Protein AF-0000000073468656 (afdb_homodimer)

Radius of gyration: 25.12 Å; Cα contacts (8 Å, |Δi|>4): 1146; chains: 2; bounding box: 60×71×62 Å

Foldseek 3Di:
DFFQKWWFQWWDDDPVAMFGGATDTHRFLFEEEEEEDVVLCSVVVLCCLLVVDPIPDTFMDGRNHGCVVQVLVQVLQEFEAELDQPDDQADFLQNLLVVVVVVHPQAAPVQLVVLCVVLVHDGHDGNVPDDSLNSLSSSVSSRPRSPHQEYEYHASCPPHDPVSLVVVLVVVQVQSVPSSHYYYYYHHPQVSCQPGGQWYWYGGRNYTPDIGGPVQQQQFKWKFWDAPVVVVVDDCPQFAFKDADPVHIITIGTRVVVVCVVPVPTDTHGDGSVNVRCRVHPTDGD/DFFQKWWFQWWDDDPVAMFGGATDTHRFLFEEEEEEDVVLCSVVVLCCLLVVDPIPDTFMDGRNHGCVVQVLVQVLQEFEAEQDQPDDQADFLQNLLVVVVVVHPQAAPVQLVVLCVVLVHDGHDGNVPDDSLNSLSSSVSSRPRSPHQEYEYHASCPPHDPVSLVVVLVVVQVQSVPSSHYYYYYHHPQVSCQPGGQWYWYGGRNYTPDIGGPVQQQQFKWKFWDAPVVVVVDDCPQFAFKDADPVHIITIGTRVVVVCVVPVPTDTHTDGSVNVRCCVHPTDGD

Nearest PDB structures (foldseek):
  8k1n-assembly1_D  TM=9.126E-01  e=7.883E-20  Mycobacterium tuberculosis H37Rv
  8hps-assembly1_D  TM=7.851E-01  e=5.174E-18  Mycolicibacterium smegmatis MC2 155
  4hzi-assembly1_B  TM=7.004E-01  e=5.174E-18  Leptospira interrogans serovar Copenhageni str. Fiocruz L1-130
  7x0q-assembly1_B  TM=7.428E-01  e=3.465E-17  Acetivibrio thermocellus
  2awo-assembly2_C  TM=6.896E-01  e=1.315E-13  Escherichia coli K-12

Sequence (572 aa):
MSDAICVHELCKEYPDFSLQNVSFCLPKGSIMGFIGENGAGKTTTIKTMLGIAKKTSGSVKLFGLDLADHEKEIKNRIGVVFDECSFHDTLTALDVAKILGKIYADWDDPLYIKYLKQFDLPEKKKIKEYSRGMKMKLGIAAALSHHPDLLILDEPTSGLDPVIREEILDIFLEFIQDEEHSILLSSHITSDLDKIADYLTFIHEGKIVLSKSKDEILEDLGILKCSLEEFGALDKTSFITYRKNQFGCEVLIKDKMNFISRHPDMIVDPVSTESVMVFYARGKTVMSDAICVHELCKEYPDFSLQNVSFCLPKGSIMGFIGENGAGKTTTIKTMLGIAKKTSGSVKLFGLDLADHEKEIKNRIGVVFDECSFHDTLTALDVAKILGKIYADWDDPLYIKYLKQFDLPEKKKIKEYSRGMKMKLGIAAALSHHPDLLILDEPTSGLDPVIREEILDIFLEFIQDEEHSILLSSHITSDLDKIADYLTFIHEGKIVLSKSKDEILEDLGILKCSLEEFGALDKTSFITYRKNQFGCEVLIKDKMNFISRHPDMIVDPVSTESVMVFYARGKTV

pLDDT: mean 94.46, std 4.43, range [60.0, 98.81]

Secondary structure (DSSP, 8-state):
--EEEEEEEEEEEETTEEEEEEEEEEETT-EEEEE--TTSSHHHHHHHHTTSS--SEEEEEETTEETTTSHHHHHTTEEEE-SS--S-TT-BHHHHHHHHHHH-TT--HHHHHHHHHHTT--SSSBGGGS-HHHHHHHHHHHHHTT--SEEEEESTTTT--HHHHHHHHHHHHHHTTSTT-EEEEE-S-HHHHHHH-SEEEEEETTEEEEEEEHHHHHHH-EEEEE-HHHHHHS-GGGEEEEEEETTEEEEEESSHHHHHHH-TTS-EEPP-HHHHHHHHHHPEE-/--EEEEEEEEEEEETTEEEEEEEEEEETT-EEEEE--TTSSHHHHHHHHTTSS--SEEEEEETTEETTTSHHHHHTTEEEE-SS--S-TT-BHHHHHHHHHHH-TT--HHHHHHHHHHTT--SSSBGGGS-HHHHHHHHHHHHHTT--SEEEEESTTTT--HHHHHHHHHHHHHHTTSTT-EEEEE-S-HHHHHHH-SEEEEEETTEEEEEEEHHHHHHH-EEEEE-HHHHHHS-GGGEEEEEEETTEEEEEESSHHHHHHH-TTS-EEPP-HHHHHHHHHHPEE-

Organism: Methanocorpusculum labreanum (strain ATCC 43576 / DSM 4855 / Z) (NCBI:txid410358)

Solvent-accessible surface area (backbone atoms only — not comparable to full-atom values): 29726 Å² total; per-residue (Å²): 134,65,41,43,34,39,35,43,44,29,22,33,79,52,98,90,47,46,37,50,54,30,57,53,70,40,52,46,34,36,30,31,27,41,31,46,50,86,86,13,39,66,66,58,50,51,32,32,70,69,60,75,36,79,61,71,43,59,46,50,25,50,66,77,35,44,50,91,82,38,44,69,66,50,55,58,33,43,16,66,34,55,67,59,70,87,66,63,47,82,37,25,53,55,52,49,50,59,54,44,48,74,69,35,93,55,44,33,66,69,54,31,53,49,39,32,58,75,66,68,50,66,50,80,46,40,45,65,74,42,52,72,66,50,38,44,52,49,41,50,31,60,27,52,22,31,65,39,40,32,38,42,29,39,33,72,54,67,96,49,32,63,57,61,37,50,55,52,50,51,51,53,57,56,56,40,70,42,60,69,18,27,36,43,38,30,42,64,60,36,70,61,38,66,72,62,37,46,26,40,33,33,32,52,78,16,26,63,77,44,75,44,43,46,65,56,48,49,57,31,30,21,35,35,66,38,42,64,69,53,56,70,71,50,80,61,85,43,44,53,23,34,45,79,55,100,85,25,30,40,30,37,28,44,52,30,62,62,50,41,69,77,35,73,88,56,66,67,41,74,58,48,59,54,54,52,50,31,38,70,72,67,27,42,73,108,134,65,40,44,35,40,36,41,44,29,22,32,78,52,98,92,47,47,37,50,54,30,57,55,71,39,52,47,36,36,31,31,27,41,33,50,52,85,85,14,41,65,68,58,49,55,32,32,70,71,60,76,34,80,61,70,43,59,46,49,25,50,68,77,35,44,51,90,82,38,45,70,66,49,54,55,33,44,16,64,34,55,67,59,70,87,66,62,47,82,37,25,55,52,52,48,50,60,55,45,49,73,70,35,91,55,44,33,65,69,55,30,52,51,39,32,58,75,66,68,50,66,50,80,47,41,44,65,75,44,51,72,67,51,37,47,50,49,42,49,30,59,28,54,20,31,65,39,40,32,37,43,29,41,32,70,54,67,97,49,32,62,55,61,39,52,55,53,51,51,50,51,56,56,54,39,69,42,60,68,18,27,35,43,36,29,42,66,59,38,70,60,38,64,73,63,37,46,26,40,32,33,30,52,78,16,26,61,77,42,76,44,43,44,66,56,47,50,57,31,30,22,34,36,66,38,42,64,68,52,56,70,71,50,80,60,86,43,44,52,22,33,44,77,54,100,84,24,30,40,30,37,28,43,53,29,63,61,49,40,70,78,36,72,89,56,64,66,40,75,59,49,61,53,54,52,51,32,39,72,72,66,29,43,72,108

InterPro domains:
  IPR003439 ABC transporter-like, ATP-binding domain [PF00005] (19-158)
  IPR003439 ABC transporter-like, ATP-binding domain [PS50893] (2-230)
  IPR003593 AAA+ ATPase domain [SM00382] (28-214)
  IPR027417 P-loop containing nucleoside triphosphate hydrolase [G3DSA:3.40.50.300] (4-238)
  IPR027417 P-loop containing nucleoside triphosphate hydrolase [SSF52540] (5-223)
  IPR051782 ABC Transporter Superfamily, Various Functions [PTHR42939] (1-222)

Structure (mmCIF, N/CA/C/O backbone):
data_AF-0000000073468656-model_v1
#
loop_
_entity.id
_entity.type
_entity.pdbx_description
1 polymer 'ABC transporter related protein'
#
loop_
_atom_site.group_PDB
_atom_site.id
_atom_site.type_symbol
_atom_si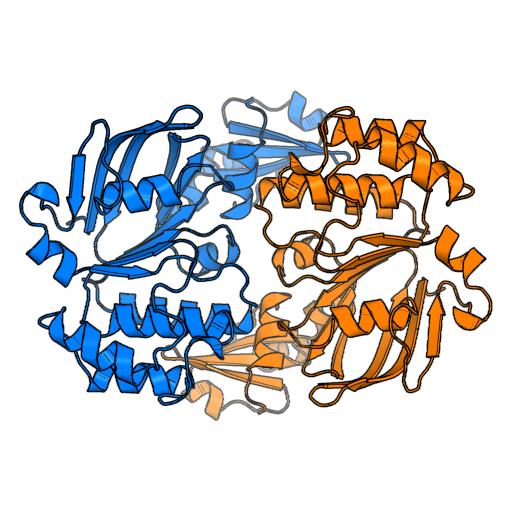te.label_atom_id
_atom_site.label_alt_id
_atom_site.label_comp_id
_atom_site.label_asym_id
_atom_site.label_entity_id
_atom_site.label_seq_id
_atom_site.pdbx_PDB_ins_code
_atom_site.Cartn_x
_atom_site.Cartn_y
_atom_site.Cartn_z
_atom_site.occupancy
_atom_site.B_iso_or_equiv
_atom_site.auth_seq_id
_atom_site.auth_comp_id
_atom_site.auth_asym_id
_atom_site.auth_atom_id
_atom_site.pdbx_PDB_model_num
ATOM 1 N N . MET A 1 1 ? 1.148 33.844 1.369 1 60 1 MET A N 1
ATOM 2 C CA . MET A 1 1 ? 0.287 32.781 1.925 1 60 1 MET A CA 1
ATOM 3 C C . MET A 1 1 ? 0.864 32.25 3.229 1 60 1 MET A C 1
ATOM 5 O O . MET A 1 1 ? 2.082 32.188 3.395 1 60 1 MET A O 1
ATOM 9 N N . SER A 1 2 ? 0.051 32.094 4.293 1 89.81 2 SER A N 1
ATOM 10 C CA . SER A 1 2 ? 0.547 31.688 5.598 1 89.81 2 SER A CA 1
ATOM 11 C C . SER A 1 2 ? 0.765 30.172 5.648 1 89.81 2 SER A C 1
ATOM 13 O O . SER A 1 2 ? 0.074 29.422 4.961 1 89.81 2 SER A O 1
ATOM 15 N N . ASP A 1 3 ? 1.917 29.781 6.145 1 96.56 3 ASP A N 1
ATOM 16 C CA . ASP A 1 3 ? 2.275 28.375 6.23 1 96.56 3 ASP A CA 1
ATOM 17 C C . ASP A 1 3 ? 1.773 27.766 7.539 1 96.56 3 ASP A C 1
ATOM 19 O O . ASP A 1 3 ? 1.824 28.406 8.586 1 96.56 3 ASP A O 1
ATOM 23 N N . ALA A 1 4 ? 1.233 26.609 7.406 1 97.94 4 ALA A N 1
ATOM 24 C CA . ALA A 1 4 ? 0.872 25.859 8.609 1 97.94 4 ALA A CA 1
ATOM 25 C C . ALA A 1 4 ? 2.109 25.281 9.289 1 97.94 4 ALA A C 1
ATOM 27 O O . ALA A 1 4 ? 2.182 25.234 10.516 1 97.94 4 ALA A O 1
ATOM 28 N N . ILE A 1 5 ? 3.062 24.844 8.484 1 98.12 5 ILE A N 1
ATOM 29 C CA . ILE A 1 5 ? 4.324 24.297 8.961 1 98.12 5 ILE A CA 1
ATOM 30 C C . ILE A 1 5 ? 5.484 24.906 8.18 1 98.12 5 ILE A C 1
ATOM 32 O O . ILE A 1 5 ? 5.418 25.047 6.957 1 98.12 5 ILE A O 1
ATOM 36 N N . CYS A 1 6 ? 6.535 25.312 8.898 1 97.88 6 CYS A N 1
ATOM 37 C CA . CYS A 1 6 ? 7.793 25.703 8.281 1 97.88 6 CYS A CA 1
ATOM 38 C C . CYS A 1 6 ? 8.984 25.094 9.016 1 97.88 6 CYS A C 1
ATOM 40 O O . CYS A 1 6 ? 9.227 25.422 10.18 1 97.88 6 CYS A O 1
ATOM 42 N N . VAL A 1 7 ? 9.633 24.25 8.352 1 97.69 7 VAL A N 1
ATOM 43 C CA . VAL A 1 7 ? 10.836 23.609 8.883 1 97.69 7 VAL A CA 1
ATOM 44 C C . VAL A 1 7 ? 12.07 24.125 8.156 1 97.69 7 VAL A C 1
ATOM 46 O O . VAL A 1 7 ? 12.125 24.125 6.93 1 97.69 7 VAL A O 1
ATOM 49 N N . HIS A 1 8 ? 13.023 24.594 8.953 1 97.19 8 HIS A N 1
ATOM 50 C CA . HIS A 1 8 ? 14.219 25.188 8.359 1 97.19 8 HIS A CA 1
ATOM 51 C C . HIS A 1 8 ? 15.484 24.531 8.891 1 97.19 8 HIS A C 1
ATOM 53 O O . HIS A 1 8 ? 15.82 24.672 10.07 1 97.19 8 HIS A O 1
ATOM 59 N N . GLU A 1 9 ? 16.188 23.859 8.023 1 97.94 9 GLU A N 1
ATOM 60 C CA . GLU A 1 9 ? 17.5 23.281 8.273 1 97.94 9 GLU A CA 1
ATOM 61 C C . GLU A 1 9 ? 17.484 22.422 9.539 1 97.94 9 GLU A C 1
ATOM 63 O O . GLU A 1 9 ? 18.359 22.562 10.398 1 97.94 9 GLU A O 1
ATOM 68 N N . LEU A 1 10 ? 16.484 21.672 9.68 1 97.81 10 LEU A N 1
ATOM 69 C CA . LEU A 1 10 ? 16.312 20.781 10.836 1 97.81 10 LEU A CA 1
ATOM 70 C C . LEU A 1 10 ? 17.344 19.656 10.805 1 97.81 10 LEU A C 1
ATOM 72 O O . LEU A 1 10 ? 17.484 18.969 9.789 1 97.81 10 LEU A O 1
ATOM 76 N N . CYS A 1 11 ? 18.047 19.562 11.875 1 98.06 11 CYS A N 1
ATOM 77 C CA . CYS A 1 11 ? 19.047 18.516 12.016 1 98.06 11 CYS A CA 1
ATOM 78 C C . CYS A 1 11 ? 18.797 17.688 13.273 1 98.06 11 CYS A C 1
ATOM 80 O O . CYS A 1 11 ? 18.391 18.219 14.305 1 98.06 11 CYS A O 1
ATOM 82 N N . LYS A 1 12 ? 18.891 16.438 13.164 1 97.62 12 LYS A N 1
ATOM 83 C CA . LYS A 1 12 ? 18.844 15.469 14.266 1 97.62 12 LYS A CA 1
ATOM 84 C C . LYS A 1 12 ? 19.844 14.336 14.062 1 97.62 12 LYS A C 1
ATOM 86 O O . LYS A 1 12 ? 19.828 13.68 13.016 1 97.62 12 LYS A O 1
ATOM 91 N N . GLU A 1 13 ? 20.656 14.125 15.07 1 96.38 13 GLU A N 1
ATOM 92 C CA . GLU A 1 13 ? 21.719 13.125 14.945 1 96.38 13 GLU A CA 1
ATOM 93 C C . GLU A 1 13 ? 21.469 11.938 15.867 1 96.38 13 GLU A C 1
ATOM 95 O O . GLU A 1 13 ? 21.172 12.109 17.047 1 96.38 13 GLU A O 1
ATOM 100 N N . TYR A 1 14 ? 21.453 10.82 15.359 1 94.88 14 TYR A N 1
ATOM 101 C CA . TYR A 1 14 ? 21.547 9.539 16.047 1 94.88 14 TYR A CA 1
ATOM 102 C C . TYR A 1 14 ? 22.828 8.812 15.672 1 94.88 14 TYR A C 1
ATOM 104 O O . TYR A 1 14 ? 23.516 9.195 14.719 1 94.88 14 TYR A O 1
ATOM 112 N N . PRO A 1 15 ? 23.266 7.836 16.359 1 93.5 15 PRO A N 1
ATOM 113 C CA . PRO A 1 15 ? 24.516 7.133 16.047 1 93.5 15 PRO A CA 1
ATOM 114 C C . PRO A 1 15 ? 24.547 6.602 14.609 1 93.5 15 PRO A C 1
ATOM 116 O O . PRO A 1 15 ? 25.547 6.754 13.914 1 93.5 15 PRO A O 1
ATOM 119 N N . ASP A 1 16 ? 23.453 6.062 14.047 1 92.81 16 ASP A N 1
ATOM 120 C CA . ASP A 1 16 ? 23.469 5.406 12.742 1 92.81 16 ASP A CA 1
ATOM 121 C C . ASP A 1 16 ? 22.562 6.129 11.742 1 92.81 16 ASP A C 1
ATOM 123 O O . ASP A 1 16 ? 22.281 5.602 10.672 1 92.81 16 ASP A O 1
ATOM 127 N N . PHE A 1 17 ? 22.109 7.289 12.195 1 94.56 17 PHE A N 1
ATOM 128 C CA . PHE A 1 17 ? 21.188 8.016 11.32 1 94.56 17 PHE A CA 1
ATOM 129 C C . PHE A 1 17 ? 21.156 9.492 11.68 1 94.56 17 PHE A C 1
ATOM 131 O O . PHE A 1 17 ? 21.297 9.859 12.852 1 94.56 17 PHE A O 1
ATOM 138 N N . SER A 1 18 ? 21 10.383 10.625 1 97.25 18 SER A N 1
ATOM 139 C CA . SER A 1 18 ? 20.859 11.805 10.906 1 97.25 18 SER A CA 1
ATOM 140 C C . SER A 1 18 ? 19.922 12.477 9.914 1 97.25 18 SER A C 1
ATOM 142 O O . SER A 1 18 ? 19.875 12.094 8.742 1 97.25 18 SER A O 1
ATOM 144 N N . LEU A 1 19 ? 19.109 13.312 10.391 1 98.19 19 LEU A N 1
ATOM 145 C CA . LEU A 1 19 ? 18.453 14.289 9.539 1 98.19 19 LEU A CA 1
ATOM 146 C C . LEU A 1 19 ? 19.422 15.406 9.148 1 98.19 19 LEU A C 1
ATOM 148 O O . LEU A 1 19 ? 20.047 16.031 10.008 1 98.19 19 LEU A O 1
ATOM 152 N N . GLN A 1 20 ? 19.469 15.664 7.887 1 98.19 20 GLN A N 1
ATOM 153 C CA . GLN A 1 20 ? 20.469 16.625 7.402 1 98.19 20 GLN A CA 1
ATOM 154 C C . GLN A 1 20 ? 19.797 17.812 6.723 1 98.19 20 GLN A C 1
ATOM 156 O O . GLN A 1 20 ? 19.469 17.75 5.531 1 98.19 20 GLN A O 1
ATOM 161 N N . ASN A 1 21 ? 19.703 18.891 7.449 1 97.88 21 ASN A N 1
ATOM 162 C CA . ASN A 1 21 ? 19.234 20.172 6.938 1 97.88 21 ASN A CA 1
ATOM 163 C C . ASN A 1 21 ? 17.875 20.031 6.262 1 97.88 21 ASN A C 1
ATOM 165 O O . ASN A 1 21 ? 17.688 20.438 5.117 1 97.88 21 ASN A O 1
ATOM 169 N N . VAL A 1 22 ? 17.016 19.359 6.934 1 98.38 22 VAL A N 1
ATOM 170 C CA . VAL A 1 22 ? 15.664 19.141 6.418 1 98.38 22 VAL A CA 1
ATOM 171 C C . VAL A 1 22 ? 14.891 20.453 6.402 1 98.38 22 VAL A C 1
ATOM 173 O O . VAL A 1 22 ? 14.781 21.141 7.43 1 98.38 22 VAL A O 1
ATOM 176 N N . SER A 1 23 ? 14.453 20.891 5.23 1 98.44 23 SER A N 1
ATOM 177 C CA . SER A 1 23 ? 13.695 22.125 5.086 1 98.44 23 SER A CA 1
ATOM 178 C C . SER A 1 23 ? 12.484 21.922 4.18 1 98.44 23 SER A C 1
ATOM 180 O O . SER A 1 23 ? 12.602 21.344 3.1 1 98.44 23 SER A O 1
ATOM 182 N N . PHE A 1 24 ? 11.344 22.312 4.613 1 98.25 24 PHE A N 1
ATOM 183 C CA . PHE A 1 24 ? 10.133 22.344 3.803 1 98.25 24 PHE A CA 1
ATOM 184 C C . PHE A 1 24 ? 9.047 23.172 4.492 1 98.25 24 PHE A C 1
ATOM 186 O O . PHE A 1 24 ? 9.141 23.438 5.691 1 98.25 24 PHE A O 1
ATOM 193 N N . CYS A 1 25 ? 8.062 23.578 3.73 1 98.25 25 CYS A N 1
ATOM 194 C CA . CYS A 1 25 ? 6.914 24.297 4.266 1 98.25 25 CYS A CA 1
ATOM 195 C C . CYS A 1 25 ? 5.613 23.719 3.727 1 98.25 25 CYS A C 1
ATOM 197 O O . CYS A 1 25 ? 5.566 23.219 2.6 1 98.25 25 CYS A O 1
ATOM 199 N N . LEU A 1 26 ? 4.633 23.734 4.531 1 98.31 26 LEU A N 1
ATOM 200 C CA . LEU A 1 26 ? 3.273 23.344 4.164 1 98.31 26 LEU A CA 1
ATOM 201 C C . LEU A 1 26 ? 2.344 24.547 4.184 1 98.31 26 LEU A C 1
ATOM 203 O O . LEU A 1 26 ? 2.035 25.094 5.25 1 98.31 26 LEU A O 1
ATOM 207 N N . PRO A 1 27 ? 1.876 24.969 3.033 1 97.31 27 PRO A N 1
ATOM 208 C CA . PRO A 1 27 ? 0.917 26.078 3.018 1 97.31 27 PRO A CA 1
ATOM 209 C C . PRO A 1 27 ? -0.392 25.734 3.725 1 97.31 27 PRO A C 1
ATOM 211 O O . PRO A 1 27 ? -0.862 24.609 3.645 1 97.31 27 PRO A O 1
ATOM 214 N N . LYS A 1 28 ? -0.959 26.734 4.352 1 96.88 28 LYS A N 1
ATOM 215 C CA . LYS A 1 28 ? -2.273 26.562 4.961 1 96.88 28 LYS A CA 1
ATOM 216 C C . LYS A 1 28 ? -3.312 26.156 3.918 1 96.88 28 LYS A C 1
ATOM 218 O O . LYS A 1 28 ? -3.256 26.609 2.771 1 96.88 28 LYS A O 1
ATOM 223 N N . GLY A 1 29 ? -4.16 25.297 4.359 1 96.81 29 GLY A N 1
ATOM 224 C CA . GLY A 1 29 ? -5.266 24.922 3.494 1 96.81 29 GLY A CA 1
ATOM 225 C C . GLY A 1 29 ? -4.91 23.828 2.502 1 96.81 29 GLY A C 1
ATOM 226 O O . GLY A 1 29 ? -5.609 23.641 1.51 1 96.81 29 GLY A O 1
ATOM 227 N N . SER A 1 30 ? -3.787 23.109 2.777 1 97.81 30 SER A N 1
ATOM 228 C CA . SER A 1 30 ? -3.34 22.125 1.803 1 97.81 30 SER A CA 1
ATOM 229 C C . SER A 1 30 ? -2.926 20.812 2.484 1 97.81 30 SER A C 1
ATOM 231 O O . SER A 1 30 ? -2.756 20.781 3.705 1 97.81 30 SER A O 1
ATOM 233 N N . ILE A 1 31 ? -2.867 19.781 1.715 1 98.5 31 ILE A N 1
ATOM 234 C CA . ILE A 1 31 ? -2.375 18.484 2.158 1 98.5 31 ILE A CA 1
ATOM 235 C C . ILE A 1 31 ? -0.991 18.234 1.565 1 98.5 31 ILE A C 1
ATOM 237 O O . ILE A 1 31 ? -0.796 18.344 0.354 1 98.5 31 ILE A O 1
ATOM 241 N N . MET A 1 32 ? -0.052 17.922 2.422 1 98.62 32 MET A N 1
ATOM 242 C CA . MET A 1 32 ? 1.287 17.562 1.962 1 98.62 32 MET A CA 1
ATOM 243 C C . MET A 1 32 ? 1.593 16.094 2.266 1 98.62 32 MET A C 1
ATOM 245 O O . MET A 1 32 ? 1.436 15.648 3.402 1 98.62 32 MET A O 1
ATOM 249 N N . GLY A 1 33 ? 1.922 15.375 1.179 1 98.38 33 GLY A N 1
ATOM 250 C CA . GLY A 1 33 ? 2.459 14.039 1.354 1 98.38 33 GLY A CA 1
ATOM 251 C C . GLY A 1 33 ? 3.945 14.023 1.66 1 98.38 33 GLY A C 1
ATOM 252 O O . GLY A 1 33 ? 4.742 14.602 0.914 1 98.38 33 GLY A O 1
ATOM 253 N N . PHE A 1 34 ? 4.289 13.516 2.787 1 98.19 34 PHE A N 1
ATOM 254 C CA . PHE A 1 34 ? 5.676 13.328 3.197 1 98.19 34 PHE A CA 1
ATOM 255 C C . PHE A 1 34 ? 6.129 11.898 2.943 1 98.19 34 PHE A C 1
ATOM 257 O O . PHE A 1 34 ? 5.832 11 3.732 1 98.19 34 PHE A O 1
ATOM 264 N N . ILE A 1 35 ? 6.902 11.672 1.859 1 96.62 35 ILE A N 1
ATOM 265 C CA . ILE A 1 35 ? 7.18 10.312 1.405 1 96.62 35 ILE A CA 1
ATOM 266 C C . ILE A 1 35 ? 8.672 10.016 1.538 1 96.62 35 ILE A C 1
ATOM 268 O O . ILE A 1 35 ? 9.484 10.938 1.644 1 96.62 35 ILE A O 1
ATOM 272 N N . GLY A 1 36 ? 9 8.766 1.521 1 93.69 36 GLY A N 1
ATOM 273 C CA . GLY A 1 36 ? 10.344 8.242 1.661 1 93.69 36 GLY A CA 1
ATOM 274 C C . GLY A 1 36 ? 10.383 6.758 1.96 1 93.69 36 GLY A C 1
ATOM 275 O O . GLY A 1 36 ? 9.375 6.18 2.369 1 93.69 36 GLY A O 1
ATOM 276 N N . GLU A 1 37 ? 11.508 6.199 1.778 1 91.62 37 GLU A N 1
ATOM 277 C CA . GLU A 1 37 ? 11.688 4.789 2.1 1 91.62 37 GLU A CA 1
ATOM 278 C C . GLU A 1 37 ? 11.57 4.543 3.602 1 91.62 37 GLU A C 1
ATOM 280 O O . GLU A 1 37 ? 11.562 5.492 4.391 1 91.62 37 GLU A O 1
ATOM 285 N N . ASN A 1 38 ? 11.422 3.254 3.889 1 89.44 38 ASN A N 1
ATOM 286 C CA . ASN A 1 38 ? 11.477 2.906 5.305 1 89.44 38 ASN A CA 1
ATOM 287 C C . ASN A 1 38 ? 12.82 3.277 5.922 1 89.44 38 ASN A C 1
ATOM 289 O O . ASN A 1 38 ? 13.875 2.949 5.367 1 89.44 38 ASN A O 1
ATOM 293 N N . GLY A 1 39 ? 12.797 4.047 6.93 1 91.25 39 GLY A N 1
ATOM 294 C CA . GLY A 1 39 ? 14.023 4.453 7.598 1 91.25 39 GLY A CA 1
ATOM 295 C C . GLY A 1 39 ? 14.625 5.723 7.027 1 91.25 39 GLY A C 1
ATOM 296 O O . GLY A 1 39 ? 15.719 6.137 7.43 1 91.25 39 GLY A O 1
ATOM 297 N N . ALA A 1 40 ? 13.891 6.367 6.176 1 94.06 40 ALA A N 1
ATOM 298 C CA . ALA A 1 40 ? 14.445 7.535 5.492 1 94.06 40 ALA A CA 1
ATOM 299 C C . ALA A 1 40 ? 14.453 8.75 6.414 1 94.06 40 ALA A C 1
ATOM 301 O O . ALA A 1 40 ? 15.117 9.75 6.125 1 94.06 40 ALA A O 1
ATOM 302 N N . GLY A 1 41 ? 13.648 8.711 7.492 1 96.5 41 GLY A N 1
ATOM 303 C CA . GLY A 1 41 ? 13.641 9.812 8.438 1 96.5 41 GLY A CA 1
ATOM 304 C C . GLY A 1 41 ? 12.273 10.453 8.594 1 96.5 41 GLY A C 1
ATOM 305 O O . GLY A 1 41 ? 12.148 11.508 9.219 1 96.5 41 GLY A O 1
ATOM 306 N N . LYS A 1 42 ? 11.227 9.883 8.023 1 97.06 42 LYS A N 1
ATOM 307 C CA . LYS A 1 42 ? 9.891 10.453 8.078 1 97.06 42 LYS A CA 1
ATOM 308 C C . LYS A 1 42 ? 9.422 10.625 9.523 1 97.06 42 LYS A C 1
ATOM 310 O O . LYS A 1 42 ? 9.109 11.734 9.961 1 97.06 42 LYS A O 1
ATOM 315 N N . THR A 1 43 ? 9.43 9.523 10.289 1 96.75 43 THR A N 1
ATOM 316 C CA . THR A 1 43 ? 8.992 9.516 11.68 1 96.75 43 THR A CA 1
ATOM 317 C C . THR A 1 43 ? 9.883 10.414 12.531 1 96.75 43 THR A C 1
ATOM 319 O O . THR A 1 43 ? 9.398 11.172 13.375 1 96.75 43 THR A O 1
ATOM 322 N N . THR A 1 44 ? 11.195 10.352 12.289 1 97.31 44 THR A N 1
ATOM 323 C CA . THR A 1 44 ? 12.141 11.188 13.023 1 97.31 44 THR A CA 1
ATOM 324 C C . THR A 1 44 ? 11.852 12.664 12.789 1 97.31 44 THR A C 1
ATOM 326 O O . THR A 1 44 ? 11.859 13.461 13.727 1 97.31 44 THR A O 1
ATOM 329 N N . THR A 1 45 ? 11.578 12.992 11.555 1 98.19 45 THR A N 1
ATOM 330 C CA . THR A 1 45 ? 11.266 14.375 11.219 1 98.19 45 THR A CA 1
ATOM 331 C C . THR A 1 45 ? 10.008 14.844 11.945 1 98.19 45 THR A C 1
ATOM 333 O O . THR A 1 45 ? 10.008 15.898 12.578 1 98.19 45 THR A O 1
ATOM 336 N N . ILE A 1 46 ? 8.961 14.023 11.891 1 97.81 46 ILE A N 1
ATOM 337 C CA . ILE A 1 46 ? 7.68 14.375 12.492 1 97.81 46 ILE A CA 1
ATOM 338 C C . ILE A 1 46 ? 7.828 14.5 14 1 97.81 46 ILE A C 1
ATOM 340 O O . ILE A 1 46 ? 7.383 15.477 14.602 1 97.81 46 ILE A O 1
ATOM 344 N N . LYS A 1 47 ? 8.516 13.602 14.617 1 97 47 LYS A N 1
ATOM 345 C CA . LYS A 1 47 ? 8.711 13.625 16.062 1 97 47 LYS A CA 1
ATOM 346 C C . LYS A 1 47 ? 9.547 14.836 16.484 1 97 47 LYS A C 1
ATOM 348 O O . LYS A 1 47 ? 9.273 15.453 17.516 1 97 47 LYS A O 1
ATOM 353 N N . THR A 1 48 ? 10.562 15.109 15.727 1 95.88 48 THR A N 1
ATOM 354 C CA . THR A 1 48 ? 11.414 16.25 16.016 1 95.88 48 THR A CA 1
ATOM 355 C C . THR A 1 48 ? 10.641 17.562 15.844 1 95.88 48 THR A C 1
ATOM 357 O O . THR A 1 48 ? 10.758 18.469 16.672 1 95.88 48 THR A O 1
ATOM 360 N N . MET A 1 49 ? 9.836 17.594 14.82 1 95.19 49 MET A N 1
ATOM 361 C CA . MET A 1 49 ? 9.008 18.766 14.547 1 95.19 49 MET A CA 1
ATOM 362 C C . MET A 1 49 ? 8.031 19.016 15.695 1 95.19 49 MET A C 1
ATOM 364 O O . MET A 1 49 ? 7.758 20.172 16.047 1 95.19 49 MET A O 1
ATOM 368 N N . LEU A 1 50 ? 7.59 17.953 16.312 1 95.31 50 LEU A N 1
ATOM 369 C CA . LEU A 1 50 ? 6.582 18.031 17.359 1 95.31 50 LEU A CA 1
ATOM 370 C C . LEU A 1 50 ? 7.23 18.188 18.734 1 95.31 50 LEU A C 1
ATOM 372 O O . LEU A 1 50 ? 6.535 18.281 19.75 1 95.31 50 LEU A O 1
ATOM 376 N N . GLY A 1 51 ? 8.555 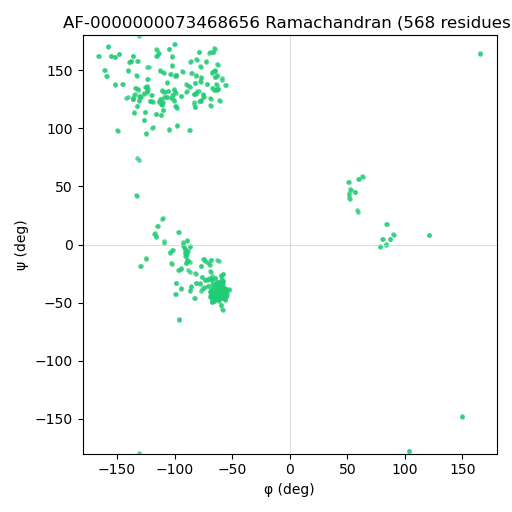18.141 18.766 1 94 51 GLY A N 1
ATOM 377 C CA . GLY A 1 51 ? 9.281 18.281 20.016 1 94 51 GLY A CA 1
ATOM 378 C C . GLY A 1 51 ? 9.328 17.016 20.828 1 94 51 GLY A C 1
ATOM 379 O O . GLY A 1 51 ? 9.75 17.031 22 1 94 51 GLY A O 1
ATOM 380 N N . ILE A 1 52 ? 8.82 15.969 20.312 1 94 52 ILE A N 1
ATOM 381 C CA . ILE A 1 52 ? 8.898 14.672 20.969 1 94 52 ILE A CA 1
ATOM 382 C C . ILE A 1 52 ? 10.344 14.195 21.016 1 94 52 ILE A C 1
ATOM 384 O O . ILE A 1 52 ? 10.805 13.648 22.016 1 94 52 ILE A O 1
ATOM 388 N N . ALA A 1 53 ? 11.055 14.391 19.906 1 94.81 53 ALA A N 1
ATOM 389 C CA . ALA A 1 53 ? 12.5 14.188 19.859 1 94.81 53 ALA A CA 1
ATOM 390 C C . ALA A 1 53 ? 13.242 15.523 19.797 1 94.81 53 ALA A C 1
ATOM 392 O O . ALA A 1 53 ? 12.812 16.438 19.109 1 94.81 53 ALA A O 1
ATOM 393 N N . LYS A 1 54 ? 14.305 15.625 20.5 1 94.69 54 LYS A N 1
ATOM 394 C CA . LYS A 1 54 ? 15.078 16.859 20.547 1 94.69 54 LYS A CA 1
ATOM 395 C C . LYS A 1 54 ? 15.875 17.062 19.266 1 94.69 54 LYS A C 1
ATOM 397 O O . LYS A 1 54 ? 16.625 16.172 18.844 1 94.69 54 LYS A O 1
ATOM 402 N N . LYS A 1 55 ? 15.695 18.156 18.719 1 94.75 55 LYS A N 1
ATOM 403 C CA . LYS A 1 55 ? 16.469 18.469 17.516 1 94.75 55 LYS A CA 1
ATOM 404 C C . LYS A 1 55 ? 17.906 18.859 17.875 1 94.75 55 LYS A C 1
ATOM 406 O O . LYS A 1 55 ? 18.172 19.328 18.984 1 94.75 55 LYS A O 1
ATOM 411 N N . THR A 1 56 ? 18.797 18.641 17 1 96.44 56 THR A N 1
ATOM 412 C CA . THR A 1 56 ? 20.188 19.094 17.141 1 96.44 56 THR A CA 1
ATOM 413 C C . THR A 1 56 ? 20.328 20.547 16.734 1 96.44 56 THR A C 1
ATOM 415 O O . THR A 1 56 ? 21.016 21.328 17.422 1 96.44 56 THR A O 1
ATOM 418 N N . SER A 1 57 ? 19.766 20.922 15.641 1 96.62 57 SER A N 1
ATOM 419 C CA . SER A 1 57 ? 19.766 22.312 15.172 1 96.62 57 SER A CA 1
ATOM 420 C C . SER A 1 57 ? 18.609 22.562 14.203 1 96.62 57 SER A C 1
ATOM 422 O O . SER A 1 57 ? 17.828 21.641 13.906 1 96.62 57 SER A O 1
ATOM 424 N N . GLY A 1 58 ? 18.391 23.766 13.883 1 96.44 58 GLY A N 1
ATOM 425 C CA . GLY A 1 58 ? 17.312 24.156 12.984 1 96.44 58 GLY A CA 1
ATOM 426 C C . GLY A 1 58 ? 16.125 24.75 13.711 1 96.44 58 GLY A C 1
ATOM 427 O O . GLY A 1 58 ? 16.188 25.016 14.914 1 96.44 58 GLY A O 1
ATOM 428 N N . SER A 1 59 ? 15.141 25.047 12.898 1 95.94 59 SER A N 1
ATOM 429 C CA . SER A 1 59 ? 13.961 25.656 13.508 1 95.94 59 SER A CA 1
ATOM 430 C C . SER A 1 59 ? 12.68 25.109 12.891 1 95.94 59 SER A C 1
ATOM 432 O O . SER A 1 59 ? 12.672 24.688 11.734 1 95.94 59 SER A O 1
ATOM 434 N N . VAL A 1 60 ? 11.703 25.094 13.703 1 95.94 60 VAL A N 1
ATOM 435 C CA . VAL A 1 60 ? 10.367 24.672 13.289 1 95.94 60 VAL A CA 1
ATOM 436 C C . VAL A 1 60 ? 9.336 25.703 13.742 1 95.94 60 VAL A C 1
ATOM 438 O O . VAL A 1 60 ? 9.336 26.141 14.898 1 95.94 60 VAL A O 1
ATOM 441 N N . LYS A 1 61 ? 8.562 26.125 12.836 1 96.62 61 LYS A N 1
ATOM 442 C CA . LYS A 1 61 ? 7.445 27 13.148 1 96.62 61 LYS A CA 1
ATOM 443 C C . LYS A 1 61 ? 6.117 26.375 12.742 1 96.62 61 LYS A C 1
ATOM 445 O O . LYS A 1 61 ? 5.984 25.859 11.633 1 96.62 61 L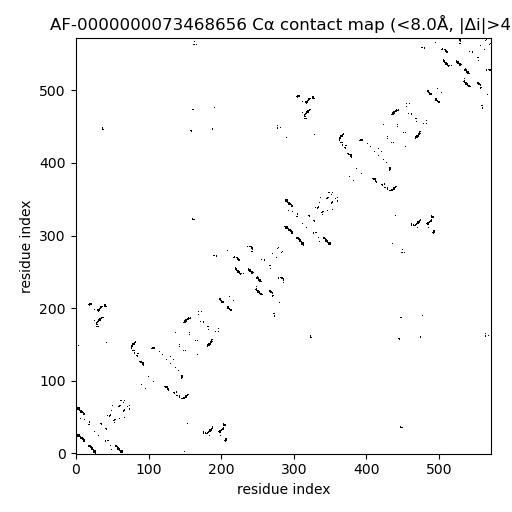YS A O 1
ATOM 450 N N . LEU A 1 62 ? 5.219 26.344 13.609 1 97.06 62 LEU A N 1
ATOM 451 C CA . LEU A 1 62 ? 3.84 25.938 13.367 1 97.06 62 LEU A CA 1
ATOM 452 C C . LEU A 1 62 ? 2.887 27.109 13.508 1 97.06 62 LEU A C 1
ATOM 454 O O . LEU A 1 62 ? 2.871 27.781 14.539 1 97.06 62 LEU A O 1
ATOM 458 N N . PHE A 1 63 ? 2.232 27.359 12.508 1 96.19 63 PHE A N 1
ATOM 459 C CA . PHE A 1 63 ? 1.375 28.531 12.461 1 96.19 63 PHE A CA 1
ATOM 460 C C . PHE A 1 63 ? 2.186 29.812 12.68 1 96.19 63 PHE A C 1
ATOM 462 O O . PHE A 1 63 ? 1.718 30.734 13.336 1 96.19 63 PHE A O 1
ATOM 469 N N . GLY A 1 64 ? 3.404 29.766 12.32 1 95.31 64 GLY A N 1
ATOM 470 C CA . GLY A 1 64 ? 4.285 30.906 12.453 1 95.31 64 GLY A CA 1
ATOM 471 C C . GLY A 1 64 ? 4.898 31.031 13.836 1 95.31 64 GLY A C 1
ATOM 472 O O . GLY A 1 64 ? 5.699 31.938 14.086 1 95.31 64 GLY A O 1
ATOM 473 N N . LEU A 1 65 ? 4.59 30.156 14.688 1 95.56 65 LEU A N 1
ATOM 474 C CA . LEU A 1 65 ? 5.047 30.203 16.078 1 95.56 65 LEU A CA 1
ATOM 475 C C . LEU A 1 65 ? 6.082 29.125 16.359 1 95.56 65 LEU A C 1
ATOM 477 O O . LEU A 1 65 ? 5.984 28.016 15.82 1 95.56 65 LEU A O 1
ATOM 481 N N . ASP A 1 66 ? 6.961 29.438 17.219 1 93.69 66 ASP A N 1
ATOM 482 C CA . ASP A 1 66 ? 7.949 28.453 17.641 1 93.69 66 ASP A CA 1
ATOM 483 C C . ASP A 1 66 ? 7.371 27.516 18.703 1 93.69 66 ASP A C 1
ATOM 485 O O . ASP A 1 66 ? 6.758 27.984 19.672 1 93.69 66 ASP A O 1
ATOM 489 N N . LEU A 1 67 ? 7.555 26.297 18.469 1 88.31 67 LEU A N 1
ATOM 490 C CA . LEU A 1 67 ? 6.984 25.297 19.375 1 88.31 67 LEU A CA 1
ATOM 491 C C . LEU A 1 67 ? 7.523 25.484 20.781 1 88.31 67 LEU A C 1
ATOM 493 O O . LEU A 1 67 ? 6.785 25.328 21.766 1 88.31 67 LEU A O 1
ATOM 497 N N . ALA A 1 68 ? 8.766 25.812 20.922 1 84.94 68 ALA A N 1
ATOM 498 C CA . ALA A 1 68 ? 9.406 25.922 22.219 1 84.94 68 ALA A CA 1
ATOM 499 C C . ALA A 1 68 ? 8.758 27.031 23.062 1 84.94 68 ALA A C 1
ATOM 501 O O . ALA A 1 68 ? 8.609 26.891 24.281 1 84.94 68 ALA A O 1
ATOM 502 N N . ASP A 1 69 ? 8.289 28.047 22.391 1 91.31 69 ASP A N 1
ATOM 503 C CA . ASP A 1 69 ? 7.777 29.234 23.078 1 91.31 69 ASP A CA 1
ATOM 504 C C . ASP A 1 69 ? 6.258 29.172 23.219 1 91.31 69 ASP A C 1
ATOM 506 O O . ASP A 1 69 ? 5.684 29.812 24.094 1 91.31 69 ASP A O 1
ATOM 510 N N . HIS A 1 70 ? 5.629 28.406 22.406 1 94.75 70 HIS A N 1
ATOM 511 C CA . HIS A 1 70 ? 4.172 28.406 22.375 1 94.75 70 HIS A CA 1
ATOM 512 C C . HIS A 1 70 ? 3.615 26.984 22.375 1 94.75 70 HIS A C 1
ATOM 514 O O . HIS A 1 70 ? 2.703 26.672 21.609 1 94.75 70 HIS A O 1
ATOM 520 N N . GLU A 1 71 ? 4.125 26.156 23.125 1 91.31 71 GLU A N 1
ATOM 521 C CA . GLU A 1 71 ? 3.861 24.719 23.094 1 91.31 71 GLU A CA 1
ATOM 522 C C . GLU A 1 71 ? 2.381 24.422 23.328 1 91.31 71 GLU A C 1
ATOM 524 O O . GLU A 1 71 ? 1.745 23.75 22.5 1 91.31 71 GLU A O 1
ATOM 529 N N . LYS A 1 72 ? 1.798 24.938 24.375 1 91.38 72 LYS A N 1
ATOM 530 C CA . LYS A 1 72 ? 0.413 24.641 24.719 1 91.38 72 LYS A CA 1
ATOM 531 C C . LYS A 1 72 ? -0.547 25.125 23.641 1 91.38 72 LYS A C 1
ATOM 533 O O . LYS A 1 72 ? -1.463 24.406 23.25 1 91.38 72 LYS A O 1
ATOM 538 N N . GLU A 1 73 ? -0.273 26.328 23.25 1 93.88 73 GLU A N 1
ATOM 539 C CA . GLU A 1 73 ? -1.114 26.922 22.219 1 93.88 73 GLU A CA 1
ATOM 540 C C . GLU A 1 73 ? -1.082 26.094 20.922 1 93.88 73 GLU A C 1
ATOM 542 O O . GLU A 1 73 ? -2.129 25.797 20.344 1 93.88 73 GLU A O 1
ATOM 547 N N . ILE A 1 74 ? 0.07 25.719 20.547 1 94.88 74 ILE A N 1
ATOM 548 C CA . ILE A 1 74 ? 0.262 24.969 19.312 1 94.88 74 ILE A CA 1
ATOM 549 C C . ILE A 1 74 ? -0.35 23.578 19.453 1 94.88 74 ILE A C 1
ATOM 551 O O . ILE A 1 74 ? -1.095 23.125 18.578 1 94.88 74 ILE A O 1
ATOM 555 N N . LYS A 1 75 ? -0.129 22.969 20.516 1 93.38 75 LYS A N 1
ATOM 556 C CA . LYS A 1 75 ? -0.565 21.594 20.703 1 93.38 75 LYS A CA 1
ATOM 557 C C . LYS A 1 75 ? -2.088 21.5 20.766 1 93.38 75 LYS A C 1
ATOM 559 O O . LYS A 1 75 ? -2.664 20.469 20.391 1 93.38 75 LYS A O 1
ATOM 564 N N . ASN A 1 76 ? -2.699 22.562 21.188 1 95.31 76 ASN A N 1
ATOM 565 C CA . ASN A 1 76 ? -4.156 22.578 21.219 1 95.31 76 ASN A CA 1
ATOM 566 C C . ASN A 1 76 ? -4.742 22.703 19.812 1 95.31 76 ASN A C 1
ATOM 568 O O . ASN A 1 76 ? -5.93 22.453 19.609 1 95.31 76 ASN A O 1
ATOM 572 N N . ARG A 1 77 ? -3.902 23.062 18.875 1 96.81 77 ARG A N 1
ATOM 573 C CA . ARG A 1 77 ? -4.387 23.328 17.516 1 96.81 77 ARG A CA 1
ATOM 574 C C . ARG A 1 77 ? -3.945 22.25 16.547 1 96.81 77 ARG A C 1
ATOM 576 O O . ARG A 1 77 ? -4.18 22.359 15.344 1 96.81 77 ARG A O 1
ATOM 583 N N . ILE A 1 78 ? -3.258 21.234 17.078 1 97.88 78 ILE A N 1
ATOM 584 C CA . ILE A 1 78 ? -2.762 20.203 16.172 1 97.88 78 ILE A CA 1
ATOM 585 C C . ILE A 1 78 ? -3.285 18.828 16.609 1 97.88 78 ILE A C 1
ATOM 587 O O . ILE A 1 78 ? -3.381 18.562 17.812 1 97.88 78 ILE A O 1
ATOM 591 N N . GLY A 1 79 ? -3.779 18.062 15.695 1 97.81 79 GLY A N 1
ATOM 592 C CA . GLY A 1 79 ? -4.059 16.656 15.898 1 97.81 79 GLY A CA 1
ATOM 593 C C . GLY A 1 79 ? -2.977 15.742 15.352 1 97.81 79 GLY A C 1
ATOM 594 O O . GLY A 1 79 ? -2.523 15.922 14.219 1 97.81 79 GLY A O 1
ATOM 595 N N . VAL A 1 80 ? -2.551 14.812 16.188 1 97.62 80 VAL A N 1
ATOM 596 C CA . VAL A 1 80 ? -1.445 13.945 15.789 1 97.62 80 VAL A CA 1
ATOM 597 C C . VAL A 1 80 ? -1.879 12.484 15.883 1 97.62 80 VAL A C 1
ATOM 599 O O . VAL A 1 80 ? -2.514 12.078 16.859 1 97.62 80 VAL A O 1
ATOM 602 N N . VAL A 1 81 ? -1.595 11.758 14.82 1 97.38 81 VAL A N 1
ATOM 603 C CA . VAL A 1 81 ? -1.836 10.32 14.805 1 97.38 81 VAL A CA 1
ATOM 604 C C . VAL A 1 81 ? -0.589 9.594 14.305 1 97.38 81 VAL A C 1
ATOM 606 O O . VAL A 1 81 ? -0.075 9.898 13.227 1 97.38 81 VAL A O 1
ATOM 609 N N . PHE A 1 82 ? -0.084 8.68 15.102 1 96.06 82 PHE A N 1
ATOM 610 C CA . PHE A 1 82 ? 1.058 7.859 14.711 1 96.06 82 PHE A CA 1
ATOM 611 C C . PHE A 1 82 ? 0.601 6.484 14.234 1 96.06 82 PHE A C 1
ATOM 613 O O . PHE A 1 82 ? -0.589 6.168 14.289 1 96.06 82 PHE A O 1
ATOM 620 N N . ASP A 1 83 ? 1.485 5.75 13.734 1 91.94 83 ASP A N 1
ATOM 621 C CA . ASP A 1 83 ? 1.205 4.434 13.172 1 91.94 83 ASP A CA 1
ATOM 622 C C . ASP A 1 83 ? 0.635 3.492 14.234 1 91.94 83 ASP A C 1
ATOM 624 O O . ASP A 1 83 ? -0.237 2.672 13.938 1 91.94 83 ASP A O 1
ATOM 628 N N . GLU A 1 84 ? 1.028 3.613 15.383 1 89.19 84 GLU A N 1
ATOM 629 C CA . GLU A 1 84 ? 0.544 2.777 16.484 1 89.19 84 GLU A CA 1
ATOM 630 C C . GLU A 1 84 ? -0.457 3.533 17.344 1 89.19 84 GLU A C 1
ATOM 632 O O . GLU A 1 84 ? -0.367 4.754 17.484 1 89.19 84 GLU A O 1
ATOM 637 N N . CYS A 1 85 ? -1.348 2.777 17.812 1 87.19 85 CYS A N 1
ATOM 638 C CA . CYS A 1 85 ? -2.359 3.359 18.688 1 87.19 85 CYS A CA 1
ATOM 639 C C . CYS A 1 85 ? -1.727 3.93 19.953 1 87.19 85 CYS A C 1
ATOM 641 O O . CYS A 1 85 ? -0.941 3.252 20.625 1 87.19 85 CYS A O 1
ATOM 643 N N . SER A 1 86 ? -2.104 5.055 20.281 1 89.25 86 SER A N 1
ATOM 644 C CA . SER A 1 86 ? -1.498 5.754 21.406 1 89.25 86 SER A CA 1
ATOM 645 C C . SER A 1 86 ? -2.25 5.465 22.703 1 89.25 86 SER A C 1
ATOM 647 O O . SER A 1 86 ? -1.808 5.863 23.781 1 89.25 86 SER A O 1
ATOM 649 N N . PHE A 1 87 ? -3.34 4.789 22.594 1 94.88 87 PHE A N 1
ATOM 650 C CA . PHE A 1 87 ? -4.164 4.574 23.781 1 94.88 87 PHE A CA 1
ATOM 651 C C . PHE A 1 87 ? -3.918 3.189 24.359 1 94.88 87 PHE A C 1
ATOM 653 O O . PHE A 1 87 ? -3.75 2.219 23.625 1 94.88 87 PHE A O 1
ATOM 660 N N . HIS A 1 88 ? -3.979 3.137 25.656 1 94.94 88 HIS A N 1
ATOM 661 C CA . HIS A 1 88 ? -3.727 1.88 26.359 1 94.94 88 HIS A CA 1
ATOM 662 C C . HIS A 1 88 ? -4.789 0.84 26.016 1 94.94 88 HIS A C 1
ATOM 664 O O . HIS A 1 88 ? -5.977 1.165 25.938 1 94.94 88 HIS A O 1
ATOM 670 N N . ASP A 1 89 ? -4.438 -0.337 26.031 1 95.06 89 ASP A N 1
ATOM 671 C CA . ASP A 1 89 ? -5.23 -1.462 25.547 1 95.06 89 ASP A CA 1
ATOM 672 C C . ASP A 1 89 ? -6.449 -1.701 26.422 1 95.06 89 ASP A C 1
ATOM 674 O O . ASP A 1 89 ? -7.461 -2.238 25.969 1 95.06 89 ASP A O 1
ATOM 678 N N . THR A 1 90 ? -6.418 -1.279 27.656 1 97.06 90 THR A N 1
ATOM 679 C CA . THR A 1 90 ? -7.48 -1.603 28.609 1 97.06 90 THR A CA 1
ATOM 680 C C . THR A 1 90 ? -8.57 -0.538 28.578 1 97.06 90 THR A C 1
ATOM 682 O O . THR A 1 90 ? -9.633 -0.712 29.188 1 97.06 90 THR A O 1
ATOM 685 N N . LEU A 1 91 ? -8.328 0.515 27.922 1 97.81 91 LEU A N 1
ATOM 686 C CA . LEU A 1 91 ? -9.289 1.607 27.859 1 97.81 91 LEU A CA 1
ATOM 687 C C . LEU A 1 91 ? -10.375 1.323 26.828 1 97.81 91 LEU A C 1
ATOM 689 O O . LEU A 1 91 ? -10.211 0.45 25.969 1 97.81 91 LEU A O 1
ATOM 693 N N . THR A 1 92 ? -11.477 1.991 26.984 1 98.25 92 THR A N 1
ATOM 694 C CA . THR A 1 92 ? -12.523 2.031 25.969 1 98.25 92 THR A CA 1
ATOM 695 C C . THR A 1 92 ? -12.523 3.369 25.234 1 98.25 92 THR A C 1
ATOM 697 O O . THR A 1 92 ? -11.828 4.305 25.641 1 98.25 92 THR A O 1
ATOM 700 N N . ALA A 1 93 ? -13.258 3.408 24.156 1 98.19 93 ALA A N 1
ATOM 701 C CA . ALA A 1 93 ? -13.391 4.676 23.453 1 98.19 93 ALA A CA 1
ATOM 702 C C . ALA A 1 93 ? -13.953 5.762 24.359 1 98.19 93 ALA A C 1
ATOM 704 O O . ALA A 1 93 ? -13.555 6.926 24.266 1 98.19 93 ALA A O 1
ATOM 705 N N . LEU A 1 94 ? -14.797 5.41 25.234 1 98.12 94 LEU A N 1
ATOM 706 C CA . LEU A 1 94 ? -15.383 6.367 26.172 1 98.12 94 LEU A CA 1
ATOM 707 C C . LEU A 1 94 ? -14.344 6.867 27.156 1 98.12 94 LEU A C 1
ATOM 709 O O . LEU A 1 94 ? -14.336 8.047 27.516 1 98.12 94 LEU A O 1
ATOM 713 N N . ASP A 1 95 ? -13.531 5.93 27.594 1 98.19 95 ASP A N 1
ATOM 714 C CA . ASP A 1 95 ? -12.445 6.324 28.5 1 98.19 95 ASP A CA 1
ATOM 715 C C . ASP A 1 95 ? -11.531 7.348 27.828 1 98.19 95 ASP A C 1
ATOM 717 O O . ASP A 1 95 ? -11.078 8.297 28.484 1 98.19 95 ASP A O 1
ATOM 721 N N . VAL A 1 96 ? -11.312 7.172 26.578 1 98 96 VAL A N 1
ATOM 722 C CA . VAL A 1 96 ? -10.461 8.07 25.812 1 98 96 VAL A CA 1
ATOM 723 C C . VAL A 1 96 ? -11.062 9.477 25.797 1 98 96 VAL A C 1
ATOM 725 O O . VAL A 1 96 ? -10.359 10.461 26.031 1 98 96 VAL A O 1
ATOM 728 N N . ALA A 1 97 ? -12.344 9.539 25.609 1 98 97 ALA A N 1
ATOM 729 C CA . ALA A 1 97 ? -13.031 10.828 25.609 1 98 97 ALA A CA 1
ATOM 730 C C . ALA A 1 97 ? -12.875 11.539 26.938 1 98 97 ALA A C 1
ATOM 732 O O . ALA A 1 97 ? -12.617 12.75 26.984 1 98 97 ALA A O 1
ATOM 733 N N . LYS A 1 98 ? -13.016 10.797 27.984 1 97.75 98 LYS A N 1
ATOM 734 C CA . LYS A 1 98 ? -12.906 11.359 29.328 1 97.75 98 LYS A CA 1
ATOM 735 C C . LYS A 1 98 ? -11.516 11.93 29.562 1 97.75 98 LYS A C 1
ATOM 737 O O . LYS A 1 98 ? -11.367 13.016 30.141 1 97.75 98 LYS A O 1
ATOM 742 N N . ILE A 1 99 ? -10.562 11.156 29.141 1 97.69 99 ILE A N 1
ATOM 743 C CA . ILE A 1 99 ? -9.18 11.555 29.344 1 97.69 99 ILE A CA 1
ATOM 744 C C . ILE A 1 99 ? -8.859 12.781 28.5 1 97.69 99 ILE A C 1
ATOM 746 O O . ILE A 1 99 ? -8.359 13.781 29 1 97.69 99 ILE A O 1
ATOM 750 N N . LEU A 1 100 ? -9.211 12.766 27.234 1 97.12 100 LEU A N 1
ATOM 751 C CA . LEU A 1 100 ? -8.859 13.836 26.297 1 97.12 100 LEU A CA 1
ATOM 752 C C . LEU A 1 100 ? -9.664 15.094 26.594 1 97.12 100 LEU A C 1
ATOM 754 O O . LEU A 1 100 ? -9.195 16.203 26.359 1 97.12 100 LEU A O 1
ATOM 758 N N . GLY A 1 101 ? -10.852 14.883 27.109 1 97.06 101 GLY A N 1
ATOM 759 C CA . GLY A 1 101 ? -11.656 16.016 27.531 1 97.06 101 GLY A CA 1
ATOM 760 C C . GLY A 1 101 ? -10.984 16.859 28.594 1 97.06 101 GLY A C 1
ATOM 761 O O . GLY A 1 101 ? -11.234 18.062 28.688 1 97.06 101 GLY A O 1
ATOM 762 N N . LYS A 1 102 ? -10.133 16.25 29.344 1 96.19 102 LYS A N 1
ATOM 763 C CA . LYS A 1 102 ? -9.414 16.953 30.406 1 96.19 102 LYS A CA 1
ATOM 764 C C . LYS A 1 102 ? -8.109 17.547 29.875 1 96.19 102 LYS A C 1
ATOM 766 O O . LYS A 1 102 ? -7.5 18.391 30.547 1 96.19 102 LYS A O 1
ATOM 771 N N . ILE A 1 103 ? -7.73 17.156 28.766 1 94.31 103 ILE A N 1
ATOM 772 C CA . ILE A 1 103 ? -6.438 17.562 28.219 1 94.31 103 ILE A CA 1
ATOM 773 C C . ILE A 1 103 ? -6.633 18.703 27.234 1 94.31 103 ILE A C 1
ATOM 775 O O . ILE A 1 103 ? -5.922 19.719 27.297 1 94.31 103 ILE A O 1
ATOM 779 N N . TYR A 1 104 ? -7.621 18.594 26.422 1 96.19 104 TYR A N 1
ATOM 780 C CA . TYR A 1 104 ? -7.84 19.609 25.375 1 96.19 104 TYR A CA 1
ATOM 781 C C . TYR A 1 104 ? -8.93 20.578 25.797 1 96.19 104 TYR A C 1
ATOM 783 O O . TYR A 1 104 ? -10.039 20.172 26.156 1 96.19 104 TYR A O 1
ATOM 791 N N . ALA A 1 105 ? -8.648 21.797 25.625 1 94.06 105 ALA A N 1
ATOM 792 C CA . ALA A 1 105 ? -9.586 22.844 26 1 94.06 105 ALA A CA 1
ATOM 793 C C . ALA A 1 105 ? -10.805 22.844 25.094 1 94.06 105 ALA A C 1
ATOM 795 O O . ALA A 1 105 ? -11.914 23.172 25.531 1 94.06 105 ALA A O 1
ATOM 796 N N . ASP A 1 106 ? -10.656 22.438 23.891 1 95.94 106 ASP A N 1
ATOM 797 C CA . ASP A 1 106 ? -11.734 22.531 22.906 1 95.94 106 ASP A CA 1
ATOM 798 C C . ASP A 1 106 ? -12.273 21.141 22.547 1 95.94 106 ASP A C 1
ATOM 800 O O . ASP A 1 106 ? -12.797 20.938 21.453 1 95.94 106 ASP A O 1
ATOM 804 N N . TRP A 1 107 ? -12.039 20.297 23.453 1 97.69 107 TRP A N 1
ATOM 805 C CA . TRP A 1 107 ? -12.562 18.953 23.219 1 97.69 107 TRP A CA 1
ATOM 806 C C . TRP A 1 107 ? -14.07 19 22.969 1 97.69 107 TRP A C 1
ATOM 808 O O . TRP A 1 107 ? -14.797 19.719 23.672 1 97.69 107 TRP A O 1
ATOM 818 N N . ASP A 1 108 ? -14.539 18.266 22.031 1 98.5 108 ASP A N 1
ATOM 819 C CA . ASP A 1 108 ? -15.93 18.219 21.594 1 98.5 108 ASP A CA 1
ATOM 820 C C . ASP A 1 108 ? -16.484 16.797 21.641 1 98.5 108 ASP A C 1
ATOM 822 O O . ASP A 1 108 ? -16.375 16.062 20.672 1 98.5 108 ASP A O 1
ATOM 826 N N . ASP A 1 109 ? -17.156 16.469 22.75 1 97.88 109 ASP A N 1
ATOM 827 C CA . ASP A 1 109 ? -17.672 15.109 22.969 1 97.88 109 ASP A CA 1
ATOM 828 C C . ASP A 1 109 ? -18.688 14.742 21.875 1 97.88 109 ASP A C 1
ATOM 830 O O . ASP A 1 109 ? -18.609 13.656 21.297 1 97.88 109 ASP A O 1
ATOM 834 N N . PRO A 1 110 ? -19.578 15.617 21.562 1 98.12 110 PRO A N 1
ATOM 835 C CA . PRO A 1 110 ? -20.531 15.281 20.5 1 98.12 110 PRO A CA 1
ATOM 836 C C . PRO A 1 110 ? -19.859 14.961 19.172 1 98.12 110 PRO A C 1
ATOM 838 O O . PRO A 1 110 ? -20.25 14.031 18.484 1 98.12 110 PRO A O 1
ATOM 841 N N . LEU A 1 111 ? -18.875 15.734 18.891 1 98 111 LEU A N 1
ATOM 842 C CA . LEU A 1 111 ? -18.141 15.492 17.656 1 98 111 LEU A CA 1
ATOM 843 C C . LEU A 1 111 ? -17.438 14.141 17.688 1 98 111 LEU A C 1
ATOM 845 O O . LEU A 1 111 ? -17.484 13.383 16.703 1 98 111 LEU A O 1
ATOM 849 N N . TYR A 1 112 ? -16.812 13.891 18.812 1 98.38 112 TYR A N 1
ATOM 850 C CA . TYR A 1 112 ? -16.141 12.609 19 1 98.38 112 TYR A CA 1
ATOM 851 C C . TYR A 1 112 ? -17.094 11.445 18.797 1 98.38 112 TYR A C 1
ATOM 853 O O . TYR A 1 112 ? -16.781 10.492 18.078 1 98.38 112 TYR A O 1
ATOM 861 N N . ILE A 1 113 ? -18.219 11.5 19.375 1 97.75 113 ILE A N 1
ATOM 862 C CA . ILE A 1 113 ? -19.219 10.445 19.281 1 97.75 113 ILE A CA 1
ATOM 863 C C . ILE A 1 113 ? -19.703 10.32 17.844 1 97.75 113 ILE A C 1
ATOM 865 O O . ILE A 1 113 ? -19.969 9.211 17.359 1 97.75 113 ILE A O 1
ATOM 869 N N . LYS A 1 114 ? -19.859 11.414 17.203 1 97.38 114 LYS A N 1
ATOM 870 C CA . LYS A 1 114 ? -20.25 11.406 15.797 1 97.38 114 LYS A CA 1
ATOM 871 C C . LYS A 1 114 ? -19.25 10.602 14.969 1 97.38 114 LYS A C 1
ATOM 873 O O . LYS A 1 114 ? -19.641 9.797 14.117 1 97.38 114 LYS A O 1
ATOM 878 N N . TYR A 1 115 ? -17.922 10.805 15.227 1 97.06 115 TYR A N 1
ATOM 879 C CA . TYR A 1 115 ? -16.906 10.062 14.5 1 97.06 115 TYR A CA 1
ATOM 880 C C . TYR A 1 115 ? -16.953 8.578 14.859 1 97.06 115 TYR A C 1
ATOM 882 O O . TYR A 1 115 ? -16.766 7.723 13.992 1 97.06 115 TYR A O 1
ATOM 890 N N . LEU A 1 116 ? -17.172 8.289 16.125 1 97.88 116 LEU A N 1
ATOM 891 C CA . LEU A 1 116 ? -17.266 6.887 16.531 1 97.88 116 LEU A CA 1
ATOM 892 C C . LEU A 1 116 ? -18.375 6.18 15.766 1 97.88 116 LEU A C 1
ATOM 894 O O . LEU A 1 116 ? -18.203 5.051 15.312 1 97.88 116 LEU A O 1
ATOM 898 N N . LYS A 1 117 ? -19.469 6.879 15.641 1 96.62 117 LYS A N 1
ATOM 899 C CA . LYS A 1 117 ? -20.609 6.328 14.914 1 96.62 117 LYS A CA 1
ATOM 900 C C . LYS A 1 117 ? -20.297 6.184 13.422 1 96.62 117 LYS A C 1
ATOM 902 O O . LYS A 1 117 ? -20.562 5.141 12.828 1 96.62 117 LYS A O 1
ATOM 907 N N . GLN A 1 118 ? -19.734 7.195 12.891 1 92.56 118 GLN A N 1
ATOM 908 C CA . GLN A 1 118 ? -19.375 7.188 11.477 1 92.56 118 GLN A CA 1
ATOM 909 C C . GLN A 1 118 ? -18.406 6.047 11.164 1 92.56 118 GLN A C 1
ATOM 911 O O . GLN A 1 118 ? -18.5 5.426 10.102 1 92.56 118 GLN A O 1
ATOM 916 N N . PHE A 1 119 ? -17.516 5.746 12.125 1 94.25 119 PHE A N 1
ATOM 917 C CA . PHE A 1 119 ? -16.5 4.727 11.922 1 94.25 119 PHE A CA 1
ATOM 918 C C . PHE A 1 119 ? -16.984 3.365 12.406 1 94.25 119 PHE A C 1
ATOM 920 O O . PHE A 1 119 ? -16.266 2.371 12.312 1 94.25 119 PHE A O 1
ATOM 927 N N . ASP A 1 120 ? -18.156 3.342 12.93 1 94.38 120 ASP A N 1
ATOM 928 C CA . ASP A 1 120 ? -18.75 2.121 13.477 1 94.38 120 ASP A CA 1
ATOM 929 C C . ASP A 1 120 ? -17.859 1.516 14.555 1 94.38 120 ASP A C 1
ATOM 931 O O . ASP A 1 120 ? -17.531 0.326 14.5 1 94.38 120 ASP A O 1
ATOM 935 N N . LEU A 1 121 ? -17.391 2.355 15.398 1 97.12 121 LEU A N 1
ATOM 936 C CA . LEU A 1 121 ? -16.547 1.902 16.5 1 97.12 121 LEU A CA 1
ATOM 937 C C . LEU A 1 121 ? -17.359 1.662 17.75 1 97.12 121 LEU A C 1
ATOM 939 O O . LEU A 1 121 ? -18.109 2.539 18.188 1 97.12 121 LEU A O 1
ATOM 943 N N . PRO A 1 122 ? -17.234 0.524 18.328 1 97.31 122 PRO A N 1
ATOM 944 C CA . PRO A 1 122 ? -17.922 0.295 19.594 1 97.31 122 PRO A CA 1
ATOM 945 C C . PRO A 1 122 ? -17.375 1.148 20.734 1 97.31 122 PRO A C 1
ATOM 947 O O . PRO A 1 122 ? -16.172 1.157 20.969 1 97.31 122 PRO A O 1
ATOM 950 N N . GLU A 1 123 ? -18.188 1.721 21.469 1 96.81 123 GLU A N 1
ATOM 951 C CA . GLU A 1 123 ? -17.812 2.699 22.484 1 96.81 123 GLU A CA 1
ATOM 952 C C . GLU A 1 123 ? -17.328 2.012 23.766 1 96.81 123 GLU A C 1
ATOM 954 O O . GLU A 1 123 ? -16.469 2.537 24.469 1 96.81 123 GLU A O 1
ATOM 959 N N . LYS A 1 124 ? -17.922 0.848 24.062 1 96.25 124 LYS A N 1
ATOM 960 C CA . LYS A 1 124 ? -17.719 0.245 25.375 1 96.25 124 LYS A CA 1
ATOM 961 C C . LYS A 1 124 ? -16.75 -0.924 25.297 1 96.25 124 LYS A C 1
ATOM 963 O O . LYS A 1 124 ? -16.312 -1.44 26.328 1 96.25 124 LYS A O 1
ATOM 968 N N . LYS A 1 125 ? -16.359 -1.278 24.078 1 96.94 125 LYS A N 1
ATOM 969 C CA . LYS A 1 125 ? -15.398 -2.361 23.906 1 96.94 125 LYS A CA 1
ATOM 970 C C . LYS A 1 125 ? -13.977 -1.888 24.203 1 96.94 125 LYS A C 1
ATOM 972 O O . LYS A 1 125 ? -13.602 -0.772 23.844 1 96.94 125 LYS A O 1
ATOM 977 N N . LYS A 1 126 ? -13.234 -2.76 24.859 1 98 126 LYS A N 1
ATOM 978 C CA . LYS A 1 126 ? -11.852 -2.408 25.156 1 98 126 LYS A CA 1
ATOM 979 C C . LYS A 1 126 ? -11.031 -2.291 23.875 1 98 126 LYS A C 1
ATOM 981 O O . LYS A 1 126 ? -11.219 -3.064 22.938 1 98 126 LYS A O 1
ATOM 986 N N . ILE A 1 127 ? -10.039 -1.446 23.859 1 97.56 127 ILE A N 1
ATOM 987 C CA . ILE A 1 127 ? -9.234 -1.128 22.688 1 97.56 127 ILE A CA 1
ATOM 988 C C . ILE A 1 127 ? -8.414 -2.346 22.281 1 97.56 127 ILE A C 1
ATOM 990 O O . ILE A 1 127 ? -8.156 -2.566 21.094 1 97.56 127 ILE A O 1
ATOM 994 N N . LYS A 1 128 ? -8.055 -3.141 23.203 1 97 128 LYS A N 1
ATOM 995 C CA . LYS A 1 128 ? -7.293 -4.348 22.906 1 97 128 LYS A CA 1
ATOM 996 C C . LYS A 1 128 ? -8.047 -5.242 21.922 1 97 128 LYS A C 1
ATOM 998 O O . LYS A 1 128 ? -7.441 -6.047 21.219 1 97 128 LYS A O 1
ATOM 1003 N N . GLU A 1 129 ? -9.352 -5.113 21.906 1 96.5 129 GLU A N 1
ATOM 1004 C CA . GLU A 1 129 ? -10.203 -5.945 21.062 1 96.5 129 GLU A CA 1
ATOM 1005 C C . GLU A 1 129 ? -10.406 -5.305 19.688 1 96.5 129 GLU A C 1
ATOM 1007 O O . GLU A 1 129 ? -11.047 -5.891 18.812 1 96.5 129 GLU A O 1
ATOM 1012 N N . TYR A 1 130 ? -9.953 -4.102 19.547 1 96.12 130 TYR A N 1
ATOM 1013 C CA . TYR A 1 130 ? -10.055 -3.412 18.266 1 96.12 130 TYR A CA 1
ATOM 1014 C C . TYR A 1 130 ? -9.078 -4.004 17.25 1 96.12 130 TYR A C 1
ATOM 1016 O O . TYR A 1 130 ? -7.953 -4.367 17.609 1 96.12 130 TYR A O 1
ATOM 1024 N N . SER A 1 131 ? -9.547 -4.156 16.062 1 92.62 131 SER A N 1
ATOM 1025 C CA . SER A 1 131 ? -8.625 -4.438 14.969 1 92.62 131 SER A CA 1
ATOM 1026 C C . SER A 1 131 ? -7.68 -3.264 14.719 1 92.62 131 SER A C 1
ATOM 1028 O O . SER A 1 131 ? -7.871 -2.182 15.281 1 92.62 131 SER A O 1
ATOM 1030 N N . ARG A 1 132 ? -6.672 -3.457 13.953 1 91.25 132 ARG A N 1
ATOM 1031 C CA . ARG A 1 132 ? -5.734 -2.395 13.594 1 91.25 132 ARG A CA 1
ATOM 1032 C C . ARG A 1 132 ? -6.461 -1.215 12.961 1 91.25 132 ARG A C 1
ATOM 1034 O O . ARG A 1 132 ? -6.203 -0.059 13.305 1 91.25 132 ARG A O 1
ATOM 1041 N N . GLY A 1 133 ? -7.363 -1.524 12.008 1 93.56 133 GLY A N 1
ATOM 1042 C CA . GLY A 1 133 ? -8.141 -0.474 11.367 1 93.56 133 GLY A CA 1
ATOM 1043 C C . GLY A 1 133 ? -9 0.308 12.336 1 93.56 133 GLY A C 1
ATOM 1044 O O . GLY A 1 133 ? -9.117 1.53 12.227 1 93.56 133 GLY A O 1
ATOM 1045 N N . MET A 1 134 ? -9.539 -0.383 13.266 1 94.94 134 MET A N 1
ATOM 1046 C CA . MET A 1 134 ? -10.383 0.258 14.273 1 94.94 134 MET A CA 1
ATOM 1047 C C . MET A 1 134 ? -9.555 1.182 15.164 1 94.94 134 MET A C 1
ATOM 1049 O O . MET A 1 134 ? -9.992 2.287 15.484 1 94.94 134 MET A O 1
ATOM 1053 N N . LYS A 1 135 ? -8.438 0.684 15.555 1 96.69 135 LYS A N 1
ATOM 1054 C CA . LYS A 1 135 ? -7.547 1.491 16.391 1 96.69 135 LYS A CA 1
ATOM 1055 C C . LYS A 1 135 ? -7.129 2.77 15.664 1 96.69 135 LYS A C 1
ATOM 1057 O O . LYS A 1 135 ? -7.086 3.844 16.266 1 96.69 135 LYS A O 1
ATOM 1062 N N . MET A 1 136 ? -6.82 2.646 14.422 1 96.19 136 MET A N 1
ATOM 1063 C CA . MET A 1 136 ? -6.445 3.816 13.633 1 96.19 136 MET A CA 1
ATOM 1064 C C . MET A 1 136 ? -7.602 4.809 13.547 1 96.19 136 MET A C 1
ATOM 1066 O O . MET A 1 136 ? -7.414 6.008 13.758 1 96.19 136 MET A O 1
ATOM 1070 N N . LYS A 1 137 ? -8.781 4.293 13.281 1 96.44 137 LYS A N 1
ATOM 1071 C CA . LYS A 1 137 ? -9.977 5.137 13.211 1 96.44 137 LYS A CA 1
ATOM 1072 C C . LYS A 1 137 ? -10.211 5.855 14.539 1 96.44 137 LYS A C 1
ATOM 1074 O O . LYS A 1 137 ? -10.586 7.031 14.555 1 96.44 137 LYS A O 1
ATOM 1079 N N . LEU A 1 138 ? -9.969 5.129 15.594 1 97.88 138 LEU A N 1
ATOM 1080 C CA . LEU A 1 138 ? -10.102 5.727 16.922 1 97.88 138 LEU A CA 1
ATOM 1081 C C . LEU A 1 138 ? -9.117 6.875 17.094 1 97.88 138 LEU A C 1
ATOM 1083 O O . LEU A 1 138 ? -9.484 7.945 17.594 1 97.88 138 LEU A O 1
ATOM 1087 N N . GLY A 1 139 ? -7.852 6.629 16.703 1 97.56 139 GLY A N 1
ATOM 1088 C CA . GLY A 1 139 ? -6.844 7.68 16.75 1 97.56 139 GLY A CA 1
ATOM 1089 C C . GLY A 1 139 ? -7.234 8.914 15.969 1 97.56 139 GLY A C 1
ATOM 1090 O O . GLY A 1 139 ? -7.062 10.039 16.453 1 97.56 139 GLY A O 1
ATOM 1091 N N . ILE A 1 140 ? -7.781 8.711 14.828 1 97.75 140 ILE A N 1
ATOM 1092 C CA . ILE A 1 140 ? -8.18 9.805 13.953 1 97.75 140 ILE A CA 1
ATOM 1093 C C . ILE A 1 140 ? -9.367 10.547 14.57 1 97.75 140 ILE A C 1
ATOM 1095 O O . ILE A 1 140 ? -9.398 11.781 14.602 1 97.75 140 ILE A O 1
ATOM 1099 N N . ALA A 1 141 ? -10.336 9.758 15.07 1 97.88 141 ALA A N 1
ATOM 1100 C CA . ALA A 1 141 ? -11.484 10.367 15.734 1 97.88 141 ALA A CA 1
ATOM 1101 C C . ALA A 1 141 ? -11.039 11.258 16.891 1 97.88 141 ALA A C 1
ATOM 1103 O O . ALA A 1 141 ? -11.523 12.383 17.031 1 97.88 141 ALA A O 1
ATOM 1104 N N . ALA A 1 142 ? -10.156 10.789 17.641 1 98.19 142 ALA A N 1
ATOM 1105 C CA . ALA A 1 142 ? -9.633 11.547 18.781 1 98.19 142 ALA A CA 1
ATOM 1106 C C . ALA A 1 142 ? -8.922 12.812 18.312 1 98.19 142 ALA A C 1
ATOM 1108 O O . ALA A 1 142 ? -9.125 13.891 18.875 1 98.19 142 ALA A O 1
ATOM 1109 N N . ALA A 1 143 ? -8.141 12.648 17.297 1 97.88 143 ALA A N 1
ATOM 1110 C CA . ALA A 1 143 ? -7.344 13.766 16.781 1 97.88 143 ALA A CA 1
ATOM 1111 C C . ALA A 1 143 ? -8.234 14.867 16.219 1 97.88 143 ALA A C 1
ATOM 1113 O O . ALA A 1 143 ? -7.895 16.047 16.281 1 97.88 143 ALA A O 1
ATOM 1114 N N . LEU A 1 144 ? -9.367 14.492 15.742 1 98.12 144 LEU A N 1
ATOM 1115 C CA . LEU A 1 144 ? -10.25 15.438 15.055 1 98.12 144 LEU A CA 1
ATOM 1116 C C . LEU A 1 144 ? -11.203 16.109 16.031 1 98.12 144 LEU A C 1
ATOM 1118 O O . LEU A 1 144 ? -11.781 17.156 15.734 1 98.12 144 LEU A O 1
ATOM 1122 N N . SER A 1 145 ? -11.32 15.562 17.172 1 98.44 145 SER A N 1
ATOM 1123 C CA . SER A 1 145 ? -12.453 15.914 18.031 1 98.44 145 SER A CA 1
ATOM 1124 C C . SER A 1 145 ? -12.141 17.094 18.922 1 98.44 145 SER A C 1
ATOM 1126 O O . SER A 1 145 ? -12.945 17.484 19.766 1 98.44 145 SER A O 1
ATOM 1128 N N . HIS A 1 146 ? -11.031 17.688 18.828 1 97.94 146 HIS A N 1
ATOM 1129 C CA . HIS A 1 146 ? -10.742 18.922 19.547 1 97.94 146 HIS A CA 1
ATOM 1130 C C . HIS A 1 146 ? -10.539 20.078 18.578 1 97.94 146 HIS A C 1
ATOM 1132 O O . HIS A 1 146 ? -9.906 21.078 18.922 1 97.94 146 HIS A O 1
ATOM 1138 N N . HIS A 1 147 ? -10.969 19.859 17.344 1 97.56 147 HIS A N 1
ATOM 1139 C CA . HIS A 1 147 ? -11.039 20.891 16.312 1 97.56 147 HIS A CA 1
ATOM 1140 C C . HIS A 1 147 ? -9.648 21.422 15.977 1 97.56 147 HIS A C 1
ATOM 1142 O O . HIS A 1 147 ? -9.422 22.641 16 1 97.56 147 HIS A O 1
ATOM 1148 N N . PRO A 1 148 ? -8.773 20.578 15.57 1 98.38 148 PRO A N 1
ATOM 1149 C CA . PRO A 1 148 ? -7.441 21.062 15.172 1 98.38 148 PRO A CA 1
ATOM 1150 C C . PRO A 1 148 ? -7.461 21.812 13.844 1 98.38 148 PRO A C 1
ATOM 1152 O O . PRO A 1 148 ? -8.375 21.625 13.039 1 98.38 148 PRO A O 1
ATOM 1155 N N . ASP A 1 149 ? -6.438 22.656 13.68 1 98.19 149 ASP A N 1
ATOM 1156 C CA . ASP A 1 149 ? -6.234 23.344 12.406 1 98.19 149 ASP A CA 1
ATOM 1157 C C . ASP A 1 149 ? -5.254 22.578 11.516 1 98.19 149 ASP A C 1
ATOM 1159 O O . ASP A 1 149 ? -5.215 22.781 10.305 1 98.19 149 ASP A O 1
ATOM 1163 N N . LEU A 1 150 ? -4.496 21.75 12.172 1 98.56 150 LEU A N 1
ATOM 1164 C CA . LEU A 1 150 ? -3.451 20.984 11.484 1 98.56 150 LEU A CA 1
ATOM 1165 C C . LEU A 1 150 ? -3.434 19.531 11.945 1 98.56 150 LEU A C 1
ATOM 1167 O O . LEU A 1 150 ? -3.412 19.266 13.148 1 98.56 150 LEU A O 1
ATOM 1171 N N . LEU A 1 151 ? -3.523 18.641 11.008 1 98.69 151 LEU A N 1
ATOM 1172 C CA . LEU A 1 151 ? -3.336 17.219 11.297 1 98.69 151 LEU A CA 1
ATOM 1173 C C . LEU A 1 151 ? -1.951 16.75 10.852 1 98.69 151 LEU A C 1
ATOM 1175 O O . LEU A 1 151 ? -1.51 17.062 9.75 1 98.69 151 LEU A O 1
ATOM 1179 N N . ILE A 1 152 ? -1.246 16.125 11.703 1 98.62 152 ILE A N 1
ATOM 1180 C CA . ILE A 1 152 ? 0.032 15.492 11.406 1 98.62 152 ILE A CA 1
ATOM 1181 C C . ILE A 1 152 ? -0.086 13.984 11.609 1 98.62 152 ILE A C 1
ATOM 1183 O O . ILE A 1 152 ? -0.234 13.508 12.734 1 98.62 152 ILE A O 1
ATOM 1187 N N . LEU A 1 153 ? 0.002 13.281 10.508 1 98.38 153 LEU A N 1
ATOM 1188 C CA . LEU A 1 153 ? -0.264 11.852 10.516 1 98.38 153 LEU A CA 1
ATOM 1189 C C . LEU A 1 153 ? 0.948 11.07 10.023 1 98.38 153 LEU A C 1
ATOM 1191 O O . LEU A 1 153 ? 1.446 11.32 8.922 1 98.38 153 LEU A O 1
ATOM 1195 N N . ASP A 1 154 ? 1.374 10.211 10.812 1 97.62 154 ASP A N 1
ATOM 1196 C CA . ASP A 1 154 ? 2.512 9.375 10.453 1 97.62 154 ASP A CA 1
ATOM 1197 C C . ASP A 1 154 ? 2.057 7.957 10.102 1 97.62 154 ASP A C 1
ATOM 1199 O O . ASP A 1 154 ? 1.829 7.133 10.984 1 97.62 154 ASP A O 1
ATOM 1203 N N . GLU A 1 155 ? 1.934 7.664 8.797 1 95.38 155 GLU A N 1
ATOM 1204 C CA . GLU A 1 155 ? 1.563 6.367 8.234 1 95.38 155 GLU A CA 1
ATOM 1205 C C . GLU A 1 155 ? 0.188 5.926 8.727 1 95.38 155 GLU A C 1
ATOM 1207 O O . GLU A 1 155 ? 0.029 4.805 9.219 1 95.38 155 GLU A O 1
ATOM 1212 N N . PRO A 1 156 ? -0.839 6.762 8.508 1 94.31 156 PRO A N 1
ATOM 1213 C CA . PRO A 1 156 ? -2.16 6.469 9.07 1 94.31 156 PRO A CA 1
ATOM 1214 C C . PRO A 1 156 ? -2.883 5.348 8.32 1 94.31 156 PRO A C 1
ATOM 1216 O O . PRO A 1 156 ? -3.902 4.844 8.797 1 94.31 156 PRO A O 1
ATOM 1219 N N . THR A 1 157 ? -2.344 5.012 7.168 1 90.25 157 THR A N 1
ATOM 1220 C CA . THR A 1 157 ? -3.057 4.008 6.383 1 90.25 157 THR A CA 1
ATOM 1221 C C . THR A 1 157 ? -2.213 2.746 6.223 1 90.25 157 THR A C 1
ATOM 1223 O O . THR A 1 157 ? -2.578 1.841 5.469 1 90.25 157 THR A O 1
ATOM 1226 N N . SER A 1 158 ? -1.154 2.73 6.879 1 87.81 158 SER A N 1
ATOM 1227 C CA . SER A 1 158 ? -0.252 1.59 6.766 1 87.81 158 SER A CA 1
ATOM 1228 C C . SER A 1 158 ? -0.916 0.309 7.258 1 87.81 158 SER A C 1
ATOM 1230 O O . SER A 1 158 ? -1.562 0.301 8.305 1 87.81 158 SER A O 1
ATOM 1232 N N . GLY A 1 159 ? -0.784 -0.761 6.477 1 87 159 GLY A N 1
ATOM 1233 C CA . GLY A 1 159 ? -1.297 -2.061 6.883 1 87 159 GLY A CA 1
ATOM 1234 C C . GLY A 1 159 ? -2.797 -2.191 6.703 1 87 159 GLY A C 1
ATOM 1235 O O . GLY A 1 159 ? -3.373 -3.24 7 1 87 159 GLY A O 1
ATOM 1236 N N . LEU A 1 160 ? -3.441 -1.148 6.25 1 91 160 LEU A N 1
ATOM 1237 C CA . LEU A 1 160 ? -4.887 -1.164 6.059 1 91 160 LEU A CA 1
ATOM 1238 C C . LEU A 1 160 ? -5.242 -1.555 4.629 1 91 160 LEU A C 1
ATOM 1240 O O . LEU A 1 160 ? -4.477 -1.282 3.699 1 91 160 LEU A O 1
ATOM 1244 N N . ASP A 1 161 ? -6.375 -2.197 4.484 1 91.19 161 ASP A N 1
ATOM 1245 C CA . ASP A 1 161 ? -6.82 -2.549 3.141 1 91.19 161 ASP A CA 1
ATOM 1246 C C . ASP A 1 161 ? -7.434 -1.342 2.434 1 91.19 161 ASP A C 1
ATOM 1248 O O . ASP A 1 161 ? -7.758 -0.339 3.072 1 91.19 161 ASP A O 1
ATOM 1252 N N . PRO A 1 162 ? -7.613 -1.437 1.166 1 90.94 162 PRO A N 1
ATOM 1253 C CA . PRO A 1 162 ? -8.062 -0.298 0.359 1 90.94 162 PRO A CA 1
ATOM 1254 C C . PRO A 1 162 ? -9.414 0.243 0.804 1 90.94 162 PRO A C 1
ATOM 1256 O O . PRO A 1 162 ? -9.68 1.442 0.682 1 90.94 162 PRO A O 1
ATOM 1259 N N . VAL A 1 163 ? -10.227 -0.607 1.298 1 87.94 163 VAL A N 1
ATOM 1260 C CA . VAL A 1 163 ? -11.57 -0.198 1.688 1 87.94 163 VAL A CA 1
ATOM 1261 C C . VAL A 1 163 ? -11.492 0.747 2.885 1 87.94 163 VAL A C 1
ATOM 1263 O O . VAL A 1 163 ? -12.062 1.84 2.857 1 87.94 163 VAL A O 1
ATOM 1266 N N . ILE A 1 164 ? -10.766 0.37 3.873 1 90 164 ILE A N 1
ATOM 1267 C CA . ILE A 1 164 ? -10.602 1.187 5.074 1 90 164 ILE A CA 1
ATOM 1268 C C . ILE A 1 164 ? -9.82 2.455 4.734 1 90 164 ILE A C 1
ATOM 1270 O O . ILE A 1 164 ? -10.156 3.541 5.215 1 90 164 ILE A O 1
ATOM 1274 N N . ARG A 1 165 ? -8.867 2.34 3.92 1 93.31 165 ARG A N 1
ATOM 1275 C CA . ARG A 1 165 ? -8.062 3.49 3.525 1 93.31 165 ARG A CA 1
ATOM 1276 C C . ARG A 1 165 ? -8.922 4.555 2.85 1 93.31 165 ARG A C 1
ATOM 1278 O O . ARG A 1 165 ? -8.781 5.746 3.137 1 93.31 165 ARG A O 1
ATOM 1285 N N . GLU A 1 166 ? -9.766 4.094 1.965 1 90.12 166 GLU A N 1
ATOM 1286 C CA . GLU A 1 166 ? -10.633 5.027 1.26 1 90.12 166 GLU A CA 1
ATOM 1287 C C . GLU A 1 166 ? -11.516 5.805 2.236 1 90.12 166 GLU A C 1
ATOM 1289 O O . GLU A 1 166 ? -11.734 7.004 2.059 1 90.12 166 GLU A O 1
ATOM 1294 N N . GLU A 1 167 ? -11.977 5.137 3.186 1 89.06 167 GLU A N 1
ATOM 1295 C CA . GLU A 1 167 ? -12.797 5.781 4.207 1 89.06 167 GLU A CA 1
ATOM 1296 C C . GLU A 1 167 ? -12.016 6.875 4.934 1 89.06 167 GLU A C 1
ATOM 1298 O O . GLU A 1 167 ? -12.539 7.973 5.145 1 89.06 167 GLU A O 1
ATOM 1303 N N . ILE A 1 168 ? -10.852 6.582 5.242 1 93.62 168 ILE A N 1
ATOM 1304 C CA . ILE A 1 168 ? -10 7.516 5.973 1 93.62 168 ILE A CA 1
ATOM 1305 C C . ILE A 1 168 ? -9.656 8.711 5.082 1 93.62 168 ILE A C 1
ATOM 1307 O O . ILE A 1 168 ? -9.711 9.859 5.523 1 93.62 168 ILE A O 1
ATOM 1311 N N . LEU A 1 169 ? -9.336 8.469 3.836 1 94.19 169 LEU A N 1
ATOM 1312 C CA . LEU A 1 169 ? -9 9.539 2.9 1 94.19 169 LEU A CA 1
ATOM 1313 C C . LEU A 1 169 ? -10.18 10.484 2.713 1 94.19 169 LEU A C 1
ATOM 1315 O O . LEU A 1 169 ? -10 11.695 2.584 1 94.19 169 LEU A O 1
ATOM 1319 N N . ASP A 1 170 ? -11.367 9.891 2.719 1 90.5 170 ASP A N 1
ATOM 1320 C CA . ASP A 1 170 ? -12.57 10.711 2.604 1 90.5 170 ASP A CA 1
ATOM 1321 C C . ASP A 1 170 ? -12.672 11.703 3.762 1 90.5 170 ASP A C 1
ATOM 1323 O O . ASP A 1 170 ? -13.078 12.852 3.57 1 90.5 170 ASP A O 1
ATOM 1327 N N . ILE A 1 171 ? -12.297 11.234 4.871 1 93.31 171 ILE A N 1
ATOM 1328 C CA . ILE A 1 171 ? -12.336 12.07 6.059 1 93.31 171 ILE A CA 1
ATOM 1329 C C . ILE A 1 171 ? -11.32 13.211 5.926 1 93.31 171 ILE A C 1
ATOM 1331 O O . ILE A 1 171 ? -11.609 14.352 6.293 1 93.31 171 ILE A O 1
ATOM 1335 N N . PHE A 1 172 ? -10.195 12.938 5.41 1 96.44 172 PHE A N 1
ATOM 1336 C CA . PHE A 1 172 ? -9.164 13.953 5.219 1 96.44 172 PHE A CA 1
ATOM 1337 C C . PHE A 1 172 ? -9.625 15 4.215 1 96.44 172 PHE A C 1
ATOM 1339 O O . PHE A 1 172 ? -9.398 16.203 4.41 1 96.44 172 PHE A O 1
ATOM 1346 N N . LEU A 1 173 ? -10.266 14.547 3.193 1 94.25 173 LEU A N 1
ATOM 1347 C CA . LEU A 1 173 ? -10.758 15.469 2.174 1 94.25 173 LEU A CA 1
ATOM 1348 C C . LEU A 1 173 ? -11.852 16.375 2.738 1 94.25 173 LEU A C 1
ATOM 1350 O O . LEU A 1 173 ? -11.938 17.547 2.383 1 94.25 173 LEU A O 1
ATOM 1354 N N . GLU A 1 174 ? -12.648 15.773 3.602 1 92.5 174 GLU A N 1
ATOM 1355 C CA . GLU A 1 174 ? -13.656 16.578 4.281 1 92.5 174 GLU A CA 1
ATOM 1356 C C . GLU A 1 174 ? -13.008 17.625 5.191 1 92.5 174 GLU A C 1
ATOM 1358 O O . GLU A 1 174 ? -13.422 18.781 5.211 1 92.5 174 GLU A O 1
ATOM 1363 N N . PHE A 1 175 ? -12.031 17.266 5.906 1 96.19 175 PHE A N 1
ATOM 1364 C CA . PHE A 1 175 ? -11.32 18.125 6.848 1 96.19 175 PHE A CA 1
ATOM 1365 C C . PHE A 1 175 ? -10.758 19.344 6.141 1 96.19 175 PHE A C 1
ATOM 1367 O O . PHE A 1 175 ? -10.828 20.469 6.664 1 96.19 175 PHE A O 1
ATOM 1374 N N . ILE A 1 176 ? -10.289 19.172 4.914 1 95.94 176 ILE A N 1
ATOM 1375 C CA . ILE A 1 176 ? -9.547 20.234 4.23 1 95.94 176 ILE A CA 1
ATOM 1376 C C . ILE A 1 176 ? -10.523 21.156 3.514 1 95.94 176 ILE A C 1
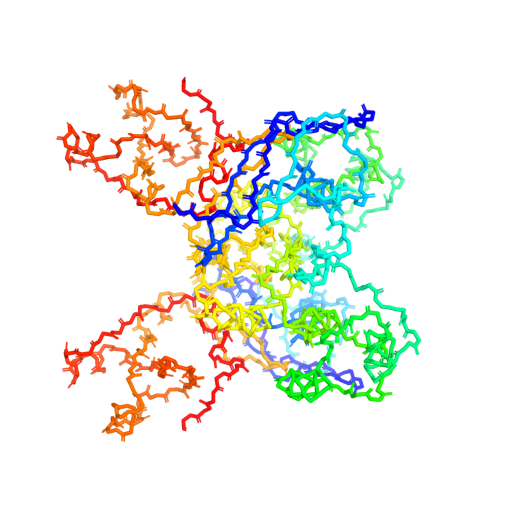ATOM 1378 O O . ILE A 1 176 ? -10.109 22.141 2.883 1 95.94 176 ILE A O 1
ATOM 1382 N N . GLN A 1 177 ? -11.773 20.844 3.598 1 93.31 177 GLN A N 1
ATOM 1383 C CA . GLN A 1 177 ? -12.75 21.75 3.012 1 93.31 177 GLN A CA 1
ATOM 1384 C C . GLN A 1 177 ? -12.656 23.141 3.646 1 93.31 177 GLN A C 1
ATOM 1386 O O . GLN A 1 177 ? -12.977 24.141 3.008 1 93.31 177 GLN A O 1
ATOM 1391 N N . ASP A 1 178 ? -12.242 23.125 4.891 1 95 178 ASP A N 1
ATOM 1392 C CA . ASP A 1 178 ? -11.898 24.391 5.535 1 95 178 ASP A CA 1
ATOM 1393 C C . ASP A 1 178 ? -10.516 24.859 5.113 1 95 178 ASP A C 1
ATOM 1395 O O . ASP A 1 178 ? -9.523 24.156 5.324 1 95 178 ASP A O 1
ATOM 1399 N N . GLU A 1 179 ? -10.422 26.016 4.59 1 94.06 179 GLU A N 1
ATOM 1400 C CA . GLU A 1 179 ? -9.188 26.531 4.008 1 94.06 179 GLU A CA 1
ATOM 1401 C C . GLU A 1 179 ? -8.133 26.781 5.086 1 94.06 179 GLU A C 1
ATOM 1403 O O . GLU A 1 179 ? -6.953 26.969 4.773 1 94.06 179 GLU A O 1
ATOM 1408 N N . GLU A 1 180 ? -8.594 26.766 6.285 1 95.25 180 GLU A N 1
ATOM 1409 C CA . GLU A 1 180 ? -7.652 26.953 7.383 1 95.25 180 GLU A CA 1
ATOM 1410 C C . GLU A 1 180 ? -7.02 25.641 7.816 1 95.25 180 GLU A C 1
ATOM 1412 O O . GLU A 1 180 ? -6.039 25.625 8.562 1 95.25 180 GLU A O 1
ATOM 1417 N N . HIS A 1 181 ? -7.582 24.562 7.402 1 98.06 181 HIS A N 1
ATOM 1418 C CA . HIS A 1 181 ? -7.121 23.25 7.832 1 98.06 181 HIS A CA 1
ATOM 1419 C C . HIS A 1 181 ? -6.031 22.719 6.902 1 98.06 181 HIS A C 1
ATOM 1421 O O . HIS A 1 181 ? -6.105 22.906 5.688 1 98.06 181 HIS A O 1
ATOM 1427 N N . SER A 1 182 ? -5.012 22.141 7.484 1 98.62 182 SER A N 1
ATOM 1428 C CA . SER A 1 182 ? -3.922 21.547 6.727 1 98.62 182 SER A CA 1
ATOM 1429 C C . SER A 1 182 ? -3.594 20.141 7.238 1 98.62 182 SER A C 1
ATOM 1431 O O . SER A 1 182 ? -3.93 19.797 8.375 1 98.62 182 SER A O 1
ATOM 1433 N N . ILE A 1 183 ? -2.977 19.344 6.395 1 98.81 183 ILE A N 1
ATOM 1434 C CA . ILE A 1 183 ? -2.609 17.984 6.781 1 98.81 183 ILE A CA 1
ATOM 1435 C C . ILE A 1 183 ? -1.188 17.688 6.312 1 98.81 183 ILE A C 1
ATOM 1437 O O . ILE A 1 183 ? -0.841 17.938 5.156 1 98.81 183 ILE A O 1
ATOM 1441 N N . LEU A 1 184 ? -0.346 17.281 7.191 1 98.81 184 LEU A N 1
ATOM 1442 C CA . LEU A 1 184 ? 0.893 16.594 6.848 1 98.81 184 LEU A CA 1
ATOM 1443 C C . LEU A 1 184 ? 0.74 15.086 7.02 1 98.81 184 LEU A C 1
ATOM 1445 O O . LEU A 1 184 ? 0.464 14.609 8.125 1 98.81 184 LEU A O 1
ATOM 1449 N N . LEU A 1 185 ? 0.906 14.375 5.941 1 98 185 LEU A N 1
ATOM 1450 C CA . LEU A 1 185 ? 0.633 12.938 5.918 1 98 185 LEU A CA 1
ATOM 1451 C C . LEU A 1 185 ? 1.84 12.164 5.398 1 98 185 LEU A C 1
ATOM 1453 O O . LEU A 1 185 ? 2.207 12.289 4.23 1 98 185 LEU A O 1
ATOM 1457 N N . SER A 1 186 ? 2.504 11.5 6.285 1 97.56 186 SER A N 1
ATOM 1458 C CA . SER A 1 186 ? 3.539 10.594 5.805 1 97.56 186 SER A CA 1
ATOM 1459 C C . SER A 1 186 ? 2.943 9.258 5.367 1 97.56 186 SER A C 1
ATOM 1461 O O . SER A 1 186 ? 2.006 8.758 5.992 1 97.56 186 SER A O 1
ATOM 1463 N N . SER A 1 187 ? 3.414 8.719 4.297 1 93.88 187 SER A N 1
ATOM 1464 C CA . SER A 1 187 ? 2.91 7.434 3.822 1 93.88 187 SER A CA 1
ATOM 1465 C C . SER A 1 187 ? 3.885 6.785 2.848 1 93.88 187 SER A C 1
ATOM 1467 O O . SER A 1 187 ? 4.641 7.477 2.162 1 93.88 187 SER A O 1
ATOM 1469 N N . HIS A 1 188 ? 3.855 5.449 2.857 1 89.19 188 HIS A N 1
ATOM 1470 C CA . HIS A 1 188 ? 4.551 4.73 1.796 1 89.19 188 HIS A CA 1
ATOM 1471 C C . HIS A 1 188 ? 3.57 4.215 0.747 1 89.19 188 HIS A C 1
ATOM 1473 O O . HIS A 1 188 ? 3.98 3.627 -0.256 1 89.19 188 HIS A O 1
ATOM 1479 N N . ILE A 1 189 ? 2.354 4.391 0.991 1 89.88 189 ILE A N 1
ATOM 1480 C CA . ILE A 1 189 ? 1.329 4.07 0.003 1 89.88 189 ILE A CA 1
ATOM 1481 C C . ILE A 1 189 ? 1.108 5.27 -0.917 1 89.88 189 ILE A C 1
ATOM 1483 O O . ILE A 1 189 ? 0.255 6.117 -0.649 1 89.88 189 ILE A O 1
ATOM 1487 N N . THR A 1 190 ? 1.667 5.281 -2.008 1 93 190 THR A N 1
ATOM 1488 C CA . THR A 1 190 ? 1.777 6.453 -2.867 1 93 190 THR A CA 1
ATOM 1489 C C . THR A 1 190 ? 0.455 6.727 -3.58 1 93 190 THR A C 1
ATOM 1491 O O . THR A 1 190 ? 0.143 7.879 -3.898 1 93 190 THR A O 1
ATOM 1494 N N . SER A 1 191 ? -0.33 5.68 -3.801 1 91.94 191 SER A N 1
ATOM 1495 C CA . SER A 1 191 ? -1.604 5.867 -4.484 1 91.94 191 SER A CA 1
ATOM 1496 C C . SER A 1 191 ? -2.547 6.742 -3.67 1 91.94 191 SER A C 1
ATOM 1498 O O . SER A 1 191 ? -3.336 7.508 -4.23 1 91.94 191 SER A O 1
ATOM 1500 N N . ASP A 1 192 ? -2.457 6.637 -2.383 1 94.38 192 ASP A N 1
ATOM 1501 C CA . ASP A 1 192 ? -3.268 7.477 -1.509 1 94.38 192 ASP A CA 1
ATOM 1502 C C . ASP A 1 192 ? -2.906 8.953 -1.676 1 94.38 192 ASP A C 1
ATOM 1504 O O . ASP A 1 192 ? -3.789 9.812 -1.729 1 94.38 192 ASP A O 1
ATOM 1508 N N . LEU A 1 193 ? -1.647 9.172 -1.769 1 95.88 193 LEU A N 1
ATOM 1509 C CA . LEU A 1 193 ? -1.16 10.547 -1.894 1 95.88 193 LEU A CA 1
ATOM 1510 C C . LEU A 1 193 ? -1.493 11.117 -3.268 1 95.88 193 LEU A C 1
ATOM 1512 O O . LEU A 1 193 ? -1.782 12.305 -3.395 1 95.88 193 LEU A O 1
ATOM 1516 N N . ASP A 1 194 ? -1.442 10.273 -4.246 1 94.56 194 ASP A N 1
ATOM 1517 C CA . ASP A 1 194 ? -1.845 10.711 -5.578 1 94.56 194 ASP A CA 1
ATOM 1518 C C . ASP A 1 194 ? -3.283 11.227 -5.578 1 94.56 194 ASP A C 1
ATOM 1520 O O . ASP A 1 194 ? -3.613 12.172 -6.297 1 94.56 194 ASP A O 1
ATOM 1524 N N . LYS A 1 195 ? -4.059 10.664 -4.742 1 91.88 195 LYS A N 1
ATOM 1525 C CA . LYS A 1 195 ? -5.477 11 -4.695 1 91.88 195 LYS A CA 1
ATOM 1526 C C . LYS A 1 195 ? -5.699 12.328 -3.975 1 91.88 195 LYS A C 1
ATOM 1528 O O . LYS A 1 195 ? -6.559 13.117 -4.371 1 91.88 195 LYS A O 1
ATOM 1533 N N . ILE A 1 196 ? -4.855 12.586 -2.979 1 95.62 196 ILE A N 1
ATOM 1534 C CA . ILE A 1 196 ? -5.395 13.625 -2.107 1 95.62 196 ILE A CA 1
ATOM 1535 C C . ILE A 1 196 ? -4.344 14.711 -1.892 1 95.62 196 ILE A C 1
ATOM 1537 O O . ILE A 1 196 ? -4.668 15.812 -1.436 1 95.62 196 ILE A O 1
ATOM 1541 N N . ALA A 1 197 ? -3.072 14.477 -2.137 1 97.69 197 ALA A N 1
ATOM 1542 C CA . ALA A 1 197 ? -2.027 15.422 -1.767 1 97.69 197 ALA A CA 1
ATOM 1543 C C . ALA A 1 197 ? -1.969 16.594 -2.752 1 97.69 197 ALA A C 1
ATOM 1545 O O . ALA A 1 197 ? -2.121 16.391 -3.961 1 97.69 197 ALA A O 1
ATOM 1546 N N . ASP A 1 198 ? -1.689 17.781 -2.205 1 97.62 198 ASP A N 1
ATOM 1547 C CA . ASP A 1 198 ? -1.416 18.969 -3.008 1 97.62 198 ASP A CA 1
ATOM 1548 C C . ASP A 1 198 ? 0.085 19.156 -3.223 1 97.62 198 ASP A C 1
ATOM 1550 O O . ASP A 1 198 ? 0.512 19.625 -4.281 1 97.62 198 ASP A O 1
ATOM 1554 N N . TYR A 1 199 ? 0.787 18.844 -2.227 1 98.06 199 TYR A N 1
ATOM 1555 C CA . TYR A 1 199 ? 2.24 18.969 -2.217 1 98.06 199 TYR A CA 1
ATOM 1556 C C . TYR A 1 199 ? 2.891 17.625 -1.89 1 98.06 199 TYR A C 1
ATOM 1558 O O . TYR A 1 199 ? 2.289 16.781 -1.221 1 98.06 199 TYR A O 1
ATOM 1566 N N . LEU A 1 200 ? 4.086 17.484 -2.379 1 97.88 200 LEU A N 1
ATOM 1567 C CA . LEU A 1 200 ? 4.879 16.281 -2.1 1 97.88 200 LEU A CA 1
ATOM 1568 C C . LEU A 1 200 ? 6.277 16.656 -1.621 1 97.88 200 LEU A C 1
ATOM 1570 O O . LEU A 1 200 ? 6.945 17.5 -2.232 1 97.88 200 LEU A O 1
ATOM 1574 N N . THR A 1 201 ? 6.645 16.141 -0.531 1 98.19 201 THR A N 1
ATOM 1575 C CA . THR A 1 201 ? 7.996 16.25 0.003 1 98.19 201 THR A CA 1
ATOM 1576 C C . THR A 1 201 ? 8.633 14.867 0.144 1 98.19 201 THR A C 1
ATOM 1578 O O . THR A 1 201 ? 8.086 13.984 0.805 1 98.19 201 THR A O 1
ATOM 1581 N N . PHE A 1 202 ? 9.727 14.75 -0.5 1 97 202 PHE A N 1
ATOM 1582 C CA . PHE A 1 202 ? 10.406 13.453 -0.529 1 97 202 PHE A CA 1
ATOM 1583 C C . PHE A 1 202 ? 11.695 13.5 0.273 1 97 202 PHE A C 1
ATOM 1585 O O . PHE A 1 202 ? 12.594 14.297 -0.027 1 97 202 PHE A O 1
ATOM 1592 N N . ILE A 1 203 ? 11.789 12.625 1.26 1 97.12 203 ILE A N 1
ATOM 1593 C CA . ILE A 1 203 ? 12.992 12.516 2.074 1 97.12 203 ILE A CA 1
ATOM 1594 C C . ILE A 1 203 ? 13.727 11.219 1.743 1 97.12 203 ILE A C 1
ATOM 1596 O O . ILE A 1 203 ? 13.109 10.156 1.635 1 97.12 203 ILE A O 1
ATOM 1600 N N . HIS A 1 204 ? 14.969 11.328 1.517 1 94.25 204 HIS A N 1
ATOM 1601 C CA . HIS A 1 204 ? 15.844 10.195 1.214 1 94.25 204 HIS A CA 1
ATOM 1602 C C . HIS A 1 204 ? 17.109 10.25 2.049 1 94.25 204 HIS A C 1
ATOM 1604 O O . HIS A 1 204 ? 17.875 11.211 1.958 1 94.25 204 HIS A O 1
ATOM 1610 N N . GLU A 1 205 ? 17.312 9.258 2.836 1 94 205 GLU A N 1
ATOM 1611 C CA . GLU A 1 205 ? 18.484 9.125 3.684 1 94 205 GLU A CA 1
ATOM 1612 C C . GLU A 1 205 ? 18.703 10.375 4.531 1 94 205 GLU A C 1
ATOM 1614 O O . GLU A 1 205 ? 19.828 10.891 4.621 1 94 205 GLU A O 1
ATOM 1619 N N . GLY A 1 206 ? 17.625 10.906 5 1 97.06 206 GLY A N 1
ATOM 1620 C CA . GLY A 1 206 ? 17.688 12.008 5.949 1 97.06 206 GLY A CA 1
ATOM 1621 C C . GLY A 1 206 ? 17.766 13.367 5.285 1 97.06 206 GLY A C 1
ATOM 1622 O O . GLY A 1 206 ? 17.922 14.383 5.961 1 97.06 206 GLY A O 1
ATOM 1623 N N . LYS A 1 207 ? 17.672 13.383 3.971 1 97.19 207 LYS A N 1
ATOM 1624 C CA . LYS A 1 207 ? 17.734 14.633 3.219 1 97.19 207 LYS A CA 1
ATOM 1625 C C . LYS A 1 207 ? 16.484 14.82 2.361 1 97.19 207 LYS A C 1
ATOM 1627 O O . LYS A 1 207 ? 15.961 13.859 1.79 1 97.19 207 LYS A O 1
ATOM 1632 N N . ILE A 1 208 ? 16.047 16.062 2.285 1 97.69 208 ILE A N 1
ATOM 1633 C CA . ILE A 1 208 ? 14.93 16.359 1.391 1 97.69 208 ILE A CA 1
ATOM 1634 C C . ILE A 1 208 ? 15.422 16.406 -0.053 1 97.69 208 ILE A C 1
ATOM 1636 O O . ILE A 1 208 ? 16.312 17.188 -0.385 1 97.69 208 ILE A O 1
ATOM 1640 N N . VAL A 1 209 ? 14.82 15.609 -0.875 1 94.06 209 VAL A N 1
ATOM 1641 C CA . VAL A 1 209 ? 15.234 15.508 -2.271 1 94.06 209 VAL A CA 1
ATOM 1642 C C . VAL A 1 209 ? 14.312 16.359 -3.141 1 94.06 209 VAL A C 1
ATOM 1644 O O . VAL A 1 209 ? 14.734 16.891 -4.176 1 94.06 209 VAL A O 1
ATOM 1647 N N . LEU A 1 210 ? 13.148 16.406 -2.74 1 94.12 210 LEU A N 1
ATOM 1648 C CA . LEU A 1 210 ? 12.125 17.125 -3.492 1 94.12 210 LEU A CA 1
ATOM 1649 C C . LEU A 1 210 ? 11.031 17.641 -2.564 1 94.12 210 LEU A C 1
ATOM 1651 O O . LEU A 1 210 ? 10.609 16.922 -1.645 1 94.12 210 LEU A O 1
ATOM 1655 N N . SER A 1 211 ? 10.57 18.891 -2.787 1 97.06 211 SER A N 1
ATOM 1656 C CA . SER A 1 211 ? 9.414 19.469 -2.104 1 97.06 211 SER A CA 1
ATOM 1657 C C . SER A 1 211 ? 8.695 20.484 -2.994 1 97.06 211 SER A C 1
ATOM 1659 O O . SER A 1 211 ? 9.117 21.625 -3.104 1 97.06 211 SER A O 1
ATOM 1661 N N . LYS A 1 212 ? 7.656 20.016 -3.602 1 96.75 212 LYS A N 1
ATOM 1662 C CA . LYS A 1 212 ? 6.961 20.812 -4.605 1 96.75 212 LYS A CA 1
ATOM 1663 C C . LYS A 1 212 ? 5.469 20.5 -4.629 1 96.75 212 LYS A C 1
ATOM 1665 O O . LYS A 1 212 ? 5.031 19.516 -4.031 1 96.75 212 LYS A O 1
ATOM 1670 N N . SER A 1 213 ? 4.758 21.406 -5.254 1 97.75 213 SER A N 1
ATOM 1671 C CA . SER A 1 213 ? 3.359 21.062 -5.512 1 97.75 213 SER A CA 1
ATOM 1672 C C . SER A 1 213 ? 3.238 19.922 -6.52 1 97.75 213 SER A C 1
ATOM 1674 O O . SER A 1 213 ? 4.098 19.766 -7.391 1 97.75 213 SER A O 1
ATOM 1676 N N . LYS A 1 214 ? 2.271 19.156 -6.383 1 96.12 214 LYS A N 1
ATOM 1677 C CA . LYS A 1 214 ? 2.027 18.062 -7.316 1 96.12 214 LYS A CA 1
ATOM 1678 C C . LYS A 1 214 ? 1.914 18.578 -8.75 1 96.12 214 LYS A C 1
ATOM 1680 O O . LYS A 1 214 ? 2.41 17.938 -9.68 1 96.12 214 LYS A O 1
ATOM 1685 N N . ASP A 1 215 ? 1.312 19.703 -8.93 1 95.38 215 ASP A N 1
ATOM 1686 C CA . ASP A 1 215 ? 1.172 20.297 -10.25 1 95.38 215 ASP A CA 1
ATOM 1687 C C . ASP A 1 215 ? 2.537 20.594 -10.875 1 95.38 215 ASP A C 1
ATOM 1689 O O . ASP A 1 215 ? 2.768 20.281 -12.047 1 95.38 215 ASP A O 1
ATOM 1693 N N . GLU A 1 216 ? 3.355 21.156 -10.086 1 96.25 216 GLU A N 1
ATOM 1694 C CA . GLU A 1 216 ? 4.707 21.438 -10.562 1 96.25 216 GLU A CA 1
ATOM 1695 C C . GLU A 1 216 ? 5.449 20.172 -10.938 1 96.25 216 GLU A C 1
ATOM 1697 O O . GLU A 1 216 ? 6.156 20.125 -11.945 1 96.25 216 GLU A O 1
ATOM 1702 N N . ILE A 1 217 ? 5.258 19.141 -10.164 1 95.81 217 ILE A N 1
ATOM 1703 C CA . ILE A 1 217 ? 5.918 17.875 -10.414 1 95.81 217 ILE A CA 1
ATOM 1704 C C . ILE A 1 217 ? 5.418 17.281 -11.727 1 95.81 217 ILE A C 1
ATOM 1706 O O . ILE A 1 217 ? 6.215 16.844 -12.562 1 95.81 217 ILE A O 1
ATOM 1710 N N . LEU A 1 218 ? 4.164 17.297 -11.93 1 93.19 218 LEU A N 1
ATOM 1711 C CA . LEU A 1 218 ? 3.545 16.734 -13.117 1 93.19 218 LEU A CA 1
ATOM 1712 C C . LEU A 1 218 ? 3.934 17.531 -14.367 1 93.19 218 LEU A C 1
ATOM 1714 O O . LEU A 1 218 ? 4.066 16.953 -15.445 1 93.19 218 LEU A O 1
ATOM 1718 N N . GLU A 1 219 ? 4.09 18.781 -14.172 1 93.56 219 GLU A N 1
ATOM 1719 C CA . GLU A 1 219 ? 4.426 19.656 -15.297 1 93.56 219 GLU A CA 1
ATOM 1720 C C . GLU A 1 219 ? 5.898 19.516 -15.672 1 93.56 219 GLU A C 1
ATOM 1722 O O . GLU A 1 219 ? 6.242 19.516 -16.859 1 93.56 219 GLU A O 1
ATOM 1727 N N . ASP A 1 220 ? 6.691 19.406 -14.688 1 95.25 220 ASP A N 1
ATOM 1728 C CA . ASP A 1 220 ? 8.133 19.484 -14.898 1 95.25 220 ASP A CA 1
ATOM 1729 C C . ASP A 1 220 ? 8.711 18.109 -15.266 1 95.25 220 ASP A C 1
ATOM 1731 O O . ASP A 1 220 ? 9.594 18.016 -16.125 1 95.25 220 ASP A O 1
ATOM 1735 N N . LEU A 1 221 ? 8.188 17.109 -14.609 1 96 221 LEU A N 1
ATOM 1736 C CA . LEU A 1 221 ? 8.828 15.812 -14.711 1 96 221 LEU A CA 1
ATOM 1737 C C . LEU A 1 221 ? 8.062 14.898 -15.656 1 96 221 LEU A C 1
ATOM 1739 O O . LEU A 1 221 ? 6.859 15.07 -15.852 1 96 221 LEU A O 1
ATOM 1743 N N . GLY A 1 222 ? 8.789 13.969 -16.219 1 96.62 222 GLY A N 1
ATOM 1744 C CA . GLY A 1 222 ? 8.234 12.922 -17.062 1 96.62 222 GLY A CA 1
ATOM 1745 C C . GLY A 1 222 ? 9.086 11.664 -17.109 1 96.62 222 GLY A C 1
ATOM 1746 O O . GLY A 1 222 ? 10.242 11.688 -16.688 1 96.62 222 GLY A O 1
ATOM 1747 N N . ILE A 1 223 ? 8.445 10.625 -17.531 1 95.69 223 ILE A N 1
ATOM 1748 C CA . ILE A 1 223 ? 9.164 9.359 -17.656 1 95.69 223 ILE A CA 1
ATOM 1749 C C . ILE A 1 223 ? 9.305 8.992 -19.141 1 95.69 223 ILE A C 1
ATOM 1751 O O . ILE A 1 223 ? 8.312 8.812 -19.844 1 95.69 223 ILE A O 1
ATOM 1755 N N . LEU A 1 224 ? 10.516 8.867 -19.547 1 95.06 224 LEU A N 1
ATOM 1756 C CA . LEU A 1 224 ? 10.828 8.422 -20.906 1 95.06 224 LEU A CA 1
ATOM 1757 C C . LEU A 1 224 ? 11.211 6.949 -20.906 1 95.06 224 LEU A C 1
ATOM 1759 O O . LEU A 1 224 ? 12.086 6.523 -20.156 1 95.06 224 LEU A O 1
ATOM 1763 N N . LYS A 1 225 ? 10.5 6.219 -21.688 1 92.25 225 LYS A N 1
ATOM 1764 C CA . LYS A 1 225 ? 10.891 4.84 -21.953 1 92.25 225 LYS A CA 1
ATOM 1765 C C . LYS A 1 225 ? 11.547 4.703 -23.328 1 92.25 225 LYS A C 1
ATOM 1767 O O . LYS A 1 225 ? 11 5.168 -24.328 1 92.25 225 LYS A O 1
ATOM 1772 N N . CYS A 1 226 ? 12.719 4.152 -23.344 1 92.88 226 CYS A N 1
ATOM 1773 C CA . CYS A 1 226 ? 13.43 4.066 -24.625 1 92.88 226 CYS A CA 1
ATOM 1774 C C . CYS A 1 226 ? 14.367 2.867 -24.641 1 92.88 226 CYS A C 1
ATOM 1776 O O . CYS A 1 226 ? 14.602 2.238 -23.609 1 92.88 226 CYS A O 1
ATOM 1778 N N . SER A 1 227 ? 14.742 2.492 -25.766 1 91.88 227 SER A N 1
ATOM 1779 C CA . SER A 1 227 ? 15.734 1.431 -25.922 1 91.88 227 SER A CA 1
ATOM 1780 C C . SER A 1 227 ? 17.109 1.897 -25.453 1 91.88 227 SER A C 1
ATOM 1782 O O . SER A 1 227 ? 17.328 3.094 -25.266 1 91.88 227 SER A O 1
ATOM 1784 N N . LEU A 1 228 ? 17.922 0.877 -25.297 1 90.88 228 LEU A N 1
ATOM 1785 C CA . LEU A 1 228 ? 19.297 1.196 -24.906 1 90.88 228 LEU A CA 1
ATOM 1786 C C . LEU A 1 228 ? 20 2.01 -26 1 90.88 228 LEU A C 1
ATOM 1788 O O . LEU A 1 228 ? 20.812 2.877 -25.688 1 90.88 228 LEU A O 1
ATOM 1792 N N . GLU A 1 229 ? 19.672 1.718 -27.188 1 91.69 229 GLU A N 1
ATOM 1793 C CA . GLU A 1 229 ? 20.234 2.455 -28.312 1 91.69 229 GLU A CA 1
ATOM 1794 C C . GLU A 1 229 ? 19.781 3.912 -28.312 1 91.69 229 GLU A C 1
ATOM 1796 O O . GLU A 1 229 ? 20.594 4.82 -28.484 1 91.69 229 GLU A O 1
ATOM 1801 N N . GLU A 1 230 ? 18.516 4.09 -28.109 1 91.94 230 GLU A N 1
ATOM 1802 C CA . GLU A 1 230 ? 17.969 5.441 -28.031 1 91.94 230 GLU A CA 1
ATOM 1803 C C . GLU A 1 230 ? 18.578 6.211 -26.859 1 91.94 230 GLU A C 1
ATOM 1805 O O . GLU A 1 230 ? 18.891 7.395 -26.984 1 91.94 230 GLU A O 1
ATOM 1810 N N . PHE A 1 231 ? 18.672 5.52 -25.766 1 92.88 231 PHE A N 1
ATOM 1811 C CA . PHE A 1 231 ? 19.25 6.117 -24.578 1 92.88 231 PHE A CA 1
ATOM 1812 C C . PHE A 1 231 ? 20.641 6.648 -24.859 1 92.88 231 PHE A C 1
ATOM 1814 O O . PHE A 1 231 ? 21 7.75 -24.422 1 92.88 231 PHE A O 1
ATOM 1821 N N . GLY A 1 232 ? 21.406 5.922 -25.547 1 91.88 232 GLY A N 1
ATOM 1822 C CA . GLY A 1 232 ? 22.766 6.316 -25.891 1 91.88 232 GLY A CA 1
ATOM 1823 C C . GLY A 1 232 ? 22.828 7.5 -26.844 1 91.88 232 GLY A C 1
ATOM 1824 O O . GLY A 1 232 ? 23.75 8.305 -26.781 1 91.88 232 GLY A O 1
ATOM 1825 N N . ALA A 1 233 ? 21.875 7.668 -27.672 1 92.44 233 ALA A N 1
ATOM 1826 C CA . ALA A 1 233 ? 21.859 8.672 -28.719 1 92.44 233 ALA A CA 1
ATOM 1827 C C . ALA A 1 233 ? 21.312 10 -28.219 1 92.44 233 ALA A C 1
ATOM 1829 O O . ALA A 1 233 ? 21.594 11.062 -28.781 1 92.44 233 ALA A O 1
ATOM 1830 N N . LEU A 1 234 ? 20.531 9.992 -27.172 1 92.81 234 LEU A N 1
ATOM 1831 C CA . LEU A 1 234 ? 19.828 11.18 -26.688 1 92.81 234 LEU A CA 1
ATOM 1832 C C . LEU A 1 234 ? 20.75 12.055 -25.844 1 92.81 234 LEU A C 1
ATOM 1834 O O . LEU A 1 234 ? 21.672 11.555 -25.188 1 92.81 234 LEU A O 1
ATOM 1838 N N . ASP A 1 235 ? 20.516 13.367 -25.984 1 90.88 235 ASP A N 1
ATOM 1839 C CA . ASP A 1 235 ? 21.156 14.312 -25.078 1 90.88 235 ASP A CA 1
ATOM 1840 C C . ASP A 1 235 ? 20.672 14.117 -23.641 1 90.88 235 ASP A C 1
ATOM 1842 O O . ASP A 1 235 ? 19.469 14.102 -23.391 1 90.88 235 ASP A O 1
ATOM 1846 N N . LYS A 1 236 ? 21.594 14.07 -22.703 1 91.5 236 LYS A N 1
ATOM 1847 C CA . LYS A 1 236 ? 21.25 13.703 -21.328 1 91.5 236 LYS A CA 1
ATOM 1848 C C . LYS A 1 236 ? 21.047 14.945 -20.469 1 91.5 236 LYS A C 1
ATOM 1850 O O . LYS A 1 236 ? 20.859 14.844 -19.25 1 91.5 236 LYS A O 1
ATOM 1855 N N . THR A 1 237 ? 20.984 16.062 -21 1 90.69 237 THR A N 1
ATOM 1856 C CA . THR A 1 237 ? 20.859 17.312 -20.25 1 90.69 237 THR A CA 1
ATOM 1857 C C . THR A 1 237 ? 19.562 17.344 -19.453 1 90.69 237 THR A C 1
ATOM 1859 O O . THR A 1 237 ? 19.516 17.906 -18.359 1 90.69 237 THR A O 1
ATOM 1862 N N . SER A 1 238 ? 18.547 16.703 -20.031 1 92.44 238 SER A N 1
ATOM 1863 C CA . SER A 1 238 ? 17.234 16.734 -19.406 1 92.44 238 SER A CA 1
ATOM 1864 C C . SER A 1 238 ? 17.047 15.523 -18.484 1 92.44 238 SER A C 1
ATOM 1866 O O . SER A 1 238 ? 15.984 15.367 -17.875 1 92.44 238 SER A O 1
ATOM 1868 N N . PHE A 1 239 ? 18.031 14.711 -18.391 1 93.75 239 PHE A N 1
ATOM 1869 C CA . PHE A 1 239 ? 17.891 13.477 -17.625 1 93.75 239 PHE A CA 1
ATOM 1870 C C . PHE A 1 239 ? 18.266 13.688 -16.172 1 93.75 239 PHE A C 1
ATOM 1872 O O . PHE A 1 239 ? 19.281 14.328 -15.867 1 93.75 239 PHE A O 1
ATOM 1879 N N . ILE A 1 240 ? 17.453 13.242 -15.344 1 93.38 240 ILE A N 1
ATOM 1880 C CA . ILE A 1 240 ? 17.734 13.312 -13.914 1 93.38 240 ILE A CA 1
ATOM 1881 C C . ILE A 1 240 ? 18.328 11.984 -13.445 1 93.38 240 ILE A C 1
ATOM 1883 O O . ILE A 1 240 ? 19.5 11.93 -13.031 1 93.38 240 ILE A O 1
ATOM 1887 N N . THR A 1 241 ? 17.531 10.938 -13.531 1 93.75 241 THR A N 1
ATOM 1888 C CA . THR A 1 241 ? 17.938 9.578 -13.195 1 93.75 241 THR A CA 1
ATOM 1889 C C . THR A 1 241 ? 17.406 8.586 -14.219 1 93.75 241 THR A C 1
ATOM 1891 O O . THR A 1 241 ? 16.516 8.922 -15.008 1 93.75 241 THR A O 1
ATOM 1894 N N . TYR A 1 242 ? 18.016 7.449 -14.32 1 93.38 242 TYR A N 1
ATOM 1895 C CA . TYR A 1 242 ? 17.547 6.418 -15.234 1 93.38 242 TYR A CA 1
ATOM 1896 C C . TYR A 1 242 ? 17.641 5.035 -14.594 1 93.38 242 TYR A C 1
ATOM 1898 O O . TYR A 1 242 ? 18.359 4.852 -13.609 1 93.38 242 TYR A O 1
ATOM 1906 N N . ARG A 1 243 ? 16.844 4.168 -15.109 1 89.06 243 ARG A N 1
ATOM 1907 C CA . ARG A 1 243 ? 16.828 2.764 -14.703 1 89.06 243 ARG A CA 1
ATOM 1908 C C . ARG A 1 243 ? 16.844 1.844 -15.922 1 89.06 243 ARG A C 1
ATOM 1910 O O . ARG A 1 243 ? 16.078 2.045 -16.859 1 89.06 243 ARG A O 1
ATOM 1917 N N . LYS A 1 244 ? 17.719 0.866 -15.812 1 86.31 244 LYS A N 1
ATOM 1918 C CA . LYS A 1 244 ? 17.797 -0.108 -16.906 1 86.31 244 LYS A CA 1
ATOM 1919 C C . LYS A 1 244 ? 17.156 -1.43 -16.5 1 86.31 244 LYS A C 1
ATOM 1921 O O . LYS A 1 244 ? 17.281 -1.875 -15.359 1 86.31 244 LYS A O 1
ATOM 1926 N N . ASN A 1 245 ? 16.344 -1.905 -17.375 1 77 245 ASN A N 1
ATOM 1927 C CA . ASN A 1 245 ? 15.797 -3.246 -17.188 1 77 245 ASN A CA 1
ATOM 1928 C C . ASN A 1 245 ? 15.93 -4.086 -18.453 1 77 245 ASN A C 1
ATOM 1930 O O . ASN A 1 245 ? 16.594 -3.674 -19.406 1 77 245 ASN A O 1
ATOM 1934 N N . GLN A 1 246 ? 15.445 -5.359 -18.406 1 72.75 246 GLN A N 1
ATOM 1935 C CA . GLN A 1 246 ? 15.586 -6.273 -19.531 1 72.75 246 GLN A CA 1
ATOM 1936 C C . GLN A 1 246 ? 14.844 -5.746 -20.75 1 72.75 246 GLN A C 1
ATOM 1938 O O . GLN A 1 246 ? 15.141 -6.148 -21.891 1 72.75 246 GLN A O 1
ATOM 1943 N N . PHE A 1 247 ? 14.008 -4.762 -20.547 1 73.5 247 PHE A N 1
ATOM 1944 C CA . PHE A 1 247 ? 13.164 -4.285 -21.641 1 73.5 247 PHE A CA 1
ATOM 1945 C C . PHE A 1 247 ? 13.695 -2.979 -22.219 1 73.5 247 PHE A C 1
ATOM 1947 O O . PHE A 1 247 ? 13.289 -2.555 -23.297 1 73.5 247 PHE A O 1
ATOM 1954 N N . GLY A 1 248 ? 14.492 -2.434 -21.5 1 86.19 248 GLY A N 1
ATOM 1955 C CA . GLY A 1 248 ? 15.039 -1.16 -21.938 1 86.19 248 GLY A CA 1
ATOM 1956 C C . GLY A 1 248 ? 15.406 -0.237 -20.797 1 86.19 248 GLY A C 1
ATOM 1957 O O . GLY A 1 248 ? 15.938 -0.683 -19.781 1 86.19 248 GLY A O 1
ATOM 1958 N N . CYS A 1 249 ? 15.219 1.027 -21.172 1 92 249 CYS A N 1
ATOM 1959 C CA . CYS A 1 249 ? 15.625 2.045 -20.203 1 92 249 CYS A CA 1
ATOM 1960 C C . CYS A 1 249 ? 14.469 2.994 -19.906 1 92 249 CYS A C 1
ATOM 1962 O O . CYS A 1 249 ? 13.719 3.373 -20.797 1 92 249 CYS A O 1
ATOM 1964 N N . GLU A 1 250 ? 14.32 3.266 -18.609 1 93.19 250 GLU A N 1
ATOM 1965 C CA . GLU A 1 250 ? 13.398 4.309 -18.172 1 93.19 250 GLU A CA 1
ATOM 1966 C C . GLU A 1 250 ? 14.148 5.5 -17.594 1 93.19 250 GLU A C 1
ATOM 1968 O O . GLU A 1 250 ? 15.062 5.332 -16.781 1 93.19 250 GLU A O 1
ATOM 1973 N N . VAL A 1 251 ? 13.734 6.664 -18.062 1 94.69 251 VAL A N 1
ATOM 1974 C CA . VAL A 1 251 ? 14.469 7.863 -17.672 1 94.69 251 VAL A CA 1
ATOM 1975 C C . VAL A 1 251 ? 13.516 8.891 -17.078 1 94.69 251 VAL A C 1
ATOM 1977 O O . VAL A 1 251 ? 12.445 9.148 -17.625 1 94.69 251 VAL A O 1
ATOM 1980 N N . LEU A 1 252 ? 13.898 9.344 -15.977 1 95.75 252 LEU A N 1
ATOM 1981 C CA . LEU A 1 252 ? 13.211 10.516 -15.438 1 95.75 252 LEU A CA 1
ATOM 1982 C C . LEU A 1 252 ? 13.766 11.797 -16.047 1 95.75 252 LEU A C 1
ATOM 1984 O O . LEU A 1 252 ? 14.953 12.086 -15.922 1 95.75 252 LEU A O 1
ATOM 1988 N N . ILE A 1 253 ? 12.914 12.523 -16.641 1 95.69 253 ILE A N 1
ATOM 1989 C CA . ILE A 1 253 ? 13.383 13.727 -17.312 1 95.69 253 ILE A CA 1
ATOM 1990 C C . ILE A 1 253 ? 12.844 14.961 -16.609 1 95.69 253 ILE A C 1
ATOM 1992 O O . ILE A 1 253 ? 11.766 14.93 -16.016 1 95.69 253 ILE A O 1
ATOM 1996 N N . LYS A 1 254 ? 13.594 15.992 -16.672 1 94.5 254 LYS A N 1
ATOM 1997 C CA . LYS A 1 254 ? 13.156 17.312 -16.234 1 94.5 254 LYS A CA 1
ATOM 1998 C C . LYS A 1 254 ? 12.797 18.188 -17.438 1 94.5 254 LYS A C 1
ATOM 2000 O O . LYS A 1 254 ? 13.117 17.859 -18.578 1 94.5 254 LYS A O 1
ATOM 2005 N N . ASP A 1 255 ? 12.055 19.25 -17.156 1 93.31 255 ASP A N 1
ATOM 2006 C CA . ASP A 1 255 ? 11.609 20.141 -18.219 1 93.31 255 ASP A CA 1
ATOM 2007 C C . ASP A 1 255 ? 10.945 19.359 -19.359 1 93.31 255 ASP A C 1
ATOM 2009 O O . ASP A 1 255 ? 11.352 19.484 -20.516 1 93.31 255 ASP A O 1
ATOM 2013 N N . LYS A 1 256 ? 9.977 18.594 -18.922 1 92.94 256 LYS A N 1
ATOM 2014 C CA . LYS A 1 256 ? 9.297 17.641 -19.797 1 92.94 256 LYS A CA 1
ATOM 2015 C C . LYS A 1 256 ? 8.789 18.328 -21.062 1 92.94 256 LYS A C 1
ATOM 2017 O O . LYS A 1 256 ? 8.883 17.766 -22.156 1 92.94 256 LYS A O 1
ATOM 2022 N N . MET A 1 257 ? 8.312 19.5 -20.984 1 92.62 257 MET A N 1
ATOM 2023 C CA . MET A 1 257 ? 7.738 20.203 -22.125 1 92.62 257 MET A CA 1
ATOM 2024 C C . MET A 1 257 ? 8.805 20.5 -23.172 1 92.62 257 MET A C 1
ATOM 2026 O O . MET A 1 257 ? 8.586 20.297 -24.359 1 92.62 257 MET A O 1
ATOM 2030 N N . ASN A 1 258 ? 9.875 20.953 -22.703 1 93.94 258 ASN A N 1
ATOM 2031 C CA . ASN A 1 258 ? 10.984 21.234 -23.609 1 93.94 258 ASN A CA 1
ATOM 2032 C C . ASN A 1 258 ? 11.492 19.969 -24.297 1 93.94 258 ASN A C 1
ATOM 2034 O O . ASN A 1 258 ? 11.812 19.984 -25.484 1 93.94 258 ASN A O 1
ATOM 2038 N N . PHE A 1 259 ? 11.57 18.938 -23.531 1 94.88 259 PHE A N 1
ATOM 2039 C CA . PHE A 1 259 ? 12.031 17.672 -24.094 1 94.88 259 PHE A CA 1
ATOM 2040 C C . PHE A 1 259 ? 11.086 17.188 -25.188 1 94.88 259 PHE A C 1
ATOM 2042 O O . PHE A 1 259 ? 11.531 16.766 -26.25 1 94.88 259 PHE A O 1
ATOM 2049 N N . ILE A 1 260 ? 9.82 17.234 -24.875 1 94.25 260 ILE A N 1
ATOM 2050 C CA . ILE A 1 260 ? 8.812 16.766 -25.828 1 94.25 260 ILE A CA 1
ATOM 2051 C C . ILE A 1 260 ? 8.867 17.609 -27.094 1 94.25 260 ILE A C 1
ATOM 2053 O O . ILE A 1 260 ? 8.703 17.094 -28.203 1 94.25 260 ILE A O 1
ATOM 2057 N N . SER A 1 261 ? 9.102 18.859 -26.938 1 94.5 261 SER A N 1
ATOM 2058 C CA . SER A 1 261 ? 9.188 19.75 -28.094 1 94.5 261 SER A CA 1
ATOM 2059 C C . SER A 1 261 ? 10.359 19.375 -29 1 94.5 261 SER A C 1
ATOM 2061 O O . SER A 1 261 ? 10.258 19.453 -30.219 1 94.5 261 SER A O 1
ATOM 2063 N N . ARG A 1 262 ? 11.469 18.953 -28.469 1 94 262 ARG A N 1
ATOM 2064 C CA . ARG A 1 262 ? 12.68 18.609 -29.203 1 94 262 ARG A CA 1
ATOM 2065 C C . ARG A 1 262 ? 12.609 17.203 -29.766 1 94 262 ARG A C 1
ATOM 2067 O O . ARG A 1 262 ? 13.273 16.875 -30.75 1 94 262 ARG A O 1
ATOM 2074 N N . HIS A 1 263 ? 11.734 16.391 -29.047 1 93.88 263 HIS A N 1
ATOM 2075 C CA . HIS A 1 263 ? 11.609 15 -29.453 1 93.88 263 HIS A CA 1
ATOM 2076 C C . HIS A 1 263 ? 10.148 14.586 -29.562 1 93.88 263 HIS A C 1
ATOM 2078 O O . HIS A 1 263 ? 9.68 13.711 -28.828 1 93.88 263 HIS A O 1
ATOM 2084 N N . PRO A 1 264 ? 9.5 15.008 -30.562 1 92.19 264 PRO A N 1
ATOM 2085 C CA . PRO A 1 264 ? 8.055 14.789 -30.688 1 92.19 264 PRO A CA 1
ATOM 2086 C C . PRO A 1 264 ? 7.695 13.328 -30.938 1 92.19 264 PRO A C 1
ATOM 2088 O O . PRO A 1 264 ? 6.562 12.914 -30.688 1 92.19 264 PRO A O 1
ATOM 2091 N N . ASP A 1 265 ? 8.641 12.531 -31.359 1 92 265 ASP A N 1
ATOM 2092 C CA . ASP A 1 265 ? 8.367 11.141 -31.688 1 92 265 ASP A CA 1
ATOM 2093 C C . ASP A 1 265 ? 8.5 10.242 -30.469 1 92 265 ASP A C 1
ATOM 2095 O O . ASP A 1 265 ? 8.133 9.062 -30.516 1 92 265 ASP A O 1
ATOM 2099 N N . MET A 1 266 ? 8.938 10.859 -29.438 1 92.12 266 MET A N 1
ATOM 2100 C CA . MET A 1 266 ? 9.125 10.062 -28.234 1 92.12 266 MET A CA 1
ATOM 2101 C C . MET A 1 266 ? 7.945 10.227 -27.281 1 92.12 266 MET A C 1
ATOM 2103 O O . MET A 1 266 ? 7.363 11.312 -27.188 1 92.12 266 MET A O 1
ATOM 2107 N N . ILE A 1 267 ? 7.684 9.125 -26.625 1 91.81 267 ILE A N 1
ATOM 2108 C CA . ILE A 1 267 ? 6.555 9.133 -25.703 1 91.81 267 ILE A CA 1
ATOM 2109 C C . ILE A 1 267 ? 7.059 9.352 -24.281 1 91.81 267 ILE A C 1
ATOM 2111 O O . ILE A 1 267 ? 7.875 8.578 -23.766 1 91.81 267 ILE A O 1
ATOM 2115 N N . VAL A 1 268 ? 6.602 10.461 -23.719 1 94.44 268 VAL A N 1
ATOM 2116 C CA . VAL A 1 268 ? 6.926 10.797 -22.328 1 94.44 268 VAL A CA 1
ATOM 2117 C C . VAL A 1 268 ? 5.676 10.672 -21.469 1 94.44 268 VAL A C 1
ATOM 2119 O O . VAL A 1 268 ? 4.711 11.422 -21.641 1 94.44 268 VAL A O 1
ATOM 2122 N N . ASP A 1 269 ? 5.715 9.75 -20.547 1 94.75 269 ASP A N 1
ATOM 2123 C CA . ASP A 1 269 ? 4.582 9.523 -19.656 1 94.75 269 ASP A CA 1
ATOM 2124 C C . ASP A 1 269 ? 4.633 10.453 -18.453 1 94.75 269 ASP A C 1
ATOM 2126 O O . ASP A 1 269 ? 5.715 10.859 -18.016 1 94.75 269 ASP A O 1
ATOM 2130 N N . PRO A 1 270 ? 3.441 10.82 -18 1 94.38 270 PRO A N 1
ATOM 2131 C CA . PRO A 1 270 ? 3.438 11.57 -16.75 1 94.38 270 PRO A CA 1
ATOM 2132 C C . PRO A 1 270 ? 3.994 10.758 -15.578 1 94.38 270 PRO A C 1
ATOM 2134 O O . PRO A 1 270 ? 3.922 9.523 -15.586 1 94.38 270 PRO A O 1
ATOM 2137 N N . VAL A 1 271 ? 4.492 11.461 -14.586 1 94.75 271 VAL A N 1
ATOM 2138 C CA . VAL A 1 271 ? 5.016 10.789 -13.398 1 94.75 271 VAL A CA 1
ATOM 2139 C C . VAL A 1 271 ? 3.887 10.539 -12.406 1 94.75 271 VAL A C 1
ATOM 2141 O O . VAL A 1 271 ? 2.816 11.148 -12.508 1 94.75 271 VAL A O 1
ATOM 2144 N N . SER A 1 272 ? 4.07 9.578 -11.539 1 93.69 272 SER A N 1
ATOM 2145 C CA . SER A 1 272 ? 3.283 9.352 -10.328 1 93.69 272 SER A CA 1
ATOM 2146 C C . SER A 1 272 ? 4.133 9.531 -9.078 1 93.69 272 SER A C 1
ATOM 2148 O O . SER A 1 272 ? 5.355 9.656 -9.156 1 93.69 272 SER A O 1
ATOM 2150 N N . THR A 1 273 ? 3.504 9.602 -7.934 1 93.75 273 THR A N 1
ATOM 2151 C CA . THR A 1 273 ? 4.242 9.68 -6.68 1 93.75 273 THR A CA 1
ATOM 2152 C C . THR A 1 273 ? 5.195 8.492 -6.539 1 93.75 273 THR A C 1
ATOM 2154 O O . THR A 1 273 ? 6.34 8.656 -6.105 1 93.75 273 THR A O 1
ATOM 2157 N N . GLU A 1 274 ? 4.758 7.383 -6.969 1 93.19 274 GLU A N 1
ATOM 2158 C CA . GLU A 1 274 ? 5.57 6.172 -6.875 1 93.19 274 GLU A CA 1
ATOM 2159 C C . GLU A 1 274 ? 6.812 6.27 -7.758 1 93.19 274 GLU A C 1
ATOM 2161 O O . GLU A 1 274 ? 7.922 5.961 -7.316 1 93.19 274 GLU A O 1
ATOM 2166 N N . SER A 1 275 ? 6.598 6.668 -9 1 92.5 275 SER A N 1
ATOM 2167 C CA . SER A 1 275 ? 7.738 6.754 -9.906 1 92.5 275 SER A CA 1
ATOM 2168 C C . SER A 1 275 ? 8.758 7.777 -9.422 1 92.5 275 SER A C 1
ATOM 2170 O O . SER A 1 275 ? 9.961 7.566 -9.539 1 92.5 275 SER A O 1
ATOM 2172 N N . VAL A 1 276 ? 8.25 8.867 -8.875 1 91.81 276 VAL A N 1
ATOM 2173 C CA . VAL A 1 276 ? 9.141 9.891 -8.328 1 91.81 276 VAL A CA 1
ATOM 2174 C C . VAL A 1 276 ? 10.008 9.289 -7.227 1 91.81 276 VAL A C 1
ATOM 2176 O O . VAL A 1 276 ? 11.227 9.438 -7.234 1 91.81 276 VAL A O 1
ATOM 2179 N N . MET A 1 277 ? 9.398 8.562 -6.375 1 92 277 MET A N 1
ATOM 2180 C CA . MET A 1 277 ? 10.109 7.949 -5.262 1 92 277 MET A CA 1
ATOM 2181 C C . MET A 1 277 ? 11.133 6.934 -5.762 1 92 277 MET A C 1
ATOM 2183 O O . MET A 1 277 ? 12.289 6.945 -5.332 1 92 277 MET A O 1
ATOM 2187 N N . VAL A 1 278 ? 10.688 6.117 -6.66 1 91.62 278 VAL A N 1
ATOM 2188 C CA . VAL A 1 278 ? 11.523 5.023 -7.152 1 91.62 278 VAL A CA 1
ATOM 2189 C C . VAL A 1 278 ? 12.734 5.59 -7.898 1 91.62 278 VAL A C 1
ATOM 2191 O O . VAL A 1 278 ? 13.867 5.148 -7.684 1 91.62 278 VAL A O 1
ATOM 2194 N N . PHE A 1 279 ? 12.547 6.574 -8.734 1 91.81 279 PHE A N 1
ATOM 2195 C CA . PHE A 1 279 ? 13.625 7.137 -9.547 1 91.81 279 PHE A CA 1
ATOM 2196 C C . PHE A 1 279 ? 14.625 7.883 -8.672 1 91.81 279 PHE A C 1
ATOM 2198 O O . PHE A 1 279 ? 15.836 7.781 -8.875 1 91.81 279 PHE A O 1
ATOM 2205 N N . TYR A 1 280 ? 14.117 8.594 -7.723 1 88.31 280 TYR A N 1
ATOM 2206 C CA . TYR A 1 280 ? 15.023 9.352 -6.867 1 88.31 280 TYR A CA 1
ATOM 2207 C C . TYR A 1 280 ? 15.766 8.43 -5.91 1 88.31 280 TYR A C 1
ATOM 2209 O O . TYR A 1 280 ? 16.922 8.688 -5.559 1 88.31 280 TYR A O 1
ATOM 2217 N N . ALA A 1 281 ? 15.164 7.383 -5.531 1 87 281 ALA A N 1
ATOM 2218 C CA . ALA A 1 281 ? 15.766 6.496 -4.539 1 87 281 ALA A CA 1
ATOM 2219 C C . ALA A 1 281 ? 16.703 5.492 -5.199 1 87 281 ALA A C 1
ATOM 2221 O O . ALA A 1 281 ? 17.75 5.152 -4.641 1 87 281 ALA A O 1
ATOM 2222 N N . ARG A 1 282 ? 16.359 5.012 -6.398 1 83.62 282 ARG A N 1
ATOM 2223 C CA . ARG A 1 282 ? 17.109 3.893 -6.953 1 83.62 282 ARG A CA 1
ATOM 2224 C C . ARG A 1 282 ? 17.656 4.234 -8.336 1 83.62 282 ARG A C 1
ATOM 2226 O O . ARG A 1 282 ? 18.406 3.453 -8.922 1 83.62 282 ARG A O 1
ATOM 2233 N N . GLY A 1 283 ? 17.125 5.285 -8.773 1 85.75 283 GLY A N 1
ATOM 2234 C CA . GLY A 1 283 ? 17.641 5.648 -10.086 1 85.75 283 GLY A CA 1
ATOM 2235 C C . GLY A 1 283 ? 19.125 6.008 -10.07 1 85.75 283 GLY A C 1
ATOM 2236 O O . GLY A 1 283 ? 19.625 6.543 -9.078 1 85.75 283 GLY A O 1
ATOM 2237 N N . LYS A 1 284 ? 19.734 5.594 -11.203 1 86.31 284 LYS A N 1
ATOM 2238 C CA . LYS A 1 284 ? 21.125 6 -11.398 1 86.31 284 LYS A CA 1
ATOM 2239 C C . LYS A 1 284 ? 21.219 7.406 -11.984 1 86.31 284 LYS A C 1
ATOM 2241 O O . LYS A 1 284 ? 20.438 7.762 -12.875 1 86.31 284 LYS A O 1
ATOM 2246 N N . THR A 1 285 ? 22.016 8.141 -11.328 1 80.75 285 THR A N 1
ATOM 2247 C CA . THR A 1 285 ? 22.203 9.492 -11.844 1 80.75 285 THR A CA 1
ATOM 2248 C C . THR A 1 285 ? 22.844 9.453 -13.227 1 80.75 285 THR A C 1
ATOM 2250 O O . THR A 1 285 ? 23.75 8.648 -13.477 1 80.75 285 THR A O 1
ATOM 2253 N N . VAL A 1 286 ? 22.344 10.281 -14.062 1 76.94 286 VAL A N 1
ATOM 2254 C CA . VAL A 1 286 ? 22.891 10.383 -15.414 1 76.94 286 VAL A CA 1
ATOM 2255 C C . VAL A 1 286 ? 24.234 11.117 -15.367 1 76.94 286 VAL A C 1
ATOM 2257 O O . VAL A 1 286 ? 24.375 12.125 -14.672 1 76.94 286 VAL A O 1
ATOM 2260 N N . MET B 1 1 ? -6.355 -24.5 -22.875 1 60.09 1 MET B N 1
ATOM 2261 C CA . MET B 1 1 ? -5.152 -24.031 -22.188 1 60.09 1 MET B CA 1
ATOM 2262 C C . MET B 1 1 ? -5.012 -24.688 -20.812 1 60.09 1 MET B C 1
ATOM 2264 O O . MET B 1 1 ? -6.016 -24.984 -20.172 1 60.09 1 MET B O 1
ATOM 2268 N N . SER B 1 2 ? -3.82 -25.203 -20.469 1 89.88 2 SER B N 1
ATOM 2269 C CA . SER B 1 2 ? -3.633 -25.938 -19.219 1 89.88 2 SER B CA 1
ATOM 2270 C C . SER B 1 2 ? -3.51 -24.984 -18.031 1 89.88 2 SER B C 1
ATOM 2272 O O . SER B 1 2 ? -3.041 -23.859 -18.188 1 89.88 2 SER B O 1
ATOM 2274 N N . ASP B 1 3 ? -4.242 -25.281 -17 1 96.56 3 ASP B N 1
ATOM 2275 C CA . ASP B 1 3 ? -4.25 -24.453 -15.797 1 96.56 3 ASP B CA 1
ATOM 2276 C C . ASP B 1 3 ? -3.135 -24.859 -14.836 1 96.56 3 ASP B C 1
ATOM 2278 O O . ASP B 1 3 ? -2.859 -26.047 -14.664 1 96.56 3 ASP B O 1
ATOM 2282 N N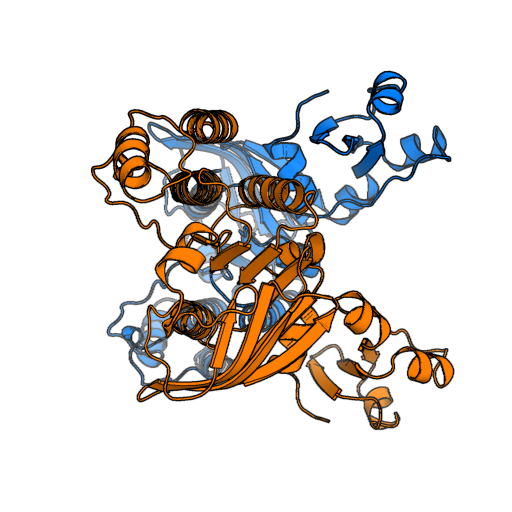 . ALA B 1 4 ? -2.48 -23.891 -14.32 1 98 4 ALA B N 1
ATOM 2283 C CA . ALA B 1 4 ? -1.507 -24.156 -13.266 1 98 4 ALA B CA 1
ATOM 2284 C C . ALA B 1 4 ? -2.203 -24.469 -11.945 1 98 4 ALA B C 1
ATOM 2286 O O . ALA B 1 4 ? -1.733 -25.312 -11.18 1 98 4 ALA B O 1
ATOM 2287 N N . ILE B 1 5 ? -3.311 -23.797 -11.695 1 98.12 5 ILE B N 1
ATOM 2288 C CA . ILE B 1 5 ? -4.117 -23.984 -10.5 1 98.12 5 ILE B CA 1
ATOM 2289 C C . ILE B 1 5 ? -5.594 -24.078 -10.875 1 98.12 5 ILE B C 1
ATOM 2291 O O . ILE B 1 5 ? -6.082 -23.297 -11.695 1 98.12 5 ILE B O 1
ATOM 2295 N N . CYS B 1 6 ? -6.297 -25.047 -10.305 1 97.88 6 CYS B N 1
ATOM 2296 C CA . CYS B 1 6 ? -7.75 -25.125 -10.406 1 97.88 6 CYS B CA 1
ATOM 2297 C C . CYS B 1 6 ? -8.367 -25.453 -9.055 1 97.88 6 CYS B C 1
ATOM 2299 O O . CYS B 1 6 ? -8.148 -26.547 -8.516 1 97.88 6 CYS B O 1
ATOM 2301 N N . VAL B 1 7 ? -9.07 -24.531 -8.555 1 97.69 7 VAL B N 1
ATOM 2302 C CA . VAL B 1 7 ? -9.781 -24.688 -7.289 1 97.69 7 VAL B CA 1
ATOM 2303 C C . VAL B 1 7 ? -11.281 -24.781 -7.547 1 97.69 7 VAL B C 1
ATOM 2305 O O . VAL B 1 7 ? -11.852 -23.906 -8.219 1 97.69 7 VAL B O 1
ATOM 2308 N N . HIS B 1 8 ? -11.883 -25.828 -7.02 1 97.25 8 HIS B N 1
ATOM 2309 C CA . HIS B 1 8 ? -13.305 -26.047 -7.266 1 97.25 8 HIS B CA 1
ATOM 2310 C C . HIS B 1 8 ? -14.07 -26.203 -5.961 1 97.25 8 HIS B C 1
ATOM 2312 O O . HIS B 1 8 ? -13.891 -27.203 -5.25 1 97.25 8 HIS B O 1
ATOM 2318 N N . GLU B 1 9 ? -14.922 -25.266 -5.691 1 97.94 9 GLU B N 1
ATOM 2319 C CA . GLU B 1 9 ? -15.867 -25.297 -4.578 1 97.94 9 GLU B CA 1
ATOM 2320 C C . GLU B 1 9 ? -15.156 -25.609 -3.264 1 97.94 9 GLU B C 1
ATOM 2322 O O . GLU B 1 9 ? -15.602 -26.469 -2.504 1 97.94 9 GLU B O 1
ATOM 2327 N N . LEU B 1 10 ? -14.07 -24.984 -3.082 1 97.88 10 LEU B N 1
ATOM 2328 C CA . LEU B 1 10 ? -13.273 -25.172 -1.875 1 97.88 10 LEU B CA 1
ATOM 2329 C C . LEU B 1 10 ? -13.977 -24.578 -0.66 1 97.88 10 LEU B C 1
ATOM 2331 O O . LEU B 1 10 ? -14.406 -23.422 -0.69 1 97.88 10 LEU B O 1
ATOM 2335 N N . CYS B 1 11 ? -14.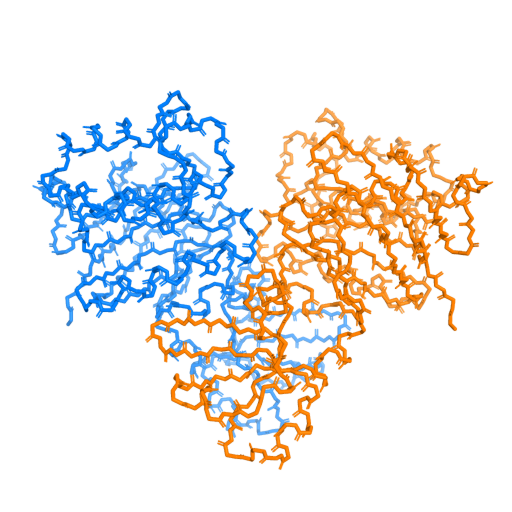133 -25.406 0.319 1 98.06 11 CYS B N 1
ATOM 2336 C CA . CYS B 1 11 ? -14.758 -24.984 1.567 1 98.06 11 CYS B CA 1
ATOM 2337 C C . CYS B 1 11 ? -13.836 -25.25 2.754 1 98.06 11 CYS B C 1
ATOM 2339 O O . CYS B 1 11 ? -13.141 -26.266 2.785 1 98.06 11 CYS B O 1
ATOM 2341 N N . LYS B 1 12 ? -13.734 -24.359 3.623 1 97.62 12 LYS B N 1
ATOM 2342 C CA . LYS B 1 12 ? -13.039 -24.469 4.898 1 97.62 12 LYS B CA 1
ATOM 2343 C C . LYS B 1 12 ? -13.789 -23.734 6.008 1 97.62 12 LYS B C 1
ATOM 2345 O O . LYS B 1 12 ? -14.102 -22.547 5.875 1 97.62 12 LYS B O 1
ATOM 2350 N N . GLU B 1 13 ? -14.055 -24.453 7.074 1 96.38 13 GLU B N 1
ATOM 2351 C CA . GLU B 1 13 ? -14.852 -23.891 8.156 1 96.38 13 GLU B CA 1
ATOM 2352 C C . GLU B 1 13 ? -14.008 -23.672 9.414 1 96.38 13 GLU B C 1
ATOM 2354 O O . GLU B 1 13 ? -13.281 -24.578 9.844 1 96.38 13 GLU B O 1
ATOM 2359 N N . TYR B 1 14 ? -13.984 -22.562 9.906 1 94.88 14 TYR B N 1
ATOM 2360 C CA . TYR B 1 14 ? -13.531 -22.188 11.234 1 94.88 14 TYR B CA 1
ATOM 2361 C C . TYR B 1 14 ? -14.688 -21.672 12.086 1 94.88 14 TYR B C 1
ATOM 2363 O O . TYR B 1 14 ? -15.766 -21.375 11.562 1 94.88 14 TYR B O 1
ATOM 2371 N N . PRO B 1 15 ? -14.602 -21.562 13.344 1 93.38 15 PRO B N 1
ATOM 2372 C CA . PRO B 1 15 ? -15.695 -21.078 14.188 1 93.38 15 PRO B CA 1
ATOM 2373 C C . PRO B 1 15 ? -16.219 -19.719 13.758 1 93.38 15 PRO B C 1
ATOM 2375 O O . PRO B 1 15 ? -17.438 -19.516 13.68 1 93.38 15 PRO B O 1
ATOM 2378 N N . ASP B 1 16 ? -15.375 -18.75 13.367 1 92.75 16 ASP B N 1
ATOM 2379 C CA . ASP B 1 16 ? -15.812 -17.375 13.094 1 92.75 16 ASP B CA 1
ATOM 2380 C C . ASP B 1 16 ? -15.57 -17 11.633 1 92.75 16 ASP B C 1
ATOM 2382 O O . ASP B 1 16 ? -15.656 -15.828 11.273 1 92.75 16 ASP B O 1
ATOM 2386 N N . PHE B 1 17 ? -15.219 -18.031 10.883 1 94.5 17 PHE B N 1
ATOM 2387 C CA . PHE B 1 17 ? -14.914 -17.734 9.484 1 94.5 17 PHE B CA 1
ATOM 2388 C C . PHE B 1 17 ? -15.023 -18.984 8.633 1 94.5 17 PHE B C 1
ATOM 2390 O O . PHE B 1 17 ? -14.727 -20.094 9.102 1 94.5 17 PHE B O 1
ATOM 2397 N N . SER B 1 18 ? -15.5 -18.812 7.344 1 97.19 18 SER B N 1
ATOM 2398 C CA . SER B 1 18 ? -15.539 -19.953 6.438 1 97.19 18 SER B CA 1
ATOM 2399 C C . SER B 1 18 ? -15.25 -19.531 5.004 1 97.19 18 SER B C 1
ATOM 2401 O O . SER B 1 18 ? -15.625 -18.438 4.586 1 97.19 18 SER B O 1
ATOM 2403 N N . LEU B 1 19 ? -14.492 -20.297 4.355 1 98.12 19 LEU B N 1
ATOM 2404 C CA . LEU B 1 19 ? -14.453 -20.25 2.896 1 98.12 19 LEU B CA 1
ATOM 2405 C C . LEU B 1 19 ? -15.688 -20.922 2.295 1 98.12 19 LEU B C 1
ATOM 2407 O O . LEU B 1 19 ? -15.992 -22.062 2.615 1 98.12 19 LEU B O 1
ATOM 2411 N N . GLN B 1 20 ? -16.328 -20.203 1.415 1 98.19 20 GLN B N 1
ATOM 2412 C CA . GLN B 1 20 ? -17.594 -20.703 0.886 1 98.19 20 GLN B CA 1
ATOM 2413 C C . GLN B 1 20 ? -17.516 -20.906 -0.625 1 98.19 20 GLN B C 1
ATOM 2415 O O . GLN B 1 20 ? -17.719 -19.969 -1.391 1 98.19 20 GLN B O 1
ATOM 2420 N N . ASN B 1 21 ? -17.344 -22.141 -1.006 1 97.88 21 ASN B N 1
ATOM 2421 C CA . ASN B 1 21 ? -17.375 -22.547 -2.404 1 97.88 21 ASN B CA 1
ATOM 2422 C C . ASN B 1 21 ? -16.438 -21.719 -3.264 1 97.88 21 ASN B C 1
ATOM 2424 O O . ASN B 1 21 ? -16.844 -21.156 -4.281 1 97.88 21 ASN B O 1
ATOM 2428 N N . VAL B 1 22 ? -15.258 -21.578 -2.789 1 98.38 22 VAL B N 1
ATOM 2429 C CA . VAL B 1 22 ? -14.242 -20.812 -3.496 1 98.38 22 VAL B CA 1
ATOM 2430 C C . VAL B 1 22 ? -13.82 -21.562 -4.762 1 98.38 22 VAL B C 1
ATOM 2432 O O . VAL B 1 22 ? -13.414 -22.719 -4.703 1 98.38 22 VAL B O 1
ATOM 2435 N N . SER B 1 23 ? -14 -20.938 -5.902 1 98.5 23 SER B N 1
ATOM 2436 C CA . SER B 1 23 ? -13.633 -21.531 -7.184 1 98.5 23 SER B CA 1
ATOM 2437 C C . SER B 1 23 ? -12.906 -20.531 -8.07 1 98.5 23 SER B C 1
ATOM 2439 O O . SER B 1 23 ? -13.344 -19.391 -8.211 1 98.5 23 SER B O 1
ATOM 2441 N N . PHE B 1 24 ? -11.789 -20.891 -8.586 1 98.25 24 PHE B N 1
ATOM 2442 C CA . PHE B 1 24 ? -11.07 -20.109 -9.586 1 98.25 24 PHE B CA 1
ATOM 2443 C C . PHE B 1 24 ? -9.969 -20.953 -10.234 1 98.25 24 PHE B C 1
ATOM 2445 O O . PHE B 1 24 ? -9.609 -22.016 -9.719 1 98.25 24 PHE B O 1
ATOM 2452 N N . CYS B 1 25 ? -9.5 -20.5 -11.367 1 98.25 25 CYS B N 1
ATOM 2453 C CA . CYS B 1 25 ? -8.391 -21.141 -12.07 1 98.25 25 CYS B CA 1
ATOM 2454 C C . CYS B 1 25 ? -7.352 -20.125 -12.508 1 98.25 25 CYS B C 1
ATOM 2456 O O . CYS B 1 25 ? -7.691 -18.984 -12.812 1 98.25 25 CYS B O 1
ATOM 2458 N N . LEU B 1 26 ? -6.148 -20.531 -12.477 1 98.38 26 LEU B N 1
ATOM 2459 C CA . LEU B 1 26 ? -5.027 -19.75 -12.992 1 98.38 26 LEU B CA 1
ATOM 2460 C C . LEU B 1 26 ? -4.43 -20.406 -14.234 1 98.38 26 LEU B C 1
ATOM 2462 O O . LEU B 1 26 ? -3.811 -21.469 -14.133 1 98.38 26 LEU B O 1
ATOM 2466 N N . PRO B 1 27 ? -4.586 -19.797 -15.383 1 97.31 27 PRO B N 1
ATOM 2467 C CA . PRO B 1 27 ? -3.957 -20.359 -16.578 1 97.31 27 PRO B CA 1
ATOM 2468 C C . PRO B 1 27 ? -2.432 -20.375 -16.5 1 97.31 27 PRO B C 1
ATOM 2470 O O . PRO B 1 27 ? -1.83 -19.453 -15.93 1 97.31 27 PRO B O 1
ATOM 2473 N N . LYS B 1 28 ? -1.853 -21.406 -17.078 1 96.88 28 LYS B N 1
ATOM 2474 C CA . LYS B 1 28 ? -0.396 -21.453 -17.156 1 96.88 28 LYS B CA 1
ATOM 2475 C C . LYS B 1 28 ? 0.159 -20.25 -17.906 1 96.88 28 LYS B C 1
ATOM 2477 O O . LYS B 1 28 ? -0.465 -19.766 -18.859 1 96.88 28 LYS B O 1
ATOM 2482 N N . GLY B 1 29 ? 1.261 -19.812 -17.422 1 96.75 29 GLY B N 1
ATOM 2483 C CA . GLY B 1 29 ? 1.947 -18.75 -18.109 1 96.75 29 GLY B CA 1
ATOM 2484 C C . GLY B 1 29 ? 1.422 -17.359 -17.75 1 96.75 29 GLY B C 1
ATOM 2485 O O . GLY B 1 29 ? 1.66 -16.391 -18.484 1 96.75 29 GLY B O 1
ATOM 2486 N N . SER B 1 30 ? 0.677 -17.281 -16.609 1 97.81 30 SER B N 1
ATOM 2487 C CA . SER B 1 30 ? 0.059 -16 -16.281 1 97.81 30 SER B CA 1
ATOM 2488 C C . SER B 1 30 ? 0.229 -15.672 -14.797 1 97.81 30 SER B C 1
ATOM 2490 O O . SER B 1 30 ? 0.6 -16.547 -14 1 97.81 30 SER B O 1
ATOM 2492 N N . ILE B 1 31 ? 0.053 -14.43 -14.484 1 98.5 31 ILE B N 1
ATOM 2493 C CA . ILE B 1 31 ? 0.056 -13.953 -13.109 1 98.5 31 ILE B CA 1
ATOM 2494 C C . ILE B 1 31 ? -1.37 -13.617 -12.672 1 98.5 31 ILE B C 1
ATOM 2496 O O . ILE B 1 31 ? -2.078 -12.883 -13.367 1 98.5 31 ILE B O 1
ATOM 2500 N N . MET B 1 32 ? -1.777 -14.18 -11.57 1 98.62 32 MET B N 1
ATOM 2501 C CA . MET B 1 32 ? -3.088 -13.867 -11.008 1 98.62 32 MET B CA 1
ATOM 2502 C C . MET B 1 32 ? -2.947 -13.141 -9.672 1 98.62 32 MET B C 1
ATOM 2504 O O . MET B 1 32 ? -2.236 -13.602 -8.781 1 98.62 32 MET B O 1
ATOM 2508 N N . GLY B 1 33 ? -3.557 -11.953 -9.641 1 98.38 33 GLY B N 1
ATOM 2509 C CA . GLY B 1 33 ? -3.701 -11.258 -8.367 1 98.38 33 GLY B CA 1
ATOM 2510 C C . GLY B 1 33 ? -4.883 -11.75 -7.559 1 98.38 33 GLY B C 1
ATOM 2511 O O . GLY B 1 33 ? -6.016 -11.766 -8.047 1 98.38 33 GLY B O 1
ATOM 2512 N N . PHE B 1 34 ? -4.621 -12.266 -6.426 1 98.19 34 PHE B N 1
ATOM 2513 C CA . PHE B 1 34 ? -5.641 -12.688 -5.473 1 98.19 34 PHE B CA 1
ATOM 2514 C C . PHE B 1 34 ? -5.871 -11.617 -4.414 1 98.19 34 PHE B C 1
ATOM 2516 O O . PHE B 1 34 ? -5.098 -11.5 -3.463 1 98.19 34 PHE B O 1
ATOM 2523 N N . ILE B 1 35 ? -6.977 -10.836 -4.531 1 96.69 35 ILE B N 1
ATOM 2524 C CA . ILE B 1 35 ? -7.156 -9.648 -3.711 1 96.69 35 ILE B CA 1
ATOM 2525 C C . ILE B 1 35 ? -8.367 -9.82 -2.799 1 96.69 35 ILE B C 1
ATOM 2527 O O . ILE B 1 35 ? -9.219 -10.68 -3.047 1 96.69 35 ILE B O 1
ATOM 2531 N N . GLY B 1 36 ? -8.414 -9.016 -1.789 1 93.75 36 GLY B N 1
ATOM 2532 C CA . GLY B 1 36 ? -9.453 -9.016 -0.769 1 93.75 36 GLY B CA 1
ATOM 2533 C C . GLY B 1 36 ? -9.07 -8.219 0.467 1 93.75 36 GLY B C 1
ATOM 2534 O O . GLY B 1 36 ? -7.895 -7.93 0.688 1 93.75 36 GLY B O 1
ATOM 2535 N N . GLU B 1 37 ? -10.047 -7.934 1.239 1 91.81 37 GLU B N 1
ATOM 2536 C CA . GLU B 1 37 ? -9.797 -7.227 2.494 1 91.81 37 GLU B CA 1
ATOM 2537 C C . GLU B 1 37 ? -9.008 -8.094 3.471 1 91.81 37 GLU B C 1
ATOM 2539 O O . GLU B 1 37 ? -8.852 -9.297 3.248 1 91.81 37 GLU B O 1
ATOM 2544 N N . ASN B 1 38 ? -8.516 -7.387 4.48 1 89.62 38 ASN B N 1
ATOM 2545 C CA . ASN B 1 38 ? -7.898 -8.164 5.551 1 89.62 38 ASN B CA 1
ATOM 2546 C C . ASN B 1 38 ? -8.898 -9.102 6.211 1 89.62 38 ASN B C 1
ATOM 2548 O O . ASN B 1 38 ? -10 -8.688 6.574 1 89.62 38 ASN B O 1
ATOM 2552 N N . GLY B 1 39 ? -8.594 -10.344 6.234 1 91.44 39 GLY B N 1
ATOM 2553 C CA . GLY B 1 39 ? -9.477 -11.32 6.848 1 91.44 39 GLY B CA 1
ATOM 2554 C C . GLY B 1 39 ? -10.484 -11.906 5.879 1 91.44 39 GLY B C 1
ATOM 2555 O O . GLY B 1 39 ? -11.359 -12.68 6.273 1 91.44 39 GLY B O 1
ATOM 2556 N N . ALA B 1 40 ? -10.32 -11.602 4.625 1 94.19 40 ALA B N 1
ATOM 2557 C CA . ALA B 1 40 ? -11.32 -12.023 3.646 1 94.19 40 ALA B CA 1
ATOM 2558 C C . ALA B 1 40 ? -11.172 -13.5 3.312 1 94.19 40 ALA B C 1
ATOM 2560 O O . ALA B 1 40 ? -12.07 -14.109 2.725 1 94.19 40 ALA B O 1
ATOM 2561 N N . GLY B 1 41 ? -9.992 -14.086 3.619 1 96.5 41 GLY B N 1
ATOM 2562 C CA . GLY B 1 41 ? -9.797 -15.5 3.369 1 96.5 41 GLY B CA 1
ATOM 2563 C C . GLY B 1 41 ? -8.648 -15.789 2.43 1 96.5 41 GLY B C 1
ATOM 2564 O O . GLY B 1 41 ? -8.469 -16.922 1.987 1 96.5 41 GLY B O 1
ATOM 2565 N N . LYS B 1 42 ? -7.852 -14.797 2.066 1 97.12 42 LYS B N 1
ATOM 2566 C CA . LYS B 1 42 ? -6.75 -14.977 1.124 1 97.12 42 LYS B CA 1
ATOM 2567 C C . LYS B 1 42 ? -5.762 -16.016 1.629 1 97.12 42 LYS B C 1
ATOM 2569 O O . LYS B 1 42 ? -5.52 -17.031 0.96 1 97.12 42 LYS B O 1
ATOM 2574 N N . THR B 1 43 ? -5.23 -15.812 2.848 1 96.75 43 THR B N 1
ATOM 2575 C CA . THR B 1 43 ? -4.25 -16.703 3.451 1 96.75 43 THR B CA 1
ATOM 2576 C C . THR B 1 43 ? -4.852 -18.094 3.686 1 96.75 43 THR B C 1
ATOM 2578 O O . THR B 1 43 ? -4.207 -19.109 3.42 1 96.75 43 THR B O 1
ATOM 2581 N N . THR B 1 44 ? -6.105 -18.125 4.152 1 97.31 44 THR B N 1
ATOM 2582 C CA . THR B 1 44 ? -6.789 -19.391 4.379 1 97.31 44 THR B CA 1
ATOM 2583 C C . THR B 1 44 ? -6.918 -20.172 3.074 1 97.31 44 THR B C 1
ATOM 2585 O O . THR B 1 44 ? -6.68 -21.375 3.043 1 97.31 44 THR B O 1
ATOM 2588 N N . THR B 1 45 ? -7.266 -19.484 2.031 1 98.19 45 THR B N 1
ATOM 2589 C CA . THR B 1 45 ? -7.398 -20.125 0.729 1 98.19 45 THR B CA 1
ATOM 2590 C C . THR B 1 45 ? -6.066 -20.719 0.283 1 98.19 45 THR B C 1
ATOM 2592 O O . THR B 1 45 ? -6 -21.891 -0.103 1 98.19 45 THR B O 1
ATOM 2595 N N . ILE B 1 46 ? -5.004 -19.922 0.38 1 97.88 46 ILE B N 1
ATOM 2596 C CA . ILE B 1 46 ? -3.682 -20.344 -0.076 1 97.88 46 ILE B CA 1
ATOM 2597 C C . ILE B 1 46 ? -3.197 -21.531 0.761 1 97.88 46 ILE B C 1
ATOM 2599 O O . ILE B 1 46 ? -2.738 -22.531 0.217 1 97.88 46 ILE B O 1
ATOM 2603 N N . LYS B 1 47 ? -3.373 -21.484 2.043 1 97.06 47 LYS B N 1
ATOM 2604 C CA . LYS B 1 47 ? -2.938 -22.562 2.928 1 97.06 47 LYS B CA 1
ATOM 2605 C C . LYS B 1 47 ? -3.729 -23.828 2.668 1 97.06 47 LYS B C 1
ATOM 2607 O O . LYS B 1 47 ? -3.17 -24.938 2.697 1 97.06 47 LYS B O 1
ATOM 2612 N N . THR B 1 48 ? -5.008 -23.672 2.473 1 95.88 48 THR B N 1
ATOM 2613 C CA . THR B 1 48 ? -5.855 -24.828 2.191 1 95.88 48 THR B CA 1
ATOM 2614 C C . THR B 1 48 ? -5.5 -25.453 0.842 1 95.88 48 THR B C 1
ATOM 2616 O O . THR B 1 48 ? -5.422 -26.672 0.715 1 95.88 48 THR B O 1
ATOM 2619 N N . MET B 1 49 ? -5.234 -24.594 -0.111 1 95.25 49 MET B N 1
ATOM 2620 C CA . MET B 1 49 ? -4.836 -25.047 -1.441 1 95.25 49 MET B CA 1
ATOM 2621 C C . MET B 1 49 ? -3.539 -25.844 -1.381 1 95.25 49 MET B C 1
ATOM 2623 O O . MET B 1 49 ? -3.369 -26.812 -2.117 1 95.25 49 MET B O 1
ATOM 2627 N N . LEU B 1 50 ? -2.674 -25.469 -0.468 1 95.38 50 LEU B N 1
ATOM 2628 C CA . LEU B 1 50 ? -1.35 -26.078 -0.36 1 95.38 50 LEU B CA 1
ATOM 2629 C C . LEU B 1 50 ? -1.375 -27.266 0.583 1 95.38 50 LEU B C 1
ATOM 2631 O O . LEU B 1 50 ? -0.346 -27.922 0.803 1 95.38 50 LEU B O 1
ATOM 2635 N N . GLY B 1 51 ? -2.52 -27.5 1.202 1 94 51 GLY B N 1
ATOM 2636 C CA . GLY B 1 51 ? -2.666 -28.625 2.113 1 94 51 GLY B CA 1
ATOM 2637 C C . GLY B 1 51 ? -2.111 -28.344 3.498 1 94 51 GLY B C 1
ATOM 2638 O O . GLY B 1 51 ? -1.999 -29.25 4.32 1 94 51 GLY B O 1
ATOM 2639 N N . ILE B 1 52 ? -1.688 -27.172 3.721 1 94.06 52 ILE B N 1
ATOM 2640 C CA . ILE B 1 52 ? -1.227 -26.766 5.043 1 94.06 52 ILE B CA 1
ATOM 2641 C C . ILE B 1 52 ? -2.404 -26.75 6.016 1 94.06 52 ILE B C 1
ATOM 2643 O O . ILE B 1 52 ? -2.275 -27.172 7.168 1 94.06 52 ILE B O 1
ATOM 2647 N N . ALA B 1 53 ? -3.541 -26.234 5.559 1 94.81 53 ALA B N 1
ATOM 2648 C CA . ALA B 1 53 ? -4.801 -26.344 6.289 1 94.81 53 ALA B CA 1
ATOM 2649 C C . ALA B 1 53 ? -5.738 -27.344 5.629 1 94.81 53 ALA B C 1
ATOM 2651 O O . ALA B 1 53 ? -5.836 -27.391 4.398 1 94.81 53 ALA B O 1
ATOM 2652 N N . LYS B 1 54 ? -6.402 -28.109 6.402 1 94.62 54 LYS B N 1
ATOM 2653 C CA . LYS B 1 54 ? -7.301 -29.141 5.883 1 94.62 54 LYS B CA 1
ATOM 2654 C C . LYS B 1 54 ? -8.594 -28.516 5.352 1 94.62 54 LYS B C 1
ATOM 2656 O O . LYS B 1 54 ? -9.25 -27.75 6.055 1 94.62 54 LYS B O 1
ATOM 2661 N N . LYS B 1 55 ? -8.883 -28.844 4.191 1 94.69 55 LYS B N 1
ATOM 2662 C CA . LYS B 1 55 ? -10.133 -28.344 3.619 1 94.69 55 LYS B CA 1
ATOM 2663 C C . LYS B 1 55 ? -11.32 -29.141 4.16 1 94.69 55 LYS B C 1
ATOM 2665 O O . LYS B 1 55 ? -11.18 -30.297 4.555 1 94.69 55 LYS B O 1
ATOM 2670 N N . THR B 1 56 ? -12.453 -28.562 4.188 1 96.44 56 THR B N 1
ATOM 2671 C CA . THR B 1 56 ? -13.695 -29.219 4.543 1 96.44 56 THR B CA 1
ATOM 2672 C C . THR B 1 56 ? -14.281 -29.953 3.342 1 96.44 56 THR B C 1
ATOM 2674 O O . THR B 1 56 ? -14.742 -31.094 3.467 1 96.44 56 THR B O 1
ATOM 2677 N N . SER B 1 57 ? -14.312 -29.328 2.217 1 96.62 57 SER B N 1
ATOM 2678 C CA . SER B 1 57 ? -14.773 -29.938 0.972 1 96.62 57 SER B CA 1
ATOM 2679 C C . SER B 1 57 ? -14.211 -29.203 -0.24 1 96.62 57 SER B C 1
ATOM 2681 O O . SER B 1 57 ? -13.469 -28.234 -0.094 1 96.62 57 SER B O 1
ATOM 2683 N N . GLY B 1 58 ? -14.398 -29.766 -1.363 1 96.44 58 GLY B N 1
ATOM 2684 C CA . GLY B 1 58 ? -13.898 -29.188 -2.605 1 96.44 58 GLY B CA 1
ATOM 2685 C C . GLY B 1 58 ? -12.648 -29.891 -3.119 1 96.44 58 GLY B C 1
ATOM 2686 O O . GLY B 1 58 ? -12.258 -30.938 -2.602 1 96.44 58 GLY B O 1
ATOM 2687 N N . SER B 1 59 ? -12.172 -29.328 -4.207 1 96 59 SER B N 1
ATOM 2688 C CA . SER B 1 59 ? -10.992 -29.953 -4.793 1 96 59 SER B CA 1
ATOM 2689 C C . SER B 1 59 ? -10.008 -28.906 -5.301 1 96 59 SER B C 1
ATOM 2691 O O . SER B 1 59 ? -10.406 -27.797 -5.66 1 96 59 SER B O 1
ATOM 2693 N N . VAL B 1 60 ? -8.797 -29.281 -5.246 1 95.94 60 VAL B N 1
ATOM 2694 C CA . VAL B 1 60 ? -7.707 -28.453 -5.746 1 95.94 60 VAL B CA 1
ATOM 2695 C C . VAL B 1 60 ? -6.805 -29.266 -6.66 1 95.94 60 VAL B C 1
ATOM 2697 O O . VAL B 1 60 ? -6.398 -30.375 -6.305 1 95.94 60 VAL B O 1
ATOM 2700 N N . LYS B 1 61 ? -6.586 -28.766 -7.793 1 96.69 61 LYS B N 1
ATOM 2701 C CA . LYS B 1 61 ? -5.629 -29.375 -8.711 1 96.69 61 LYS B CA 1
ATOM 2702 C C . LYS B 1 61 ? -4.504 -28.406 -9.062 1 96.69 61 LYS B C 1
ATOM 2704 O O . LYS B 1 61 ? -4.754 -27.25 -9.383 1 96.69 61 LYS B O 1
ATOM 2709 N N . LEU B 1 62 ? -3.34 -28.828 -8.93 1 97.12 62 LEU B N 1
ATOM 2710 C CA . LEU B 1 62 ? -2.141 -28.125 -9.359 1 97.12 62 LEU B CA 1
ATOM 2711 C C . LEU B 1 62 ? -1.466 -28.844 -10.516 1 97.12 62 LEU B C 1
ATOM 2713 O O . LEU B 1 62 ? -1.146 -30.031 -10.414 1 97.12 62 LEU B O 1
ATOM 2717 N N . PHE B 1 63 ? -1.353 -28.188 -11.539 1 96.31 63 PHE B N 1
ATOM 2718 C CA . PHE B 1 63 ? -0.841 -28.781 -12.766 1 96.31 63 PHE B CA 1
ATOM 2719 C C . PHE B 1 63 ? -1.71 -29.969 -13.188 1 96.31 63 PHE B C 1
ATOM 2721 O O . PHE B 1 63 ? -1.199 -30.969 -13.672 1 96.31 63 PHE B O 1
ATOM 2728 N N . GLY B 1 64 ? -2.936 -29.906 -12.844 1 95.38 64 GLY B N 1
ATOM 2729 C CA . GLY B 1 64 ? -3.879 -30.953 -13.203 1 95.38 64 GLY B CA 1
ATOM 2730 C C . GLY B 1 64 ? -3.863 -32.125 -12.242 1 95.38 64 GLY B C 1
ATOM 2731 O O . GLY B 1 64 ? -4.641 -33.062 -12.398 1 95.38 64 GLY B O 1
ATOM 2732 N N . LEU B 1 65 ? -3.061 -32.062 -11.273 1 95.62 65 LEU B N 1
ATOM 2733 C CA . LEU B 1 65 ? -2.893 -33.188 -10.336 1 95.62 65 LEU B CA 1
ATOM 2734 C C . LEU B 1 65 ? -3.484 -32.812 -8.977 1 95.62 65 LEU B C 1
ATOM 2736 O O . LEU B 1 65 ? -3.408 -31.672 -8.539 1 95.62 65 LEU B O 1
ATOM 2740 N N . ASP B 1 66 ? -3.969 -33.812 -8.328 1 93.75 66 ASP B N 1
ATOM 2741 C CA . ASP B 1 66 ? -4.477 -33.625 -6.973 1 93.75 66 ASP B CA 1
ATOM 2742 C C . ASP B 1 66 ? -3.34 -33.625 -5.953 1 93.75 66 ASP B C 1
ATOM 2744 O O . ASP B 1 66 ? -2.479 -34.5 -5.98 1 93.75 66 ASP B O 1
ATOM 2748 N N . LEU B 1 67 ? -3.357 -32.656 -5.16 1 88.38 67 LEU B N 1
ATOM 2749 C CA . LEU B 1 67 ? -2.285 -32.531 -4.184 1 88.38 67 LEU B CA 1
ATOM 2750 C C . LEU B 1 67 ? -2.209 -33.75 -3.273 1 88.38 67 LEU B C 1
ATOM 2752 O O . LEU B 1 67 ? -1.115 -34.188 -2.924 1 88.38 67 LEU B O 1
ATOM 2756 N N . ALA B 1 68 ? -3.316 -34.281 -2.904 1 85 68 ALA B N 1
ATOM 2757 C CA . ALA B 1 68 ? -3.363 -35.406 -1.97 1 85 68 ALA B CA 1
ATOM 2758 C C . ALA B 1 68 ? -2.646 -36.625 -2.541 1 85 68 ALA B C 1
ATOM 2760 O O . ALA B 1 68 ? -1.984 -37.375 -1.807 1 85 68 ALA B O 1
ATOM 2761 N N . ASP B 1 69 ? -2.705 -36.781 -3.844 1 91.44 69 ASP B N 1
ATOM 2762 C CA . ASP B 1 69 ? -2.182 -37.969 -4.492 1 91.44 69 ASP B CA 1
ATOM 2763 C C . ASP B 1 69 ? -0.763 -37.75 -5.008 1 91.44 69 ASP B C 1
ATOM 2765 O O . ASP B 1 69 ? -0.01 -38.688 -5.215 1 91.44 69 ASP B O 1
ATOM 2769 N N . HIS B 1 70 ? -0.397 -36.531 -5.203 1 94.75 70 HIS B N 1
ATOM 2770 C CA . HIS B 1 70 ? 0.876 -36.219 -5.848 1 94.75 70 HIS B CA 1
ATOM 2771 C C . HIS B 1 70 ? 1.644 -35.156 -5.082 1 94.75 70 HIS B C 1
ATOM 2773 O O . HIS B 1 70 ? 2.189 -34.219 -5.684 1 94.75 70 HIS B O 1
ATOM 2779 N N . GLU B 1 71 ? 1.665 -35.219 -3.846 1 91.38 71 GLU B N 1
ATOM 2780 C CA . GLU B 1 71 ? 2.164 -34.156 -2.961 1 91.38 71 GLU B CA 1
ATOM 2781 C C . GLU B 1 71 ? 3.629 -33.844 -3.25 1 91.38 71 GLU B C 1
ATOM 2783 O O . GLU B 1 71 ? 3.98 -32.688 -3.51 1 91.38 71 GLU B O 1
ATOM 2788 N N . LYS B 1 72 ? 4.48 -34.844 -3.26 1 91.5 72 LYS B N 1
ATOM 2789 C CA . LYS B 1 72 ? 5.914 -34.625 -3.432 1 91.5 72 LYS B CA 1
ATOM 2790 C C . LYS B 1 72 ? 6.223 -34.031 -4.797 1 91.5 72 LYS B C 1
ATOM 2792 O O . LYS B 1 72 ? 7.008 -33.062 -4.902 1 91.5 72 LYS B O 1
ATOM 2797 N N . GLU B 1 73 ? 5.586 -34.594 -5.75 1 94.06 73 GLU B N 1
ATOM 2798 C CA . GLU B 1 73 ? 5.789 -34.125 -7.113 1 94.06 73 GLU B CA 1
ATOM 2799 C C . GLU B 1 73 ? 5.379 -32.656 -7.25 1 94.06 73 GLU B C 1
ATOM 2801 O O . GLU B 1 73 ? 6.125 -31.844 -7.809 1 94.06 73 GLU B O 1
ATOM 2806 N N . ILE B 1 74 ? 4.258 -32.344 -6.719 1 95 74 ILE B N 1
ATOM 2807 C CA . ILE B 1 74 ? 3.713 -31 -6.816 1 95 74 ILE B CA 1
ATOM 2808 C C . ILE B 1 74 ? 4.582 -30.031 -6.012 1 95 74 ILE B C 1
ATOM 2810 O O . ILE B 1 74 ? 4.961 -28.969 -6.508 1 95 74 ILE B O 1
ATOM 2814 N N . LYS B 1 75 ? 4.949 -30.406 -4.887 1 93.62 75 LYS B N 1
ATOM 2815 C CA . LYS B 1 75 ? 5.688 -29.516 -3.984 1 93.62 75 LYS B CA 1
ATOM 2816 C C . LYS B 1 75 ? 7.078 -29.203 -4.535 1 93.62 75 LYS B C 1
ATOM 2818 O O . LYS B 1 75 ? 7.629 -28.141 -4.273 1 93.62 75 LYS B O 1
ATOM 2823 N N . ASN B 1 76 ? 7.602 -30.141 -5.297 1 95.5 76 ASN B N 1
ATOM 2824 C CA . ASN B 1 76 ? 8.898 -29.906 -5.918 1 95.5 76 ASN B CA 1
ATOM 2825 C C . ASN B 1 76 ? 8.805 -28.875 -7.051 1 95.5 76 ASN B C 1
ATOM 2827 O O . ASN B 1 76 ? 9.82 -28.344 -7.496 1 95.5 76 ASN B O 1
ATOM 2831 N N . ARG B 1 77 ? 7.598 -28.609 -7.48 1 96.88 77 ARG B N 1
ATOM 2832 C CA . ARG B 1 77 ? 7.406 -27.75 -8.648 1 96.88 77 ARG B CA 1
ATOM 2833 C C . ARG B 1 77 ? 6.82 -26.406 -8.25 1 96.88 77 ARG B C 1
ATOM 2835 O O . ARG B 1 77 ? 6.504 -25.578 -9.117 1 96.88 77 ARG B O 1
ATOM 2842 N N . ILE B 1 78 ? 6.617 -26.219 -6.949 1 97.94 78 ILE B N 1
ATOM 2843 C CA . ILE B 1 78 ? 6.004 -24.969 -6.527 1 97.94 78 ILE B CA 1
ATOM 2844 C C . ILE B 1 78 ? 6.918 -24.25 -5.535 1 97.94 78 ILE B C 1
ATOM 2846 O O . ILE B 1 78 ? 7.562 -24.891 -4.703 1 97.94 78 ILE B O 1
ATOM 2850 N N . GLY B 1 79 ? 7.109 -22.984 -5.715 1 97.88 79 GLY B N 1
ATOM 2851 C CA . GLY B 1 79 ? 7.719 -22.109 -4.719 1 97.88 79 GLY B CA 1
ATOM 2852 C C . GLY B 1 79 ? 6.703 -21.297 -3.932 1 97.88 79 GLY B C 1
ATOM 2853 O O . GLY B 1 79 ? 5.789 -20.703 -4.508 1 97.88 79 GLY B O 1
ATOM 2854 N N . VAL B 1 80 ? 6.859 -21.328 -2.625 1 97.62 80 VAL B N 1
ATOM 2855 C CA . VAL B 1 80 ? 5.883 -20.672 -1.767 1 97.62 80 VAL B CA 1
ATOM 2856 C C . VAL B 1 80 ? 6.59 -19.656 -0.871 1 97.62 80 VAL B C 1
ATOM 2858 O O . VAL B 1 80 ? 7.645 -19.938 -0.301 1 97.62 80 VAL B O 1
ATOM 2861 N N . VAL B 1 81 ? 6.031 -18.469 -0.838 1 97.38 81 VAL B N 1
ATOM 2862 C CA . VAL B 1 81 ? 6.52 -17.422 0.063 1 97.38 81 VAL B CA 1
ATOM 2863 C C . VAL B 1 81 ? 5.344 -16.812 0.824 1 97.38 81 VAL B C 1
ATOM 2865 O O . VAL B 1 81 ? 4.375 -16.359 0.216 1 97.38 81 VAL B O 1
ATOM 2868 N N . PHE B 1 82 ? 5.406 -16.828 2.133 1 96.06 82 PHE B N 1
ATOM 2869 C CA . PHE B 1 82 ? 4.391 -16.203 2.973 1 96.06 82 PHE B CA 1
ATOM 2870 C C . PHE B 1 82 ? 4.863 -14.844 3.473 1 96.06 82 PHE B C 1
ATOM 2872 O O . PHE B 1 82 ? 6 -14.438 3.215 1 96.06 82 PHE B O 1
ATOM 2879 N N . ASP B 1 83 ? 4.012 -14.164 4.09 1 91.88 83 ASP B N 1
ATOM 2880 C CA . ASP B 1 83 ? 4.277 -12.812 4.574 1 91.88 83 ASP B CA 1
ATOM 2881 C C . ASP B 1 83 ? 5.414 -12.805 5.594 1 91.88 83 ASP B C 1
ATOM 2883 O O . ASP B 1 83 ? 6.219 -11.875 5.629 1 91.88 83 ASP B O 1
ATOM 2887 N N . GLU B 1 84 ? 5.539 -13.766 6.324 1 89.19 84 GLU B N 1
ATOM 2888 C CA . GLU B 1 84 ? 6.594 -13.875 7.328 1 89.19 84 GLU B CA 1
ATOM 2889 C C . GLU B 1 84 ? 7.699 -14.82 6.867 1 89.19 84 GLU B C 1
ATOM 2891 O O . GLU B 1 84 ? 7.441 -15.766 6.125 1 89.19 84 GLU B O 1
ATOM 2896 N N . CYS B 1 85 ? 8.828 -14.461 7.285 1 87.25 85 CYS B N 1
ATOM 2897 C CA . CYS B 1 85 ? 9.977 -15.289 6.945 1 87.25 85 CYS B CA 1
ATOM 2898 C C . CYS B 1 85 ? 9.844 -16.688 7.535 1 87.25 85 CYS B C 1
ATOM 2900 O O . CYS B 1 85 ? 9.555 -16.844 8.727 1 87.25 85 CYS B O 1
ATOM 2902 N N . SER B 1 86 ? 10.094 -17.609 6.766 1 89.19 86 SER B N 1
ATOM 2903 C CA . SER B 1 86 ? 9.898 -19 7.172 1 89.19 86 SER B CA 1
ATOM 2904 C C . SER B 1 86 ? 11.164 -19.578 7.789 1 89.19 86 SER B C 1
ATOM 2906 O O . SER B 1 86 ? 11.148 -20.688 8.328 1 89.19 86 SER B O 1
ATOM 2908 N N . PHE B 1 87 ? 12.219 -18.859 7.734 1 94.88 87 PHE B N 1
ATOM 2909 C CA . PHE B 1 87 ? 13.484 -19.391 8.203 1 94.88 87 PHE B CA 1
ATOM 2910 C C . PHE B 1 87 ? 13.789 -18.906 9.617 1 94.88 87 PHE B C 1
ATOM 2912 O O . PHE B 1 87 ? 13.516 -17.75 9.953 1 94.88 87 PHE B O 1
ATOM 2919 N N . HIS B 1 88 ? 14.398 -19.766 10.375 1 94.94 88 HIS B N 1
ATOM 2920 C CA . HIS B 1 88 ? 14.711 -19.453 11.766 1 94.94 88 HIS B CA 1
ATOM 2921 C C . HIS B 1 88 ? 15.711 -18.297 11.852 1 94.94 88 HIS B C 1
ATOM 2923 O O . HIS B 1 88 ? 16.672 -18.234 11.07 1 94.94 88 HIS B O 1
ATOM 2929 N N . ASP B 1 89 ? 15.633 -17.594 12.836 1 95.06 89 ASP B N 1
ATOM 2930 C CA . ASP B 1 89 ? 16.344 -16.328 13.016 1 95.06 89 ASP B CA 1
ATOM 2931 C C . ASP B 1 89 ? 17.844 -16.562 13.172 1 95.06 89 ASP B C 1
ATOM 2933 O O . ASP B 1 89 ? 18.656 -15.688 12.859 1 95.06 89 ASP B O 1
ATOM 2937 N N . THR B 1 90 ? 18.266 -17.719 13.57 1 97.12 90 THR B N 1
ATOM 2938 C CA . THR B 1 90 ? 19.656 -17.969 13.883 1 97.12 90 THR B CA 1
ATOM 2939 C C . THR B 1 90 ? 20.406 -18.469 12.656 1 97.12 90 THR B C 1
ATOM 2941 O O . THR B 1 90 ? 21.641 -18.594 12.672 1 97.12 90 THR B O 1
ATOM 2944 N N . LEU B 1 91 ? 19.703 -18.766 11.648 1 97.88 91 LEU B N 1
ATOM 2945 C CA . LEU B 1 91 ? 20.328 -19.297 10.43 1 97.88 91 LEU B CA 1
ATOM 2946 C C . LEU B 1 91 ? 20.891 -18.172 9.586 1 97.88 91 LEU B C 1
ATOM 2948 O O . LEU B 1 91 ? 20.562 -17 9.781 1 97.88 91 LEU B O 1
ATOM 2952 N N . THR B 1 92 ? 21.797 -18.531 8.742 1 98.25 92 THR B N 1
ATOM 2953 C CA . THR B 1 92 ? 22.297 -17.656 7.688 1 98.25 92 THR B CA 1
ATOM 2954 C C . THR B 1 92 ? 21.734 -18.047 6.332 1 98.25 92 THR B C 1
ATOM 2956 O O . THR B 1 92 ? 21.109 -19.109 6.203 1 98.25 92 THR B O 1
ATOM 2959 N N . ALA B 1 93 ? 21.938 -17.188 5.371 1 98.19 93 ALA B N 1
ATOM 2960 C CA . ALA B 1 93 ? 21.5 -17.531 4.02 1 98.19 93 ALA B CA 1
ATOM 2961 C C . ALA B 1 93 ? 22.172 -18.812 3.533 1 98.19 93 ALA B C 1
ATOM 2963 O O . ALA B 1 93 ? 21.547 -19.625 2.832 1 98.19 93 ALA B O 1
ATOM 2964 N N . LEU B 1 94 ? 23.359 -19.031 3.92 1 98.06 94 LEU B N 1
ATOM 2965 C CA . LEU B 1 94 ? 24.078 -20.234 3.527 1 98.06 94 LEU B CA 1
ATOM 2966 C C . LEU B 1 94 ? 23.484 -21.469 4.184 1 98.06 94 LEU B C 1
ATOM 2968 O O . LEU B 1 94 ? 23.391 -22.531 3.559 1 98.06 94 LEU B O 1
ATOM 2972 N N . ASP B 1 95 ? 23.125 -21.297 5.438 1 98.19 95 ASP B N 1
ATOM 2973 C CA . ASP B 1 95 ? 22.469 -22.391 6.129 1 98.19 95 ASP B CA 1
ATOM 2974 C C . ASP B 1 95 ? 21.172 -22.797 5.418 1 98.19 95 ASP B C 1
ATOM 2976 O O . ASP B 1 95 ? 20.859 -23.984 5.312 1 98.19 95 ASP B O 1
ATOM 2980 N N . VAL B 1 96 ? 20.484 -21.828 4.926 1 98 96 VAL B N 1
ATOM 2981 C CA . VAL B 1 96 ? 19.234 -22.062 4.219 1 98 96 VAL B CA 1
ATOM 2982 C C . VAL B 1 96 ? 19.484 -22.906 2.973 1 98 96 VAL B C 1
ATOM 2984 O O . VAL B 1 96 ? 18.766 -23.859 2.709 1 98 96 VAL B O 1
ATOM 2987 N N . ALA B 1 97 ? 20.531 -22.562 2.273 1 98 97 ALA B N 1
ATOM 2988 C CA . ALA B 1 97 ? 20.875 -23.312 1.07 1 98 97 ALA B CA 1
ATOM 2989 C C . ALA B 1 97 ? 21.172 -24.781 1.399 1 98 97 ALA B C 1
ATOM 2991 O O . ALA B 1 97 ? 20.719 -25.672 0.685 1 98 97 ALA B O 1
ATOM 2992 N N . LYS B 1 98 ? 21.875 -24.969 2.455 1 97.75 98 LYS B N 1
ATOM 2993 C CA . LYS B 1 98 ? 22.234 -26.328 2.865 1 97.75 98 LYS B CA 1
ATOM 2994 C C . LYS B 1 98 ? 20.984 -27.141 3.197 1 97.75 98 LYS B C 1
ATOM 2996 O O . LYS B 1 98 ? 20.891 -28.312 2.816 1 97.75 98 LYS B O 1
ATOM 3001 N N . ILE B 1 99 ? 20.125 -26.5 3.898 1 97.69 99 ILE B N 1
ATOM 3002 C CA . ILE B 1 99 ? 18.906 -27.172 4.328 1 97.69 99 ILE B CA 1
ATOM 3003 C C . ILE B 1 99 ? 18.031 -27.469 3.115 1 97.69 99 ILE B C 1
ATOM 3005 O O . ILE B 1 99 ? 17.594 -28.609 2.912 1 97.69 99 ILE B O 1
ATOM 3009 N N . LEU B 1 100 ? 17.797 -26.5 2.262 1 97.19 100 LEU B N 1
ATOM 3010 C CA . LEU B 1 100 ? 16.891 -26.625 1.133 1 97.19 100 LEU B CA 1
ATOM 3011 C C . LEU B 1 100 ? 17.484 -27.547 0.065 1 97.19 100 LEU B C 1
ATOM 3013 O O . LEU B 1 100 ? 16.734 -28.234 -0.651 1 97.19 100 LEU B O 1
ATOM 3017 N N . GLY B 1 101 ? 18.797 -27.547 -0.008 1 97.12 101 GLY B N 1
ATOM 3018 C CA . GLY B 1 101 ? 19.453 -28.469 -0.911 1 97.12 101 GLY B CA 1
ATOM 3019 C C . GLY B 1 101 ? 19.141 -29.922 -0.615 1 97.12 101 GLY B C 1
ATOM 3020 O O . GLY B 1 101 ? 19.156 -30.766 -1.516 1 97.12 101 GLY B O 1
ATOM 3021 N N . LYS B 1 102 ? 18.828 -30.188 0.614 1 96.25 102 LYS B N 1
ATOM 3022 C CA . LYS B 1 102 ? 18.5 -31.562 1.024 1 96.25 102 LYS B CA 1
ATOM 3023 C C . LYS B 1 102 ? 17 -31.844 0.861 1 96.25 102 LYS B C 1
ATOM 3025 O O . LYS B 1 102 ? 16.578 -33 0.907 1 96.25 102 LYS B O 1
ATOM 3030 N N . ILE B 1 103 ? 16.281 -30.844 0.677 1 94.38 103 ILE B N 1
ATOM 3031 C CA . ILE B 1 103 ? 14.82 -30.984 0.635 1 94.38 103 ILE B CA 1
ATOM 3032 C C . ILE B 1 103 ? 14.352 -31.031 -0.816 1 94.38 103 ILE B C 1
ATOM 3034 O O . ILE B 1 103 ? 13.555 -31.891 -1.186 1 94.38 103 ILE B O 1
ATOM 3038 N N . TYR B 1 104 ? 14.898 -30.203 -1.642 1 96.31 104 TYR B N 1
ATOM 3039 C CA . TYR B 1 104 ? 14.453 -30.109 -3.029 1 96.31 104 TYR B CA 1
ATOM 3040 C C . TYR B 1 104 ? 15.398 -30.875 -3.955 1 96.31 104 TYR B C 1
ATOM 3042 O O . TYR B 1 104 ? 16.609 -30.641 -3.938 1 96.31 104 TYR B O 1
ATOM 3050 N N . ALA B 1 105 ? 14.844 -31.609 -4.781 1 94.25 105 ALA B N 1
ATOM 3051 C CA . ALA B 1 105 ? 15.625 -32.438 -5.699 1 94.25 105 ALA B CA 1
ATOM 3052 C C . ALA B 1 105 ? 16.328 -31.578 -6.742 1 94.25 105 ALA B C 1
ATOM 3054 O O . ALA B 1 105 ? 17.422 -31.906 -7.191 1 94.25 105 ALA B O 1
ATOM 3055 N N . ASP B 1 106 ? 15.766 -30.453 -7.07 1 96.06 106 ASP B N 1
ATOM 3056 C CA . ASP B 1 106 ? 16.281 -29.625 -8.156 1 96.06 106 ASP B CA 1
ATOM 3057 C C . ASP B 1 106 ? 16.891 -28.344 -7.613 1 96.06 106 ASP B C 1
ATOM 3059 O O . ASP B 1 106 ? 16.938 -27.328 -8.312 1 96.06 106 ASP B O 1
ATOM 3063 N N . TRP B 1 107 ? 17.234 -28.438 -6.406 1 97.75 107 TRP B N 1
ATOM 3064 C CA . TRP B 1 107 ? 17.875 -27.266 -5.816 1 97.75 107 TRP B CA 1
ATOM 3065 C C . TRP B 1 107 ? 19.094 -26.844 -6.625 1 97.75 107 TRP B C 1
ATOM 3067 O O . TRP B 1 107 ? 19.891 -27.688 -7.051 1 97.75 107 TRP B O 1
ATOM 3077 N N . ASP B 1 108 ? 19.25 -25.578 -6.84 1 98.5 108 ASP B N 1
ATOM 3078 C CA . ASP B 1 108 ? 20.312 -25 -7.652 1 98.5 108 ASP B CA 1
ATOM 3079 C C . ASP B 1 108 ? 21.109 -23.953 -6.859 1 98.5 108 ASP B C 1
ATOM 3081 O O . ASP B 1 108 ? 20.75 -22.781 -6.84 1 98.5 108 ASP B O 1
ATOM 3085 N N . ASP B 1 109 ? 22.234 -24.375 -6.27 1 97.88 109 ASP B N 1
ATOM 3086 C CA . ASP B 1 109 ? 23.047 -23.516 -5.43 1 97.88 109 ASP B CA 1
ATOM 3087 C C . ASP B 1 109 ? 23.562 -22.297 -6.215 1 97.88 109 ASP B C 1
ATOM 3089 O O . ASP B 1 109 ? 23.453 -21.156 -5.75 1 97.88 109 ASP B O 1
ATOM 3093 N N . PRO B 1 110 ? 24.062 -22.516 -7.387 1 98.12 110 PRO B N 1
ATOM 3094 C CA . PRO B 1 110 ? 24.516 -21.359 -8.164 1 98.12 110 PRO B CA 1
ATOM 3095 C C . PRO B 1 110 ? 23.406 -20.328 -8.406 1 98.12 110 PRO B C 1
ATOM 3097 O O . PRO B 1 110 ? 23.656 -19.125 -8.32 1 98.12 110 PRO B O 1
ATOM 3100 N N . LEU B 1 111 ? 22.266 -20.828 -8.688 1 98 111 LEU B N 1
ATOM 3101 C CA . LEU B 1 111 ? 21.141 -19.922 -8.914 1 98 111 LEU B CA 1
ATOM 3102 C C . LEU B 1 111 ? 20.812 -19.156 -7.641 1 98 111 LEU B C 1
ATOM 3104 O O . LEU B 1 111 ? 20.578 -17.953 -7.688 1 98 111 LEU B O 1
ATOM 3108 N N . TYR B 1 112 ? 20.781 -19.891 -6.559 1 98.38 112 TYR B N 1
ATOM 3109 C CA . TYR B 1 112 ? 20.516 -19.281 -5.262 1 98.38 112 TYR B CA 1
ATOM 3110 C C . TYR B 1 112 ? 21.5 -18.172 -4.961 1 98.38 112 TYR B C 1
ATOM 3112 O O . TYR B 1 112 ? 21.125 -17.062 -4.566 1 98.38 112 TYR B O 1
ATOM 3120 N N . ILE B 1 113 ? 22.734 -18.406 -5.164 1 97.75 113 ILE B N 1
ATOM 3121 C CA . ILE B 1 113 ? 23.781 -17.438 -4.902 1 97.75 113 ILE B CA 1
ATOM 3122 C C . ILE B 1 113 ? 23.625 -16.234 -5.836 1 97.75 113 ILE B C 1
ATOM 3124 O O . ILE B 1 113 ? 23.875 -15.094 -5.441 1 97.75 113 ILE B O 1
ATOM 3128 N N . LYS B 1 114 ? 23.281 -16.516 -7.039 1 97.38 114 LYS B N 1
ATOM 3129 C CA . LYS B 1 114 ? 23.016 -15.438 -7.996 1 97.38 114 LYS B CA 1
ATOM 3130 C C . LYS B 1 114 ? 21.938 -14.492 -7.477 1 97.38 114 LYS B C 1
ATOM 3132 O O . LYS B 1 114 ? 22.094 -13.266 -7.559 1 97.38 114 LYS B O 1
ATOM 3137 N N . TYR B 1 115 ? 20.859 -15.062 -6.91 1 97.06 115 TYR B N 1
ATOM 3138 C CA . TYR B 1 115 ? 19.781 -14.234 -6.359 1 97.06 115 TYR B CA 1
ATOM 3139 C C . TYR B 1 115 ? 20.266 -13.461 -5.133 1 97.06 115 TYR B C 1
ATOM 3141 O O . TYR B 1 115 ? 19.906 -12.297 -4.945 1 97.06 115 TYR B O 1
ATOM 3149 N N . LEU B 1 116 ? 21.047 -14.117 -4.301 1 97.88 116 LEU B N 1
ATOM 3150 C CA . LEU B 1 116 ? 21.578 -13.422 -3.131 1 97.88 116 LEU B CA 1
ATOM 3151 C C . LEU B 1 116 ? 22.391 -12.195 -3.541 1 97.88 116 LEU B C 1
ATOM 3153 O O . LEU B 1 116 ? 22.266 -11.133 -2.93 1 97.88 116 LEU B O 1
ATOM 3157 N N . LYS B 1 117 ? 23.156 -12.383 -4.566 1 96.69 117 LYS B N 1
ATOM 3158 C CA . LYS B 1 117 ? 23.969 -11.281 -5.078 1 96.69 117 LYS B CA 1
ATOM 3159 C C . LYS B 1 117 ? 23.094 -10.188 -5.688 1 96.69 117 LYS B C 1
ATOM 3161 O O . LYS B 1 117 ? 23.281 -9 -5.406 1 96.69 117 LYS B O 1
ATOM 3166 N N . GLN B 1 118 ? 22.172 -10.609 -6.465 1 92.56 118 GLN B N 1
ATOM 3167 C CA . GLN B 1 118 ? 21.266 -9.672 -7.113 1 92.56 118 GLN B CA 1
ATOM 3168 C C . GLN B 1 118 ? 20.5 -8.844 -6.086 1 92.56 118 GLN B C 1
ATOM 3170 O O . GLN B 1 118 ? 20.25 -7.656 -6.293 1 92.56 118 GLN B O 1
ATOM 3175 N N . PHE B 1 119 ? 20.188 -9.484 -4.941 1 94.31 119 PHE B N 1
ATOM 3176 C CA . PHE B 1 119 ? 19.391 -8.828 -3.906 1 94.31 119 PHE B CA 1
ATOM 3177 C C . PHE B 1 119 ? 20.281 -8.148 -2.881 1 94.31 119 PHE B C 1
ATOM 3179 O O . PHE B 1 119 ? 19.797 -7.543 -1.927 1 94.31 119 PHE B O 1
ATOM 3186 N N . ASP B 1 120 ? 21.547 -8.281 -3.076 1 94.31 120 ASP B N 1
ATOM 3187 C CA . ASP B 1 120 ? 22.531 -7.723 -2.158 1 94.31 120 ASP B CA 1
ATOM 3188 C C . ASP B 1 120 ? 22.312 -8.234 -0.736 1 94.31 120 ASP B C 1
ATOM 3190 O O . ASP B 1 120 ? 22.25 -7.449 0.21 1 94.31 120 ASP B O 1
ATOM 3194 N N . LEU B 1 121 ? 22.094 -9.492 -0.635 1 97.12 121 LEU B N 1
ATOM 3195 C CA . LEU B 1 121 ? 21.891 -10.117 0.669 1 97.12 121 LEU B CA 1
ATOM 3196 C C . LEU B 1 121 ? 23.203 -10.688 1.205 1 97.12 121 LEU B C 1
ATOM 3198 O O . LEU B 1 121 ? 23.875 -11.453 0.514 1 97.12 121 LEU B O 1
ATOM 3202 N N . PRO B 1 122 ? 23.547 -10.336 2.391 1 97.31 122 PRO B N 1
ATOM 3203 C CA . PRO B 1 122 ? 24.734 -10.945 2.977 1 97.31 122 PRO B CA 1
ATOM 3204 C C . PRO B 1 122 ? 24.562 -12.438 3.26 1 97.31 122 PRO B C 1
ATOM 3206 O O . PRO B 1 122 ? 23.594 -12.836 3.904 1 97.31 122 PRO B O 1
ATOM 3209 N N . GLU B 1 123 ? 25.5 -13.203 2.924 1 96.88 123 GLU B N 1
ATOM 3210 C CA . GLU B 1 123 ? 25.391 -14.664 2.979 1 96.88 123 GLU B CA 1
ATOM 3211 C C . GLU B 1 123 ? 25.641 -15.18 4.395 1 96.88 123 GLU B C 1
ATOM 3213 O O . GLU B 1 123 ? 25.062 -16.188 4.797 1 96.88 123 GLU B O 1
ATOM 3218 N N . LYS B 1 124 ? 26.516 -14.477 5.121 1 96.19 124 LYS B N 1
ATOM 3219 C CA . LYS B 1 124 ? 27.016 -15.031 6.379 1 96.19 124 LYS B CA 1
ATOM 3220 C C . LYS B 1 124 ? 26.344 -14.359 7.574 1 96.19 124 LYS B C 1
ATOM 3222 O O . LYS B 1 124 ? 26.484 -14.812 8.711 1 96.19 124 LYS B O 1
ATOM 3227 N N . LYS B 1 125 ? 25.562 -13.328 7.305 1 96.88 125 LYS B N 1
ATOM 3228 C CA . LYS B 1 125 ? 24.844 -12.641 8.367 1 96.88 125 LYS B CA 1
ATOM 3229 C C . LYS B 1 125 ? 23.609 -13.438 8.812 1 96.88 125 LYS B C 1
ATOM 3231 O O . LYS B 1 125 ? 22.906 -14.008 7.98 1 96.88 125 LYS B O 1
ATOM 3236 N N . LYS B 1 126 ? 23.406 -13.445 10.102 1 98.06 126 LYS B N 1
ATOM 3237 C CA . LYS B 1 126 ? 22.234 -14.148 10.617 1 98.06 126 LYS B CA 1
ATOM 3238 C C . LYS B 1 126 ? 20.938 -13.477 10.156 1 98.06 126 LYS B C 1
ATOM 3240 O O . LYS B 1 126 ? 20.859 -12.25 10.086 1 98.06 126 LYS B O 1
ATOM 3245 N N . ILE B 1 127 ? 19.891 -14.234 9.984 1 97.62 127 ILE B N 1
ATOM 3246 C CA . ILE B 1 127 ? 18.625 -13.773 9.438 1 97.62 127 ILE B CA 1
ATOM 3247 C C . ILE B 1 127 ? 17.953 -12.812 10.414 1 97.62 127 ILE B C 1
ATOM 3249 O O . ILE B 1 127 ? 17.281 -11.875 10 1 97.62 127 ILE B O 1
ATOM 3253 N N . LYS B 1 128 ? 18.188 -12.984 11.664 1 97.06 128 LYS B N 1
ATOM 3254 C CA . LYS B 1 128 ? 17.625 -12.086 12.664 1 97.06 128 LYS B CA 1
ATOM 3255 C C . LYS B 1 128 ? 18.047 -10.641 12.414 1 97.06 128 LYS B C 1
ATOM 3257 O O . LYS B 1 128 ? 17.359 -9.703 12.828 1 97.06 128 LYS B O 1
ATOM 3262 N N . GLU B 1 129 ? 19.172 -10.484 11.75 1 96.5 129 GLU B N 1
ATOM 3263 C CA . GLU B 1 129 ? 19.719 -9.156 11.492 1 96.5 129 GLU B CA 1
ATOM 3264 C C . GLU B 1 129 ? 19.203 -8.586 10.18 1 96.5 129 GLU B C 1
ATOM 3266 O O . GLU B 1 129 ? 19.516 -7.449 9.82 1 96.5 129 GLU B O 1
ATOM 3271 N N . TYR B 1 130 ? 18.516 -9.391 9.445 1 96.06 130 TYR B N 1
ATOM 3272 C CA . TYR B 1 130 ? 17.922 -8.938 8.188 1 96.06 130 TYR B CA 1
ATOM 3273 C C . TYR B 1 130 ? 16.75 -8 8.438 1 96.06 130 TYR B C 1
ATOM 3275 O O . TYR B 1 130 ? 15.961 -8.211 9.367 1 96.06 130 TYR B O 1
ATOM 3283 N N . SER B 1 131 ? 16.688 -6.965 7.664 1 92.56 131 SER B N 1
ATOM 3284 C CA . SER B 1 131 ? 15.469 -6.176 7.637 1 92.56 131 SER B CA 1
ATOM 3285 C C . SER B 1 131 ? 14.305 -6.98 7.07 1 92.56 131 SER B C 1
ATOM 3287 O O . SER B 1 131 ? 14.5 -8.078 6.543 1 92.56 131 SER B O 1
ATOM 3289 N N . ARG B 1 132 ? 13.117 -6.484 7.191 1 91.19 132 ARG B N 1
ATOM 3290 C CA . ARG B 1 132 ? 11.93 -7.133 6.641 1 91.19 132 ARG B CA 1
ATOM 3291 C C . ARG B 1 132 ? 12.078 -7.355 5.137 1 91.19 132 ARG B C 1
ATOM 3293 O O . ARG B 1 132 ? 11.773 -8.438 4.629 1 91.19 132 ARG B O 1
ATOM 3300 N N . GLY B 1 133 ? 12.539 -6.309 4.438 1 93.56 133 GLY B N 1
ATOM 3301 C CA . GLY B 1 133 ? 12.75 -6.43 3.004 1 93.56 133 GLY B CA 1
ATOM 3302 C C . GLY B 1 133 ? 13.773 -7.488 2.639 1 93.56 133 GLY B C 1
ATOM 3303 O O . GLY B 1 133 ? 13.594 -8.227 1.666 1 93.56 133 GLY B O 1
ATOM 3304 N N . MET B 1 134 ? 14.781 -7.57 3.428 1 94.88 134 MET B N 1
ATOM 3305 C CA . MET B 1 134 ? 15.82 -8.562 3.191 1 94.88 134 MET B CA 1
ATOM 3306 C C . MET B 1 134 ? 15.289 -9.977 3.398 1 94.88 134 MET B C 1
ATOM 3308 O O . MET B 1 134 ? 15.586 -10.875 2.617 1 94.88 134 MET B O 1
ATOM 3312 N N . LYS B 1 135 ? 14.547 -10.133 4.445 1 96.69 135 LYS B N 1
ATOM 3313 C CA . LYS B 1 135 ? 13.961 -11.438 4.73 1 96.69 135 LYS B CA 1
ATOM 3314 C C . LYS B 1 135 ? 13.039 -11.875 3.598 1 96.69 135 LYS B C 1
ATOM 3316 O O . LYS B 1 135 ? 13.047 -13.047 3.205 1 96.69 135 LYS B O 1
ATOM 3321 N N . MET B 1 136 ? 12.258 -10.969 3.109 1 96.19 136 MET B N 1
ATOM 3322 C CA . MET B 1 136 ? 11.367 -11.281 1.993 1 96.19 136 MET B CA 1
ATOM 3323 C C . MET B 1 136 ? 12.164 -11.68 0.757 1 96.19 136 MET B C 1
ATOM 3325 O O . MET B 1 136 ? 11.859 -12.688 0.115 1 96.19 136 MET B O 1
ATOM 3329 N N . LYS B 1 137 ? 13.203 -10.922 0.466 1 96.44 137 LYS B N 1
ATOM 3330 C CA . LYS B 1 137 ? 14.07 -11.234 -0.669 1 96.44 137 LYS B CA 1
ATOM 3331 C C . LYS B 1 137 ? 14.695 -12.617 -0.522 1 96.44 137 LYS B C 1
ATOM 3333 O O . LYS B 1 137 ? 14.805 -13.359 -1.498 1 96.44 137 LYS B O 1
ATOM 3338 N N . LEU B 1 138 ? 15.062 -12.898 0.692 1 97.88 138 LEU B N 1
ATOM 3339 C CA . LEU B 1 138 ? 15.625 -14.219 0.965 1 97.88 138 LEU B CA 1
ATOM 3340 C C . LEU B 1 138 ? 14.602 -15.312 0.68 1 97.88 138 LEU B C 1
ATOM 3342 O O . LEU B 1 138 ? 14.93 -16.328 0.053 1 97.88 138 LEU B O 1
ATOM 3346 N N . GLY B 1 139 ? 13.367 -15.117 1.173 1 97.56 139 GLY B N 1
ATOM 3347 C CA . GLY B 1 139 ? 12.297 -16.062 0.892 1 97.56 139 GLY B CA 1
ATOM 3348 C C . GLY B 1 139 ? 12.07 -16.281 -0.592 1 97.56 139 GLY B C 1
ATOM 3349 O O . GLY B 1 139 ? 11.898 -17.406 -1.04 1 97.56 139 GLY B O 1
ATOM 3350 N N . ILE B 1 140 ? 12.109 -15.219 -1.331 1 97.75 140 ILE B N 1
ATOM 3351 C CA . ILE B 1 140 ? 11.883 -15.281 -2.771 1 97.75 140 ILE B CA 1
ATOM 3352 C C . ILE B 1 140 ? 13.055 -16 -3.443 1 97.75 140 ILE B C 1
ATOM 3354 O O . ILE B 1 140 ? 12.852 -16.859 -4.305 1 97.75 140 ILE B O 1
ATOM 3358 N N . ALA B 1 141 ? 14.266 -15.625 -3.02 1 97.88 141 ALA B N 1
ATOM 3359 C CA . ALA B 1 141 ? 15.453 -16.297 -3.551 1 97.88 141 ALA B CA 1
ATOM 3360 C C . ALA B 1 141 ? 15.367 -17.812 -3.338 1 97.88 141 ALA B C 1
ATOM 3362 O O . ALA B 1 141 ? 15.633 -18.578 -4.258 1 97.88 141 ALA B O 1
ATOM 3363 N N . ALA B 1 142 ? 14.992 -18.188 -2.197 1 98.19 142 ALA B N 1
ATOM 3364 C CA . ALA B 1 142 ? 14.867 -19.609 -1.865 1 98.19 142 ALA B CA 1
ATOM 3365 C C . ALA B 1 142 ? 13.797 -20.281 -2.715 1 98.19 142 ALA B C 1
ATOM 3367 O O . ALA B 1 142 ? 14 -21.375 -3.244 1 98.19 142 ALA B O 1
ATOM 3368 N N . ALA B 1 143 ? 12.703 -19.594 -2.85 1 97.88 143 ALA B N 1
ATOM 3369 C CA . ALA B 1 143 ? 11.562 -20.141 -3.582 1 97.88 143 ALA B CA 1
ATOM 3370 C C . ALA B 1 143 ? 11.906 -20.328 -5.059 1 97.88 143 ALA B C 1
ATOM 3372 O O . ALA B 1 143 ? 11.398 -21.25 -5.707 1 97.88 143 ALA B O 1
ATOM 3373 N N . LEU B 1 144 ? 12.773 -19.531 -5.555 1 98.12 144 LEU B N 1
ATOM 3374 C CA . LEU B 1 144 ? 13.078 -19.531 -6.98 1 98.12 144 LEU B CA 1
ATOM 3375 C C . LEU B 1 144 ? 14.203 -20.5 -7.297 1 98.12 144 LEU B C 1
ATOM 3377 O O . LEU B 1 144 ? 14.383 -20.891 -8.453 1 98.12 144 LEU B O 1
ATOM 3381 N N . SER B 1 145 ? 14.898 -20.906 -6.324 1 98.44 145 SER B N 1
ATOM 3382 C CA . SER B 1 145 ? 16.203 -21.531 -6.566 1 98.44 145 SER B CA 1
ATOM 3383 C C . SER B 1 145 ? 16.062 -23.031 -6.758 1 98.44 145 SER B C 1
ATOM 3385 O O . SER B 1 145 ? 17.062 -23.734 -6.891 1 98.44 145 SER B O 1
ATOM 3387 N N . HIS B 1 146 ? 14.922 -23.578 -6.766 1 97.94 146 HIS B N 1
ATOM 3388 C CA . HIS B 1 146 ? 14.727 -24.969 -7.102 1 97.94 146 HIS B CA 1
ATOM 3389 C C . HIS B 1 146 ? 13.914 -25.125 -8.383 1 97.94 146 HIS B C 1
ATOM 3391 O O . HIS B 1 146 ? 13.305 -26.172 -8.617 1 97.94 146 HIS B O 1
ATOM 3397 N N . HIS B 1 147 ? 13.828 -24.031 -9.102 1 97.62 147 HIS B N 1
ATOM 3398 C CA . HIS B 1 147 ? 13.25 -23.984 -10.445 1 97.62 147 HIS B CA 1
ATOM 3399 C C . HIS B 1 147 ? 11.781 -24.375 -10.422 1 97.62 147 HIS B C 1
ATOM 3401 O O . HIS B 1 147 ? 11.352 -25.266 -11.172 1 97.62 147 HIS B O 1
ATOM 3407 N N . PRO B 1 148 ? 10.992 -23.672 -9.695 1 98.38 148 PRO B N 1
ATOM 3408 C CA . PRO B 1 148 ? 9.555 -23.969 -9.695 1 98.38 148 PRO B CA 1
ATOM 3409 C C . PRO B 1 148 ? 8.867 -23.531 -10.984 1 98.38 148 PRO B C 1
ATOM 3411 O O . PRO B 1 148 ? 9.375 -22.672 -11.703 1 98.38 148 PRO B O 1
ATOM 3414 N N . ASP B 1 149 ? 7.727 -24.172 -11.234 1 98.19 149 ASP B N 1
ATOM 3415 C CA . ASP B 1 149 ? 6.879 -23.781 -12.352 1 98.19 149 ASP B CA 1
ATOM 3416 C C . ASP B 1 149 ? 5.785 -22.812 -11.906 1 98.19 149 ASP B C 1
ATOM 3418 O O . ASP B 1 149 ? 5.199 -22.109 -12.727 1 98.19 149 ASP B O 1
ATOM 3422 N N . LEU B 1 150 ? 5.547 -22.859 -10.625 1 98.56 150 LEU B N 1
ATOM 3423 C CA . LEU B 1 150 ? 4.477 -22.062 -10.039 1 98.56 150 LEU B CA 1
ATOM 3424 C C . LEU B 1 150 ? 4.938 -21.391 -8.742 1 98.56 150 LEU B C 1
ATOM 3426 O O . LEU B 1 150 ? 5.484 -22.062 -7.863 1 98.56 150 LEU B O 1
ATOM 3430 N N . LEU B 1 151 ? 4.801 -20.094 -8.68 1 98.69 151 LEU B N 1
ATOM 3431 C CA . LEU B 1 151 ? 5.027 -19.359 -7.438 1 98.69 151 LEU B CA 1
ATOM 3432 C C . LEU B 1 151 ? 3.705 -19 -6.77 1 98.69 151 LEU B C 1
ATOM 3434 O O . LEU B 1 151 ? 2.785 -18.516 -7.434 1 98.69 151 LEU B O 1
ATOM 3438 N N . ILE B 1 152 ? 3.559 -19.297 -5.551 1 98.62 152 ILE B N 1
ATOM 3439 C CA . ILE B 1 152 ? 2.426 -18.906 -4.727 1 98.62 152 ILE B CA 1
ATOM 3440 C C . ILE B 1 152 ? 2.906 -17.984 -3.598 1 98.62 152 ILE B C 1
ATOM 3442 O O . ILE B 1 152 ? 3.609 -18.438 -2.688 1 98.62 152 ILE B O 1
ATOM 3446 N N . LEU B 1 153 ? 2.494 -16.75 -3.691 1 98.38 153 LEU B N 1
ATOM 3447 C CA . LEU B 1 153 ? 3.014 -15.734 -2.789 1 98.38 153 LEU B CA 1
ATOM 3448 C C . LEU B 1 153 ? 1.884 -15.078 -2.002 1 98.38 153 LEU B C 1
ATOM 3450 O O . LEU B 1 153 ? 0.93 -14.56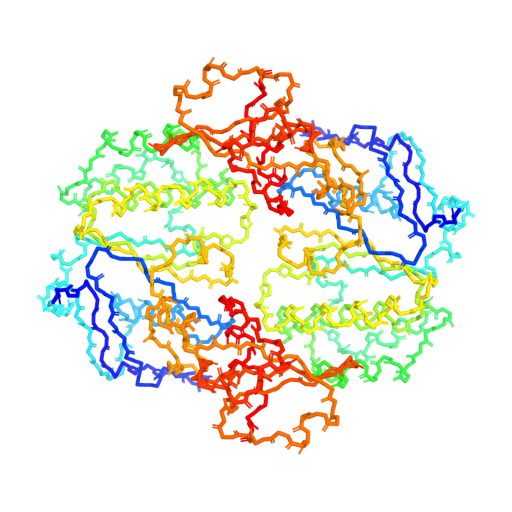2 -2.59 1 98.38 153 LEU B O 1
ATOM 3454 N N . ASP B 1 154 ? 2.006 -15.141 -0.766 1 97.62 154 ASP B N 1
ATOM 3455 C CA . ASP B 1 154 ? 1.011 -14.531 0.108 1 97.62 154 ASP B CA 1
ATOM 3456 C C . ASP B 1 154 ? 1.539 -13.227 0.713 1 97.62 154 ASP B C 1
ATOM 3458 O O . ASP B 1 154 ? 2.279 -13.25 1.697 1 97.62 154 ASP B O 1
ATOM 3462 N N . GLU B 1 155 ? 1.155 -12.078 0.119 1 95.31 155 GLU B N 1
ATOM 3463 C CA . GLU B 1 155 ? 1.497 -10.727 0.559 1 95.31 155 GLU B CA 1
ATOM 3464 C C . GLU B 1 155 ? 3.008 -10.516 0.568 1 95.31 155 GLU B C 1
ATOM 3466 O O . GLU B 1 155 ? 3.572 -10.062 1.568 1 95.31 155 GLU B O 1
ATOM 3471 N N . PRO B 1 156 ? 3.656 -10.727 -0.58 1 94.25 156 PRO B N 1
ATOM 3472 C CA . PRO B 1 156 ? 5.121 -10.672 -0.618 1 94.25 156 PRO B CA 1
ATOM 3473 C C . PRO B 1 156 ? 5.656 -9.242 -0.557 1 94.25 156 PRO B C 1
ATOM 3475 O O . 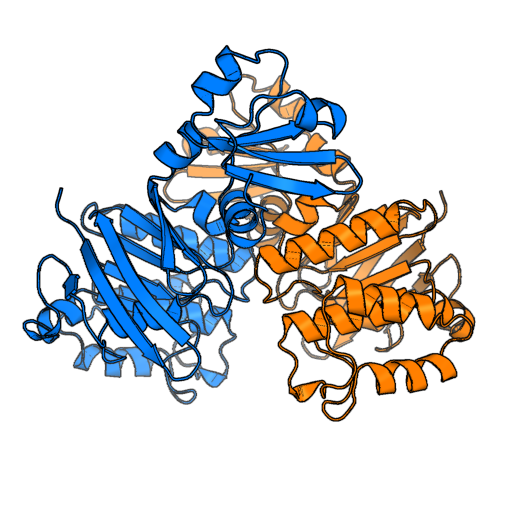PRO B 1 156 ? 6.859 -9.039 -0.367 1 94.25 156 PRO B O 1
ATOM 3478 N N . THR B 1 157 ? 4.754 -8.305 -0.744 1 90 157 THR B N 1
ATOM 3479 C CA . THR B 1 157 ? 5.246 -6.93 -0.789 1 90 157 THR B CA 1
ATOM 3480 C C . THR B 1 157 ? 4.676 -6.113 0.369 1 90 157 THR B C 1
ATOM 3482 O O . THR B 1 157 ? 4.848 -4.895 0.421 1 90 157 THR B O 1
ATOM 3485 N N . SER B 1 158 ? 4.027 -6.77 1.206 1 87.69 158 SER B N 1
ATOM 3486 C CA . SER B 1 158 ? 3.402 -6.082 2.332 1 87.69 158 SER B CA 1
ATOM 3487 C C . SER B 1 158 ? 4.445 -5.426 3.227 1 87.69 158 SER B C 1
ATOM 3489 O O . SER B 1 158 ? 5.465 -6.039 3.555 1 87.69 158 SER B O 1
ATOM 3491 N N . GLY B 1 159 ? 4.215 -4.156 3.588 1 86.94 159 GLY B N 1
ATOM 3492 C CA . GLY B 1 159 ? 5.09 -3.457 4.512 1 86.94 159 GLY B CA 1
ATOM 3493 C C . GLY B 1 159 ? 6.367 -2.961 3.865 1 86.94 159 GLY B C 1
ATOM 3494 O O . GLY B 1 159 ? 7.203 -2.342 4.527 1 86.94 159 GLY B O 1
ATOM 3495 N N . LEU B 1 160 ? 6.543 -3.244 2.602 1 90.88 160 LEU B N 1
ATOM 3496 C CA . LEU B 1 160 ? 7.746 -2.826 1.887 1 90.88 160 LEU B CA 1
ATOM 3497 C C . LEU B 1 160 ? 7.527 -1.48 1.202 1 90.88 160 LEU B C 1
ATOM 3499 O O . LEU B 1 160 ? 6.406 -1.15 0.812 1 90.88 160 LEU B O 1
ATOM 3503 N N . ASP B 1 161 ? 8.586 -0.729 1.097 1 90.81 161 ASP B N 1
ATOM 3504 C CA . ASP B 1 161 ? 8.484 0.545 0.394 1 90.81 161 ASP B CA 1
ATOM 3505 C C . ASP B 1 161 ? 8.5 0.341 -1.119 1 90.81 161 ASP B C 1
ATOM 3507 O O . ASP B 1 161 ? 8.859 -0.735 -1.602 1 90.81 161 ASP B O 1
ATOM 3511 N N . PRO B 1 162 ? 8.141 1.337 -1.847 1 90.75 162 PRO B N 1
ATOM 3512 C CA . PRO B 1 162 ? 7.98 1.216 -3.297 1 90.75 162 PRO B CA 1
ATOM 3513 C C . PRO B 1 162 ? 9.266 0.786 -4 1 90.75 162 PRO B C 1
ATOM 3515 O O . PRO B 1 162 ? 9.211 0.101 -5.027 1 90.75 162 PRO B O 1
ATOM 3518 N N . VAL B 1 163 ? 10.344 1.172 -3.465 1 87.62 163 VAL B N 1
ATOM 3519 C CA . VAL B 1 163 ? 11.625 0.87 -4.105 1 87.62 163 VAL B CA 1
ATOM 3520 C C . VAL B 1 163 ? 11.883 -0.635 -4.062 1 87.62 163 VAL B C 1
ATOM 3522 O O . VAL B 1 163 ? 12.156 -1.253 -5.09 1 87.62 163 VAL B O 1
ATOM 3525 N N . ILE B 1 164 ? 11.719 -1.227 -2.92 1 89.75 164 ILE B N 1
ATOM 3526 C CA . ILE B 1 164 ? 11.93 -2.66 -2.748 1 89.75 164 ILE B CA 1
ATOM 3527 C C . ILE B 1 164 ? 10.852 -3.432 -3.504 1 89.75 164 ILE B C 1
ATOM 3529 O O . ILE B 1 164 ? 11.133 -4.449 -4.137 1 89.75 164 ILE B O 1
ATOM 3533 N N . ARG B 1 165 ? 9.68 -2.959 -3.486 1 93.19 165 ARG B N 1
ATOM 3534 C CA . ARG B 1 165 ? 8.578 -3.615 -4.18 1 93.19 165 ARG B CA 1
ATOM 3535 C C . ARG B 1 165 ? 8.844 -3.707 -5.676 1 93.19 165 ARG B C 1
ATOM 3537 O O . ARG B 1 165 ? 8.617 -4.75 -6.293 1 93.19 165 ARG B O 1
ATOM 3544 N N . GLU B 1 166 ? 9.305 -2.604 -6.211 1 90 166 GLU B N 1
ATOM 3545 C CA . GLU B 1 166 ? 9.602 -2.58 -7.641 1 90 166 GLU B CA 1
ATOM 3546 C C . GLU B 1 166 ? 10.641 -3.635 -8.008 1 90 166 GLU B C 1
ATOM 3548 O O . GLU B 1 166 ? 10.531 -4.289 -9.047 1 90 166 GLU B O 1
ATOM 3553 N N . GLU B 1 167 ? 11.586 -3.76 -7.191 1 88.94 167 GLU B N 1
ATOM 3554 C CA . GLU B 1 167 ? 12.617 -4.766 -7.414 1 88.94 167 GLU B CA 1
ATOM 3555 C C . GLU B 1 167 ? 12.023 -6.172 -7.445 1 88.94 167 GLU B C 1
ATOM 3557 O O . GLU B 1 167 ? 12.359 -6.977 -8.32 1 88.94 167 GLU B O 1
ATOM 3562 N N . ILE B 1 168 ? 11.164 -6.418 -6.562 1 93.56 168 ILE B N 1
ATOM 3563 C CA . ILE B 1 168 ? 10.539 -7.73 -6.449 1 93.56 168 ILE B CA 1
ATOM 3564 C C . ILE B 1 168 ? 9.633 -7.977 -7.652 1 93.56 168 ILE B C 1
ATOM 3566 O O . ILE B 1 168 ? 9.648 -9.062 -8.234 1 93.56 168 ILE B O 1
ATOM 3570 N N . LEU B 1 169 ? 8.875 -7 -8.055 1 94.19 169 LEU B N 1
ATOM 3571 C CA . LEU B 1 169 ? 7.977 -7.129 -9.195 1 94.19 169 LEU B CA 1
ATOM 3572 C C . LEU B 1 169 ? 8.758 -7.422 -10.477 1 94.19 169 LEU B C 1
ATOM 3574 O O . LEU B 1 169 ? 8.305 -8.188 -11.328 1 94.19 169 LEU B O 1
ATOM 3578 N N . ASP B 1 170 ? 9.93 -6.793 -10.555 1 90.44 170 ASP B N 1
ATOM 3579 C CA . ASP B 1 170 ? 10.789 -7.047 -11.703 1 90.44 170 ASP B CA 1
ATOM 3580 C C . ASP B 1 170 ? 11.18 -8.523 -11.789 1 90.44 170 ASP B C 1
ATOM 3582 O O . ASP B 1 170 ? 11.234 -9.094 -12.875 1 90.44 170 ASP B O 1
ATOM 3586 N N . ILE B 1 171 ? 11.398 -9.062 -10.672 1 93.25 171 ILE B N 1
ATOM 3587 C CA . ILE B 1 171 ? 11.773 -10.469 -10.609 1 93.25 171 ILE B CA 1
ATOM 3588 C C . ILE B 1 171 ? 10.594 -11.336 -11.055 1 93.25 171 ILE B C 1
ATOM 3590 O O . ILE B 1 171 ? 10.781 -12.328 -11.773 1 93.25 171 ILE B O 1
ATOM 3594 N N . PHE B 1 172 ? 9.43 -11 -10.68 1 96.38 172 PHE B N 1
ATOM 3595 C CA . PHE B 1 172 ? 8.242 -11.742 -11.07 1 96.38 172 PHE B CA 1
ATOM 3596 C C . PHE B 1 172 ? 8.023 -11.664 -12.57 1 96.38 172 PHE B C 1
ATOM 3598 O O . PHE B 1 172 ? 7.676 -12.664 -13.211 1 96.38 172 PHE B O 1
ATOM 3605 N N . LEU B 1 173 ? 8.25 -10.508 -13.109 1 94.19 173 LEU B N 1
ATOM 3606 C CA . LEU B 1 173 ? 8.078 -10.328 -14.547 1 94.19 173 LEU B CA 1
ATOM 3607 C C . LEU B 1 173 ? 9.109 -11.133 -15.32 1 94.19 173 LEU B C 1
ATOM 3609 O O . LEU B 1 173 ? 8.812 -11.672 -16.391 1 94.19 173 LEU B O 1
ATOM 3613 N N . GLU B 1 174 ? 10.289 -11.188 -14.742 1 92.5 174 GLU B N 1
ATOM 3614 C CA . GLU B 1 174 ? 11.312 -12.031 -15.352 1 92.5 174 GLU B CA 1
ATOM 3615 C C . GLU B 1 174 ? 10.922 -13.508 -15.289 1 92.5 174 GLU B C 1
ATOM 3617 O O . GLU B 1 174 ? 11.07 -14.234 -16.281 1 92.5 174 GLU B O 1
ATOM 3622 N N . PHE B 1 175 ? 10.43 -13.961 -14.219 1 96.25 175 PHE B N 1
ATOM 3623 C CA . PHE B 1 175 ? 10.031 -15.344 -13.992 1 96.25 175 PHE B CA 1
ATOM 3624 C C . PHE B 1 175 ? 8.992 -15.789 -15.016 1 96.25 175 PHE B C 1
ATOM 3626 O O . PHE B 1 175 ? 9.062 -16.906 -15.531 1 96.25 175 PHE B O 1
ATOM 3633 N N . ILE B 1 176 ? 8.102 -14.891 -15.391 1 95.94 176 ILE B N 1
ATOM 3634 C CA . ILE B 1 176 ? 6.953 -15.266 -16.219 1 95.94 176 ILE B CA 1
ATOM 3635 C C . ILE B 1 176 ? 7.336 -15.211 -17.688 1 95.94 176 ILE B C 1
ATOM 3637 O O . ILE B 1 176 ? 6.512 -15.5 -18.562 1 95.94 176 ILE B O 1
ATOM 3641 N N . GLN B 1 177 ? 8.531 -14.812 -17.938 1 93.44 177 GLN B N 1
ATOM 3642 C CA . GLN B 1 177 ? 8.977 -14.836 -19.328 1 93.44 177 GLN B CA 1
ATOM 3643 C C . GLN B 1 177 ? 8.891 -16.25 -19.906 1 93.44 177 GLN B C 1
ATOM 3645 O O . GLN B 1 177 ? 8.703 -16.422 -21.125 1 93.44 177 GLN B O 1
ATOM 3650 N N . ASP B 1 178 ? 9.062 -17.188 -19.031 1 95.06 178 ASP B N 1
ATOM 3651 C CA . ASP B 1 178 ? 8.789 -18.578 -19.406 1 95.06 178 ASP B CA 1
ATOM 3652 C C . ASP B 1 178 ? 7.285 -18.859 -19.391 1 95.06 178 ASP B C 1
ATOM 3654 O O . ASP B 1 178 ? 6.633 -18.719 -18.359 1 95.06 178 ASP B O 1
ATOM 3658 N N . GLU B 1 179 ? 6.758 -19.297 -20.469 1 94.12 179 GLU B N 1
ATOM 3659 C CA . GLU B 1 179 ? 5.32 -19.469 -20.641 1 94.12 179 GLU B CA 1
ATOM 3660 C C . GLU B 1 179 ? 4.793 -20.609 -19.75 1 94.12 179 GLU B C 1
ATOM 3662 O O . GLU B 1 179 ? 3.58 -20.734 -19.562 1 94.12 179 GLU B O 1
ATOM 3667 N N . GLU B 1 180 ? 5.711 -21.344 -19.25 1 95.25 180 GLU B N 1
ATOM 3668 C CA . GLU B 1 180 ? 5.301 -22.438 -18.375 1 95.25 180 GLU B CA 1
ATOM 3669 C C . GLU B 1 180 ? 5.18 -21.969 -16.922 1 95.25 180 GLU B C 1
ATOM 3671 O O . GLU B 1 180 ? 4.625 -22.672 -16.078 1 95.25 180 GLU B O 1
ATOM 3676 N N . HIS B 1 181 ? 5.707 -20.844 -16.641 1 98.06 181 HIS B N 1
ATOM 3677 C CA . HIS B 1 181 ? 5.734 -20.344 -15.266 1 98.06 181 HIS B CA 1
ATOM 3678 C C . HIS B 1 181 ? 4.488 -19.516 -14.953 1 98.06 181 HIS B C 1
ATOM 3680 O O . HIS B 1 181 ? 4 -18.766 -15.805 1 98.06 181 HIS B O 1
ATOM 3686 N N . SER B 1 182 ? 3.941 -19.719 -13.781 1 98.62 182 SER B N 1
ATOM 3687 C CA . SER B 1 182 ? 2.771 -18.984 -13.328 1 98.62 182 SER B CA 1
ATOM 3688 C C . SER B 1 182 ? 2.971 -18.453 -11.906 1 98.62 182 SER B C 1
ATOM 3690 O O . SER B 1 182 ? 3.816 -18.953 -11.164 1 98.62 182 SER B O 1
ATOM 3692 N N . ILE B 1 183 ? 2.219 -17.422 -11.562 1 98.81 183 ILE B N 1
ATOM 3693 C CA . ILE B 1 183 ? 2.322 -16.844 -10.227 1 98.81 183 ILE B CA 1
ATOM 3694 C C . ILE B 1 183 ? 0.925 -16.562 -9.672 1 98.81 183 ILE B C 1
ATOM 3696 O O . ILE B 1 183 ? 0.082 -15.977 -10.359 1 98.81 183 ILE B O 1
ATOM 3700 N N . LEU B 1 184 ? 0.625 -17.078 -8.539 1 98.81 184 LEU B N 1
ATOM 3701 C CA . LEU B 1 184 ? -0.482 -16.594 -7.719 1 98.81 184 LEU B CA 1
ATOM 3702 C C . LEU B 1 184 ? 0.018 -15.664 -6.621 1 98.81 184 LEU B C 1
ATOM 3704 O O . LEU B 1 184 ? 0.818 -16.062 -5.773 1 98.81 184 LEU B O 1
ATOM 3708 N N . LEU B 1 185 ? -0.456 -14.445 -6.664 1 98 185 LEU B N 1
ATOM 3709 C CA . LEU B 1 185 ? 0.055 -13.398 -5.781 1 98 185 LEU B CA 1
ATOM 3710 C C . LEU B 1 185 ? -1.082 -12.734 -5.016 1 98 185 LEU B C 1
ATOM 3712 O O . LEU B 1 185 ? -1.927 -12.062 -5.609 1 98 185 LEU B O 1
ATOM 3716 N N . SER B 1 186 ? -1.165 -13.023 -3.762 1 97.56 186 SER B N 1
ATOM 3717 C CA . SER B 1 186 ? -2.105 -12.25 -2.953 1 97.56 186 SER B CA 1
ATOM 3718 C C . SER B 1 186 ? -1.498 -10.922 -2.512 1 97.56 186 SER B C 1
ATOM 3720 O O . SER B 1 186 ? -0.307 -10.852 -2.199 1 97.56 186 SER B O 1
ATOM 3722 N N . SER B 1 187 ? -2.252 -9.883 -2.551 1 93.88 187 SER B N 1
ATOM 3723 C CA . SER B 1 187 ? -1.753 -8.578 -2.127 1 93.88 187 SER B CA 1
ATOM 3724 C C . SER B 1 187 ? -2.9 -7.625 -1.809 1 93.88 187 SER B C 1
ATOM 3726 O O . SER B 1 187 ? -3.992 -7.75 -2.367 1 93.88 187 SER B O 1
ATOM 3728 N N . HIS B 1 188 ? -2.611 -6.719 -0.872 1 89.25 188 HIS B N 1
ATOM 3729 C CA . HIS B 1 188 ? -3.531 -5.605 -0.669 1 89.25 188 HIS B CA 1
ATOM 3730 C C . HIS B 1 188 ? -3.01 -4.332 -1.325 1 89.25 188 HIS B C 1
ATOM 3732 O O . HIS B 1 188 ? -3.68 -3.297 -1.305 1 89.25 188 HIS B O 1
ATOM 3738 N N . ILE B 1 189 ? -1.877 -4.395 -1.832 1 90 189 ILE B N 1
ATOM 3739 C CA . ILE B 1 189 ? -1.328 -3.287 -2.609 1 90 189 ILE B CA 1
ATOM 3740 C C . ILE B 1 189 ? -1.76 -3.42 -4.066 1 90 189 ILE B C 1
ATOM 3742 O O . ILE B 1 189 ? -1.06 -4.035 -4.875 1 90 189 ILE B O 1
ATOM 3746 N N . THR B 1 190 ? -2.719 -2.758 -4.445 1 93.06 190 THR B N 1
ATOM 3747 C CA . THR B 1 190 ? -3.408 -2.973 -5.715 1 93.06 190 THR B CA 1
ATOM 3748 C C . THR B 1 190 ? -2.596 -2.408 -6.875 1 93.06 190 THR B C 1
ATOM 3750 O O . THR B 1 190 ? -2.678 -2.908 -8 1 93.06 190 THR B O 1
ATOM 3753 N N . SER B 1 191 ? -1.791 -1.386 -6.602 1 92 191 SER B N 1
ATOM 3754 C CA . SER B 1 191 ? -0.99 -0.79 -7.664 1 92 191 SER B CA 1
ATOM 3755 C C . SER B 1 191 ? 0.023 -1.786 -8.219 1 92 191 SER B C 1
ATOM 3757 O O . SER B 1 191 ? 0.335 -1.765 -9.414 1 92 191 SER B O 1
ATOM 3759 N N . ASP B 1 192 ? 0.508 -2.639 -7.375 1 94.44 192 ASP B N 1
ATOM 3760 C CA . ASP B 1 192 ? 1.434 -3.678 -7.816 1 94.44 192 ASP B CA 1
ATOM 3761 C C . ASP B 1 192 ? 0.759 -4.637 -8.789 1 94.44 192 ASP B C 1
ATOM 3763 O O . ASP B 1 192 ? 1.351 -5.02 -9.805 1 94.44 192 ASP B O 1
ATOM 3767 N N . LEU B 1 193 ? -0.439 -4.965 -8.461 1 95.94 193 LEU B N 1
ATOM 3768 C CA . LEU B 1 193 ? -1.187 -5.906 -9.289 1 95.94 193 LEU B CA 1
ATOM 3769 C C . LEU B 1 193 ? -1.584 -5.266 -10.617 1 95.94 193 LEU B C 1
ATOM 3771 O O . LEU B 1 193 ? -1.606 -5.938 -11.648 1 95.94 193 LEU B O 1
ATOM 3775 N N . ASP B 1 194 ? -1.881 -4.004 -10.555 1 94.62 194 ASP B N 1
ATOM 3776 C CA . ASP B 1 194 ? -2.176 -3.293 -11.797 1 94.62 194 ASP B CA 1
ATOM 3777 C C . ASP B 1 194 ? -1 -3.375 -12.766 1 94.62 194 ASP B C 1
ATOM 3779 O O . ASP B 1 194 ? -1.197 -3.451 -13.984 1 94.62 194 ASP B O 1
ATOM 3783 N N . LYS B 1 195 ? 0.149 -3.426 -12.227 1 91.94 195 LYS B N 1
ATOM 3784 C CA . LYS B 1 195 ? 1.357 -3.422 -13.047 1 91.94 195 LYS B CA 1
ATOM 3785 C C . LYS B 1 195 ? 1.607 -4.793 -13.664 1 91.94 195 LYS B C 1
ATOM 3787 O O . LYS B 1 195 ? 2.047 -4.891 -14.812 1 91.94 195 LYS B O 1
ATOM 3792 N N . ILE B 1 196 ? 1.224 -5.832 -12.922 1 95.62 196 ILE B N 1
ATOM 3793 C CA . ILE B 1 196 ? 1.869 -7.055 -13.383 1 95.62 196 ILE B CA 1
ATOM 3794 C C . ILE B 1 196 ? 0.821 -8.148 -13.578 1 95.62 196 ILE B C 1
ATOM 3796 O O . ILE B 1 196 ? 1.087 -9.164 -14.234 1 95.62 196 ILE B O 1
ATOM 3800 N N . ALA B 1 197 ? -0.359 -8.055 -13.008 1 97.75 197 ALA B N 1
ATOM 3801 C CA . ALA B 1 197 ? -1.312 -9.164 -13.023 1 97.75 197 ALA B CA 1
ATOM 3802 C C . ALA B 1 197 ? -2.006 -9.273 -14.383 1 97.75 197 ALA B C 1
ATOM 3804 O O . ALA B 1 197 ? -2.344 -8.258 -14.992 1 97.75 197 ALA B O 1
ATOM 3805 N N . ASP B 1 198 ? -2.256 -10.508 -14.789 1 97.69 198 ASP B N 1
ATOM 3806 C CA . ASP B 1 198 ? -3.066 -10.805 -15.969 1 97.69 198 ASP B CA 1
ATOM 3807 C C . ASP B 1 198 ? -4.52 -11.062 -15.586 1 97.69 198 ASP B C 1
ATOM 3809 O O . ASP B 1 198 ? -5.438 -10.711 -16.328 1 97.69 198 ASP B O 1
ATOM 3813 N N . TYR B 1 199 ? -4.664 -11.703 -14.516 1 98.12 199 TYR B N 1
ATOM 3814 C CA . TYR B 1 199 ? -5.969 -12.062 -13.969 1 98.12 199 TYR B CA 1
ATOM 3815 C C . TYR B 1 199 ? -6.148 -11.5 -12.562 1 98.12 199 TYR B C 1
ATOM 3817 O O . TYR B 1 199 ? -5.168 -11.281 -11.844 1 98.12 199 TYR B O 1
ATOM 3825 N N . LEU B 1 200 ? -7.383 -11.273 -12.234 1 97.88 200 LEU B N 1
ATOM 3826 C CA . LEU B 1 200 ? -7.738 -10.805 -10.898 1 97.88 200 LEU B CA 1
ATOM 3827 C C . LEU B 1 200 ? -8.844 -11.664 -10.297 1 97.88 200 LEU B C 1
ATOM 3829 O O . LEU B 1 200 ? -9.859 -11.93 -10.953 1 97.88 200 LEU B O 1
ATOM 3833 N N . THR B 1 201 ? -8.609 -12.141 -9.148 1 98.19 201 THR B N 1
ATOM 3834 C CA . THR B 1 201 ? -9.602 -12.844 -8.352 1 98.19 201 THR B CA 1
ATOM 3835 C C . THR B 1 201 ? -9.844 -12.125 -7.027 1 98.19 201 THR B C 1
ATOM 3837 O O . THR B 1 201 ? -8.906 -11.875 -6.266 1 98.19 201 THR B O 1
ATOM 3840 N N . PHE B 1 202 ? -11.062 -11.805 -6.848 1 97 202 PHE B N 1
ATOM 3841 C CA . PHE B 1 202 ? -11.422 -11.031 -5.664 1 97 202 PHE B CA 1
ATOM 3842 C C . PHE B 1 202 ? -12.234 -11.875 -4.695 1 97 202 PHE B C 1
ATOM 3844 O O . PHE B 1 202 ? -13.305 -12.375 -5.047 1 97 202 PHE B O 1
ATOM 3851 N N . ILE B 1 203 ? -11.734 -11.992 -3.473 1 97.19 203 ILE B N 1
ATOM 3852 C CA . ILE B 1 203 ? -12.438 -12.719 -2.426 1 97.19 203 ILE B CA 1
ATOM 3853 C C . ILE B 1 203 ? -12.977 -11.742 -1.385 1 97.19 203 ILE B C 1
ATOM 3855 O O . ILE B 1 203 ? -12.266 -10.828 -0.96 1 97.19 203 ILE B O 1
ATOM 3859 N N . HIS B 1 204 ? -14.195 -11.891 -1.062 1 94.38 204 HIS B N 1
ATOM 3860 C CA . HIS B 1 204 ? -14.883 -11.07 -0.07 1 94.38 204 HIS B CA 1
ATOM 3861 C C . HIS B 1 204 ? -15.664 -11.938 0.91 1 94.38 204 HIS B C 1
ATOM 3863 O O . HIS B 1 204 ? -16.562 -12.672 0.508 1 94.38 204 HIS B O 1
ATOM 3869 N N . GLU B 1 205 ? -15.305 -11.844 2.143 1 94.12 205 GLU B N 1
ATOM 3870 C CA . GLU B 1 205 ? -15.961 -12.578 3.221 1 94.12 205 GLU B CA 1
ATOM 3871 C C . GLU B 1 205 ? -16.047 -14.07 2.908 1 94.12 205 GLU B C 1
ATOM 3873 O O . GLU B 1 205 ? -17.094 -14.688 3.072 1 94.12 205 GLU B O 1
ATOM 3878 N N . GLY B 1 206 ? -14.984 -14.562 2.342 1 97.06 206 GLY B N 1
ATOM 3879 C CA . GLY B 1 206 ? -14.859 -16 2.137 1 97.06 206 GLY B CA 1
ATOM 3880 C C . GLY B 1 206 ? -15.477 -16.469 0.833 1 97.06 206 GLY B C 1
ATOM 3881 O O . GLY B 1 206 ? -15.516 -17.672 0.563 1 97.06 206 GLY B O 1
ATOM 3882 N N . LYS B 1 207 ? -15.938 -15.539 0.028 1 97.19 207 LYS B N 1
ATOM 3883 C CA . LYS B 1 207 ? -16.547 -15.875 -1.254 1 97.19 207 LYS B CA 1
ATOM 3884 C C . LYS B 1 207 ? -15.844 -15.164 -2.404 1 97.19 207 LYS B C 1
ATOM 3886 O O . LYS B 1 207 ? -15.445 -14.008 -2.273 1 97.19 207 LYS B O 1
ATOM 3891 N N . ILE B 1 208 ? -15.727 -15.867 -3.508 1 97.69 208 ILE B N 1
ATOM 3892 C CA . ILE B 1 208 ? -15.18 -15.227 -4.695 1 97.69 208 ILE B CA 1
ATOM 3893 C C . ILE B 1 208 ? -16.234 -14.328 -5.336 1 97.69 208 ILE B C 1
ATOM 3895 O O . ILE B 1 208 ? -17.312 -14.797 -5.703 1 97.69 208 ILE B O 1
ATOM 3899 N N . VAL B 1 209 ? -15.898 -13.086 -5.5 1 94.06 209 VAL B N 1
ATOM 3900 C CA . VAL B 1 209 ? -16.828 -12.117 -6.051 1 94.06 209 VAL B CA 1
ATOM 3901 C C . VAL B 1 209 ? -16.547 -11.898 -7.535 1 94.06 209 VAL B C 1
ATOM 3903 O O . VAL B 1 209 ? -17.453 -11.602 -8.312 1 94.06 209 VAL B O 1
ATOM 3906 N N . LEU B 1 210 ? -15.359 -11.992 -7.836 1 94.25 210 LEU B N 1
ATOM 3907 C CA . LEU B 1 210 ? -14.898 -11.758 -9.203 1 94.25 210 LEU B CA 1
ATOM 3908 C C . LEU B 1 210 ? -13.641 -12.555 -9.5 1 94.25 210 LEU B C 1
ATOM 3910 O O . LEU B 1 210 ? -12.742 -12.656 -8.656 1 94.25 210 LEU B O 1
ATOM 3914 N N . SER B 1 211 ? -13.57 -13.172 -10.703 1 97.06 211 SER B N 1
ATOM 3915 C CA . SER B 1 211 ? -12.375 -13.836 -11.211 1 97.06 211 SER B CA 1
ATOM 3916 C C . SER B 1 211 ? -12.312 -13.766 -12.734 1 97.06 211 SER B C 1
ATOM 3918 O O . SER B 1 211 ? -12.953 -14.555 -13.43 1 97.06 211 SER B O 1
ATOM 3920 N N . LYS B 1 212 ? -11.562 -12.82 -13.203 1 96.69 212 LYS B N 1
ATOM 3921 C CA . LYS B 1 212 ? -11.523 -12.523 -14.633 1 96.69 212 LYS B CA 1
ATOM 3922 C C . LYS B 1 212 ? -10.148 -12.008 -15.047 1 96.69 212 LYS B C 1
ATOM 3924 O O . LYS B 1 212 ? -9.32 -11.672 -14.195 1 96.69 212 LYS B O 1
ATOM 3929 N N . SER B 1 213 ? -9.945 -12.047 -16.344 1 97.75 213 SER B N 1
ATOM 3930 C CA . SER B 1 213 ? -8.75 -11.375 -16.844 1 97.75 213 SER B CA 1
ATOM 3931 C C . SER B 1 213 ? -8.859 -9.867 -16.672 1 97.75 213 SER B C 1
ATOM 3933 O O . SER B 1 213 ? -9.953 -9.305 -16.688 1 97.75 213 SER B O 1
ATOM 3935 N N . LYS B 1 214 ? -7.805 -9.258 -16.453 1 96.12 214 LYS B N 1
ATOM 3936 C CA . LYS B 1 214 ? -7.773 -7.805 -16.312 1 96.12 214 LYS B CA 1
ATOM 3937 C C . LYS B 1 214 ? -8.375 -7.117 -17.531 1 96.12 214 LYS B C 1
ATOM 3939 O O . LYS B 1 214 ? -9.086 -6.121 -17.406 1 96.12 214 LYS B O 1
ATOM 3944 N N . ASP B 1 215 ? -8.125 -7.629 -18.688 1 95.38 215 ASP B N 1
ATOM 3945 C CA . ASP B 1 215 ? -8.672 -7.082 -19.922 1 95.38 215 ASP B CA 1
ATOM 3946 C C . ASP B 1 215 ? -10.195 -7.094 -19.906 1 95.38 215 ASP B C 1
ATOM 3948 O O . ASP B 1 215 ? -10.836 -6.102 -20.25 1 95.38 215 ASP B O 1
ATOM 3952 N N . GLU B 1 216 ? -10.703 -8.195 -19.5 1 96.25 216 GLU B N 1
ATOM 3953 C CA . GLU B 1 216 ? -12.148 -8.32 -19.406 1 96.25 216 GLU B CA 1
ATOM 3954 C C . GLU B 1 216 ? -12.727 -7.324 -18.406 1 96.25 216 GLU B C 1
ATOM 3956 O O . GLU B 1 216 ? -13.773 -6.719 -18.656 1 96.25 216 GLU B O 1
ATOM 3961 N N . ILE B 1 217 ? -12.039 -7.145 -17.344 1 95.81 217 ILE B N 1
ATOM 3962 C CA . ILE B 1 217 ? -12.484 -6.227 -16.297 1 95.81 217 ILE B CA 1
ATOM 3963 C C . ILE B 1 217 ? -12.484 -4.797 -16.844 1 95.81 217 ILE B C 1
ATOM 3965 O O . ILE B 1 217 ? -13.461 -4.062 -16.672 1 95.81 217 ILE B O 1
ATOM 3969 N N . LEU B 1 218 ? -11.469 -4.43 -17.5 1 93.25 218 LEU B N 1
ATOM 3970 C CA . LEU B 1 218 ? -11.312 -3.084 -18.031 1 93.25 218 LEU B CA 1
ATOM 3971 C C . LEU B 1 218 ? -12.336 -2.818 -19.141 1 93.25 218 LEU B C 1
ATOM 3973 O O . LEU B 1 218 ? -12.805 -1.689 -19.297 1 93.25 218 LEU B O 1
ATOM 3977 N N . GLU B 1 219 ? -12.625 -3.834 -19.859 1 93.56 219 GLU B N 1
ATOM 3978 C CA . GLU B 1 219 ? -13.562 -3.699 -20.969 1 93.56 219 GLU B CA 1
ATOM 3979 C C . GLU B 1 219 ? -15.008 -3.625 -20.469 1 93.56 219 GLU B C 1
ATOM 3981 O O . GLU B 1 219 ? -15.805 -2.85 -20.984 1 93.56 219 GLU B O 1
ATOM 3986 N N . ASP B 1 220 ? -15.273 -4.391 -19.484 1 95.25 220 ASP B N 1
ATOM 3987 C CA . ASP B 1 220 ? -16.656 -4.57 -19.047 1 95.25 220 ASP B CA 1
ATOM 3988 C C . ASP B 1 220 ? -17.062 -3.486 -18.047 1 95.25 220 ASP B C 1
ATOM 3990 O O . ASP B 1 220 ? -18.188 -2.982 -18.094 1 95.25 220 ASP B O 1
ATOM 3994 N N . LEU B 1 221 ? -16.125 -3.176 -17.188 1 96.06 221 LEU B N 1
ATOM 3995 C CA . LEU B 1 221 ? -16.484 -2.336 -16.062 1 96.06 221 LEU B CA 1
ATOM 3996 C C . LEU B 1 221 ? -16.031 -0.897 -16.281 1 96.06 221 LEU B C 1
ATOM 3998 O O . LEU B 1 221 ? -15.078 -0.65 -17.031 1 96.06 221 LEU B O 1
ATOM 4002 N N . GLY B 1 222 ? -16.734 0.004 -15.633 1 96.62 222 GLY B N 1
ATOM 4003 C CA . GLY B 1 222 ? -16.391 1.417 -15.617 1 96.62 222 GLY B CA 1
ATOM 4004 C C . GLY B 1 222 ? -16.922 2.143 -14.398 1 96.62 222 GLY B C 1
ATOM 4005 O O . GLY B 1 222 ? -17.781 1.62 -13.68 1 96.62 222 GLY B O 1
ATOM 4006 N N . ILE B 1 223 ? -16.344 3.275 -14.164 1 95.69 223 ILE B N 1
ATOM 4007 C CA . ILE B 1 223 ? -16.781 4.094 -13.039 1 95.69 223 ILE B CA 1
ATOM 4008 C C . ILE B 1 223 ? -17.469 5.355 -13.555 1 95.69 223 ILE B C 1
ATOM 4010 O O . ILE B 1 223 ? -16.844 6.16 -14.258 1 95.69 223 ILE B O 1
ATOM 4014 N N . LEU B 1 224 ? -18.672 5.512 -13.195 1 95 224 LEU B N 1
ATOM 4015 C CA . LEU B 1 224 ? -19.438 6.715 -13.516 1 95 224 LEU B CA 1
ATOM 4016 C C . LEU B 1 224 ? -19.5 7.66 -12.32 1 95 224 LEU B C 1
ATOM 4018 O O . LEU B 1 224 ? -19.875 7.25 -11.219 1 95 224 LEU B O 1
ATOM 4022 N N . LYS B 1 225 ? -19.062 8.828 -12.547 1 92.25 225 LYS B N 1
ATOM 4023 C CA . LYS B 1 225 ? -19.234 9.883 -11.555 1 92.25 225 LYS B CA 1
ATOM 4024 C C . LYS B 1 225 ? -20.375 10.82 -11.961 1 92.25 225 LYS B C 1
ATOM 4026 O O . LYS B 1 225 ? -20.406 11.312 -13.094 1 92.25 225 LYS B O 1
ATOM 4031 N N . CYS B 1 226 ? -21.312 11 -11.086 1 92.75 226 CYS B N 1
ATOM 4032 C CA . CYS B 1 226 ? -22.469 11.82 -11.445 1 92.75 226 CYS B CA 1
ATOM 4033 C C . CYS B 1 226 ? -23.078 12.477 -10.219 1 92.75 226 CYS B C 1
ATOM 4035 O O . CYS B 1 226 ? -22.719 12.133 -9.086 1 92.75 226 CYS B O 1
ATOM 4037 N N . SER B 1 227 ? -23.812 13.461 -10.438 1 91.62 227 SER B N 1
ATOM 4038 C CA . SER B 1 227 ? -24.547 14.102 -9.352 1 91.62 227 SER B CA 1
ATOM 4039 C C . SER B 1 227 ? -25.672 13.211 -8.836 1 91.62 227 SER B C 1
ATOM 4041 O O . SER B 1 227 ? -26.016 12.211 -9.477 1 91.62 227 SER B O 1
ATOM 4043 N N . LEU B 1 228 ? -26.125 13.633 -7.676 1 90.81 228 LEU B N 1
ATOM 4044 C CA . LEU B 1 228 ? -27.234 12.891 -7.102 1 90.81 228 LEU B CA 1
ATOM 4045 C C . LEU B 1 228 ? -28.469 12.977 -8 1 90.81 228 LEU B C 1
ATOM 4047 O O . LEU B 1 228 ? -29.234 12.016 -8.094 1 90.81 228 LEU B O 1
ATOM 4051 N N . GLU B 1 229 ? -28.625 14.086 -8.617 1 91.62 229 GLU B N 1
ATOM 4052 C CA . GLU B 1 229 ? -29.734 14.281 -9.539 1 91.62 229 GLU B CA 1
ATOM 4053 C C . GLU B 1 229 ? -29.609 13.359 -10.75 1 91.62 229 GLU B C 1
ATOM 4055 O O . GLU B 1 229 ? -30.578 12.711 -11.148 1 91.62 229 GLU B O 1
ATOM 4060 N N . GLU B 1 230 ? -28.453 13.32 -11.297 1 91.81 230 GLU B N 1
ATOM 4061 C CA . GLU B 1 230 ? -28.188 12.445 -12.43 1 91.81 230 GLU B CA 1
ATOM 4062 C C . GLU B 1 230 ? -28.391 10.977 -12.047 1 91.81 230 GLU B C 1
ATOM 4064 O O . GLU B 1 230 ? -28.953 10.203 -12.828 1 91.81 230 GLU B O 1
ATOM 4069 N N . PHE B 1 231 ? -27.875 10.68 -10.914 1 92.81 231 PHE B N 1
ATOM 4070 C CA . PHE B 1 231 ? -28 9.32 -10.406 1 92.81 231 PHE B CA 1
ATOM 4071 C C . PHE B 1 231 ? -29.469 8.891 -10.359 1 92.81 231 PHE B C 1
ATOM 4073 O O . PHE B 1 231 ? -29.812 7.77 -10.734 1 92.81 231 PHE B O 1
ATOM 4080 N N . GLY B 1 232 ? -30.297 9.734 -9.914 1 91.81 232 GLY B N 1
ATOM 4081 C CA . GLY B 1 232 ? -31.719 9.445 -9.812 1 91.81 232 GLY B CA 1
ATOM 4082 C C . GLY B 1 232 ? -32.375 9.305 -11.164 1 91.81 232 GLY B C 1
ATOM 4083 O O . GLY B 1 232 ? -33.344 8.547 -11.305 1 91.81 232 GLY B O 1
ATOM 4084 N N . ALA B 1 233 ? -31.922 9.938 -12.164 1 92.31 233 ALA B N 1
ATOM 4085 C CA . ALA B 1 233 ? -32.562 10.008 -13.477 1 92.31 233 ALA B CA 1
ATOM 4086 C C . ALA B 1 233 ? -32.094 8.844 -14.359 1 92.31 233 ALA B C 1
ATOM 4088 O O . ALA B 1 233 ? -32.781 8.469 -15.305 1 92.31 233 ALA B O 1
ATOM 4089 N N . LEU B 1 234 ? -30.969 8.25 -14.07 1 92.56 234 LEU B N 1
ATOM 4090 C CA . LEU B 1 234 ? -30.375 7.23 -14.93 1 92.56 234 LEU B CA 1
ATOM 4091 C C . LEU B 1 234 ? -31.016 5.867 -14.688 1 92.56 234 LEU B C 1
ATOM 4093 O O . LEU B 1 234 ? -31.453 5.574 -13.57 1 92.56 234 LEU B O 1
ATOM 4097 N N . ASP B 1 235 ? -31.109 5.121 -15.797 1 90.81 235 ASP B N 1
ATOM 4098 C CA . ASP B 1 235 ? -31.484 3.715 -15.672 1 90.81 235 ASP B CA 1
ATOM 4099 C C . ASP B 1 235 ? -30.406 2.924 -14.922 1 90.81 235 ASP B C 1
ATOM 4101 O O . ASP B 1 235 ? -29.234 2.977 -15.281 1 90.81 235 ASP B O 1
ATOM 4105 N N . LYS B 1 236 ? -30.828 2.117 -13.953 1 91.38 236 LYS B N 1
ATOM 4106 C CA . LYS B 1 236 ? -29.875 1.462 -13.062 1 91.38 236 LYS B CA 1
ATOM 4107 C C . LYS B 1 236 ? -29.562 0.046 -13.539 1 91.38 236 LYS B C 1
ATOM 4109 O O . LYS B 1 236 ? -28.859 -0.704 -12.852 1 91.38 236 LYS B O 1
ATOM 4114 N N . THR B 1 237 ? -29.938 -0.335 -14.656 1 90.62 237 THR B N 1
ATOM 4115 C CA . THR B 1 237 ? -29.766 -1.694 -15.156 1 90.62 237 THR B CA 1
ATOM 4116 C C . THR B 1 237 ? -28.281 -2.035 -15.281 1 90.62 237 THR B C 1
ATOM 4118 O O . THR B 1 237 ? -27.891 -3.184 -15.07 1 90.62 237 THR B O 1
ATOM 4121 N N . SER B 1 238 ? -27.516 -1 -15.586 1 92.5 238 SER B N 1
ATOM 4122 C CA . SER B 1 238 ? -26.094 -1.221 -15.797 1 92.5 238 SER B CA 1
ATOM 4123 C C . SER B 1 238 ? -25.297 -1.004 -14.516 1 92.5 238 SER B C 1
ATOM 4125 O O . SER B 1 238 ? -24.078 -1.144 -14.5 1 92.5 238 SER B O 1
ATOM 4127 N N . PHE B 1 239 ? -25.984 -0.705 -13.461 1 93.69 239 PHE B N 1
ATOM 4128 C CA . PHE B 1 239 ? -25.297 -0.368 -12.219 1 93.69 239 PHE B CA 1
ATOM 4129 C C . PHE B 1 239 ? -25.062 -1.616 -11.375 1 93.69 239 PHE B C 1
ATOM 4131 O O . PHE B 1 239 ? -25.953 -2.451 -11.227 1 93.69 239 PHE B O 1
ATOM 4138 N N . ILE B 1 240 ? -23.891 -1.745 -10.953 1 93.38 240 ILE B N 1
ATOM 4139 C CA . ILE B 1 240 ? -23.562 -2.857 -10.062 1 93.38 240 ILE B CA 1
ATOM 4140 C C . ILE B 1 240 ? -23.625 -2.396 -8.609 1 93.38 240 ILE B C 1
ATOM 4142 O O . ILE B 1 240 ? -24.469 -2.871 -7.84 1 93.38 240 ILE B O 1
ATOM 4146 N N . THR B 1 241 ? -22.75 -1.471 -8.266 1 93.75 241 THR B N 1
ATOM 4147 C CA . THR B 1 241 ? -22.719 -0.857 -6.938 1 93.75 241 THR B CA 1
ATOM 4148 C C . THR B 1 241 ? -22.484 0.646 -7.047 1 93.75 241 THR B C 1
ATOM 4150 O O . THR B 1 241 ? -22.094 1.144 -8.102 1 93.75 241 THR B O 1
ATOM 4153 N N . TYR B 1 242 ? -22.859 1.373 -6.043 1 93.38 242 TYR B N 1
ATOM 4154 C CA . TYR B 1 242 ? -22.625 2.812 -6.035 1 93.38 242 TYR B CA 1
ATOM 4155 C C . TYR B 1 242 ? -22.172 3.285 -4.656 1 93.38 242 TYR B C 1
ATOM 4157 O O . TYR B 1 242 ? -22.344 2.576 -3.662 1 93.38 242 TYR B O 1
ATOM 4165 N N . ARG B 1 243 ? -21.516 4.387 -4.676 1 89 243 ARG B N 1
ATOM 4166 C CA . ARG B 1 243 ? -21.062 5.059 -3.461 1 89 243 ARG B CA 1
ATOM 4167 C C . ARG B 1 243 ? -21.406 6.543 -3.494 1 89 243 ARG B C 1
ATOM 4169 O O . ARG B 1 243 ? -21.188 7.215 -4.504 1 89 243 ARG B O 1
ATOM 4176 N N . LYS B 1 244 ? -21.938 6.965 -2.367 1 86.44 244 LYS B N 1
ATOM 4177 C CA . LYS B 1 244 ? -22.281 8.383 -2.258 1 86.44 244 LYS B CA 1
ATOM 4178 C C . LYS B 1 244 ? -21.281 9.125 -1.371 1 86.44 244 LYS B C 1
ATOM 4180 O O . LYS B 1 244 ? -20.844 8.594 -0.352 1 86.44 244 LYS B O 1
ATOM 4185 N N . ASN B 1 245 ? -20.859 10.203 -1.886 1 76.88 245 ASN B N 1
ATOM 4186 C CA . ASN B 1 245 ? -20.031 11.094 -1.063 1 76.88 245 ASN B CA 1
ATOM 4187 C C . ASN B 1 245 ? -20.531 12.531 -1.131 1 76.88 245 ASN B C 1
ATOM 4189 O O . ASN B 1 245 ? -21.594 12.805 -1.688 1 76.88 245 ASN B O 1
ATOM 4193 N N . GLN B 1 246 ? -19.844 13.461 -0.396 1 72.75 246 GLN B N 1
ATOM 4194 C CA . GLN B 1 246 ? -20.266 14.859 -0.334 1 72.75 246 GLN B CA 1
ATOM 4195 C C . GLN B 1 246 ? -20.234 15.508 -1.714 1 72.75 246 GLN B C 1
ATOM 4197 O O . GLN B 1 246 ? -20.891 16.516 -1.949 1 72.75 246 GLN B O 1
ATOM 4202 N N . PHE B 1 247 ? -19.578 14.852 -2.643 1 73.06 247 PHE B N 1
ATOM 4203 C CA . PHE B 1 247 ? -19.359 15.461 -3.953 1 73.06 247 PHE B CA 1
ATOM 4204 C C . PHE B 1 247 ? -20.328 14.875 -4.98 1 73.06 247 PHE B C 1
ATOM 4206 O O . PHE B 1 247 ? -20.5 15.43 -6.066 1 73.06 247 PHE B O 1
ATOM 4213 N N . GLY B 1 248 ? -20.844 13.844 -4.629 1 86 248 GLY B N 1
ATOM 4214 C CA . GLY B 1 248 ? -21.766 13.188 -5.551 1 86 248 GLY B CA 1
ATOM 4215 C C . GLY B 1 248 ? -21.781 11.68 -5.402 1 86 248 GLY B C 1
ATOM 4216 O O . GLY B 1 248 ? -21.719 11.156 -4.289 1 86 248 GLY B O 1
ATOM 4217 N N . CYS B 1 249 ? -22.031 11.117 -6.586 1 91.94 249 CYS B N 1
ATOM 4218 C CA . CYS B 1 249 ? -22.172 9.664 -6.59 1 91.94 249 CYS B CA 1
ATOM 4219 C C . CYS B 1 249 ? -21.203 9.023 -7.574 1 91.94 249 CYS B C 1
ATOM 4221 O O . CYS B 1 249 ? -21 9.547 -8.672 1 91.94 249 CYS B O 1
ATOM 4223 N N . GLU B 1 250 ? -20.578 7.953 -7.098 1 93.12 250 GLU B N 1
ATOM 4224 C CA . GLU B 1 250 ? -19.781 7.105 -7.973 1 93.12 250 GLU B CA 1
ATOM 4225 C C . GLU B 1 250 ? -20.438 5.738 -8.164 1 93.12 250 GLU B C 1
ATOM 4227 O O . GLU B 1 250 ? -20.875 5.109 -7.199 1 93.12 250 GLU B O 1
ATOM 4232 N N . VAL B 1 251 ? -20.484 5.359 -9.43 1 94.69 251 VAL B N 1
ATOM 4233 C CA . VAL B 1 251 ? -21.203 4.125 -9.734 1 94.69 251 VAL B CA 1
ATOM 4234 C C . VAL B 1 251 ? -20.297 3.184 -10.523 1 94.69 251 VAL B C 1
ATOM 4236 O O . VAL B 1 251 ? -19.625 3.602 -11.477 1 94.69 251 VAL B O 1
ATOM 4239 N N . LEU B 1 252 ? -20.266 2.016 -10.062 1 95.75 252 LEU B N 1
ATOM 4240 C CA . LEU B 1 252 ? -19.656 0.964 -10.867 1 95.75 252 LEU B CA 1
ATOM 4241 C C . LEU B 1 252 ? -20.641 0.415 -11.883 1 95.75 252 LEU B C 1
ATOM 4243 O O . LEU B 1 252 ? -21.703 -0.094 -11.508 1 95.75 252 LEU B O 1
ATOM 4247 N N . ILE B 1 253 ? -20.281 0.511 -13.094 1 95.75 253 ILE B N 1
ATOM 4248 C CA . ILE B 1 253 ? -21.234 0.077 -14.125 1 95.75 253 ILE B CA 1
ATOM 4249 C C . ILE B 1 253 ? -20.688 -1.165 -14.828 1 95.75 253 ILE B C 1
ATOM 4251 O O . ILE B 1 253 ? -19.469 -1.348 -14.938 1 95.75 253 ILE B O 1
ATOM 4255 N N . LYS B 1 254 ? -21.578 -1.964 -15.273 1 94.56 254 LYS B N 1
ATOM 4256 C CA . LYS B 1 254 ? -21.266 -3.09 -16.156 1 94.56 254 LYS B CA 1
ATOM 4257 C C . LYS B 1 254 ? -21.625 -2.773 -17.594 1 94.56 254 LYS B C 1
ATOM 4259 O O . LYS B 1 254 ? -22.328 -1.803 -17.875 1 94.56 254 LYS B O 1
ATOM 4264 N N . ASP B 1 255 ? -21.047 -3.541 -18.5 1 93.38 255 ASP B N 1
ATOM 4265 C CA . ASP B 1 255 ? -21.266 -3.32 -19.922 1 93.38 255 ASP B CA 1
ATOM 4266 C C . ASP B 1 255 ? -21.016 -1.864 -20.312 1 93.38 255 ASP B C 1
ATOM 4268 O O . ASP B 1 255 ? -21.875 -1.201 -20.875 1 93.38 255 ASP B O 1
ATOM 4272 N N . LYS B 1 256 ? -19.812 -1.461 -19.922 1 92.94 256 LYS B N 1
ATOM 4273 C CA . LYS B 1 256 ? -19.406 -0.064 -20.031 1 92.94 256 LYS B CA 1
ATOM 4274 C C . LYS B 1 256 ? -19.625 0.459 -21.453 1 92.94 256 LYS B C 1
ATOM 4276 O O . LYS B 1 256 ? -20.062 1.594 -21.641 1 92.94 256 LYS B O 1
ATOM 4281 N N . MET B 1 257 ? -19.375 -0.291 -22.438 1 92.69 257 MET B N 1
ATOM 4282 C CA . MET B 1 257 ? -19.5 0.14 -23.828 1 92.69 257 MET B CA 1
ATOM 4283 C C . MET B 1 257 ? -20.938 0.469 -24.188 1 92.69 257 MET B C 1
ATOM 4285 O O . MET B 1 257 ? -21.219 1.492 -24.812 1 92.69 257 MET B O 1
ATOM 4289 N N . ASN B 1 258 ? -21.781 -0.372 -23.781 1 93.94 258 ASN B N 1
ATOM 4290 C CA . ASN B 1 258 ? -23.203 -0.138 -24.031 1 93.94 258 ASN B CA 1
ATOM 4291 C C . ASN B 1 258 ? -23.703 1.11 -23.312 1 93.94 258 ASN B C 1
ATOM 4293 O O . ASN B 1 258 ? -24.484 1.884 -23.859 1 93.94 258 ASN B O 1
ATOM 4297 N N . PHE B 1 259 ? -23.25 1.267 -22.125 1 94.88 259 PHE B N 1
ATOM 4298 C CA . PHE B 1 259 ? -23.641 2.436 -21.344 1 94.88 259 PHE B CA 1
ATOM 4299 C C . PHE B 1 259 ? -23.172 3.719 -22.016 1 94.88 259 PHE B C 1
ATOM 4301 O O . PHE B 1 259 ? -23.938 4.676 -22.156 1 94.88 259 PHE B O 1
ATOM 4308 N N . ILE B 1 260 ? -21.938 3.715 -22.422 1 94.19 260 ILE B N 1
ATOM 4309 C CA . ILE B 1 260 ? -21.359 4.891 -23.047 1 94.19 260 ILE B CA 1
ATOM 4310 C C . ILE B 1 260 ? -22.094 5.207 -24.344 1 94.19 260 ILE B C 1
ATOM 4312 O O . ILE B 1 260 ? -22.328 6.371 -24.672 1 94.19 260 ILE B O 1
ATOM 4316 N N . SER B 1 261 ? -22.484 4.207 -25.031 1 94.5 261 SER B N 1
ATOM 4317 C CA . SER B 1 261 ? -23.219 4.391 -26.281 1 94.5 261 SER B CA 1
ATOM 4318 C C . SER B 1 261 ? -24.562 5.059 -26.031 1 94.5 261 SER B C 1
ATOM 4320 O O . SER B 1 261 ? -25 5.898 -26.828 1 94.5 261 SER B O 1
ATOM 4322 N N . ARG B 1 262 ? -25.25 4.758 -24.969 1 93.94 262 ARG B N 1
ATOM 4323 C CA . ARG B 1 262 ? -26.562 5.277 -24.625 1 93.94 262 ARG B CA 1
ATOM 4324 C C . ARG B 1 262 ? -26.469 6.656 -23.984 1 93.94 262 ARG B C 1
ATOM 4326 O O . ARG B 1 262 ? -27.422 7.441 -24.031 1 93.94 262 ARG B O 1
ATOM 4333 N N . HIS B 1 263 ? -25.234 6.863 -23.375 1 93.88 263 HIS B N 1
ATOM 4334 C CA . HIS B 1 263 ? -25.016 8.117 -22.656 1 93.88 263 HIS B CA 1
ATOM 4335 C C . HIS B 1 263 ? -23.703 8.766 -23.062 1 93.88 263 HIS B C 1
ATOM 4337 O O . HIS B 1 263 ? -22.812 8.922 -22.234 1 93.88 263 HIS B O 1
ATOM 4343 N N . PRO B 1 264 ? -23.625 9.305 -24.203 1 92.12 264 PRO B N 1
ATOM 4344 C CA . PRO B 1 264 ? -22.344 9.805 -24.734 1 92.12 264 PRO B CA 1
ATOM 4345 C C . PRO B 1 264 ? -21.859 11.047 -24 1 92.12 264 PRO B C 1
ATOM 4347 O O . PRO B 1 264 ? -20.656 11.359 -24.047 1 92.12 264 PRO B O 1
ATOM 4350 N N . ASP B 1 265 ? -22.719 11.703 -23.266 1 91.88 265 ASP B N 1
ATOM 4351 C CA . ASP B 1 265 ? -22.344 12.945 -22.594 1 91.88 265 ASP B CA 1
ATOM 4352 C C . ASP B 1 265 ? -21.766 12.664 -21.203 1 91.88 265 ASP B C 1
ATOM 4354 O O . ASP B 1 265 ? -21.25 13.57 -20.562 1 91.88 265 ASP B O 1
ATOM 4358 N N . MET B 1 266 ? -21.844 11.414 -20.875 1 92 266 MET B N 1
ATOM 4359 C CA . MET B 1 266 ? -21.344 11.078 -19.547 1 92 266 MET B CA 1
ATOM 4360 C C . MET B 1 266 ? -19.922 10.516 -19.625 1 92 266 MET B C 1
ATOM 4362 O O . MET B 1 266 ? -19.578 9.828 -20.594 1 92 266 MET B O 1
ATOM 4366 N N . ILE B 1 267 ? -19.219 10.867 -18.594 1 91.88 267 ILE B N 1
ATOM 4367 C CA . ILE B 1 267 ? -17.828 10.422 -18.547 1 91.88 267 ILE B CA 1
ATOM 4368 C C . ILE B 1 267 ? -17.703 9.172 -17.688 1 91.88 267 ILE B C 1
ATOM 4370 O O . ILE B 1 267 ? -18.062 9.188 -16.5 1 91.88 267 ILE B O 1
ATOM 4374 N N . VAL B 1 268 ? -17.281 8.102 -18.344 1 94.44 268 VAL B N 1
ATOM 4375 C CA . VAL B 1 268 ? -17.047 6.836 -17.656 1 94.44 268 VAL B CA 1
ATOM 4376 C C . VAL B 1 268 ? -15.547 6.539 -17.609 1 94.44 268 VAL B C 1
ATOM 4378 O O . VAL B 1 268 ? -14.914 6.332 -18.641 1 94.44 268 VAL B O 1
ATOM 4381 N N . ASP B 1 269 ? -15.016 6.516 -16.422 1 94.75 269 ASP B N 1
ATOM 4382 C CA . ASP B 1 269 ? -13.586 6.254 -16.234 1 94.75 269 ASP B CA 1
ATOM 4383 C C . ASP B 1 269 ? -13.305 4.758 -16.188 1 94.75 269 ASP B C 1
ATOM 4385 O O . ASP B 1 269 ? -14.156 3.973 -15.758 1 94.75 269 ASP B O 1
ATOM 4389 N N . PRO B 1 270 ? -12.141 4.418 -16.688 1 94.38 270 PRO B N 1
ATOM 4390 C CA . PRO B 1 270 ? -11.75 3.02 -16.5 1 94.38 270 PRO B CA 1
ATOM 4391 C C . PRO B 1 270 ? -11.594 2.643 -15.031 1 94.38 270 PRO B C 1
ATOM 4393 O O . PRO B 1 270 ? -11.289 3.502 -14.195 1 94.38 270 PRO B O 1
ATOM 4396 N N . VAL B 1 271 ? -11.758 1.364 -14.75 1 94.75 271 VAL B N 1
ATOM 4397 C CA . VAL B 1 271 ? -11.594 0.885 -13.375 1 94.75 271 VAL B CA 1
ATOM 4398 C C . VAL B 1 271 ? -10.125 0.572 -13.109 1 94.75 271 VAL B C 1
ATOM 4400 O O . VAL B 1 271 ? -9.328 0.439 -14.047 1 94.75 271 VAL B O 1
ATOM 4403 N N . SER B 1 272 ? -9.734 0.573 -11.867 1 93.69 272 SER B N 1
ATOM 4404 C CA . SER B 1 272 ? -8.484 0.023 -11.359 1 93.69 272 SER B CA 1
ATOM 4405 C C . SER B 1 272 ? -8.734 -1.145 -10.414 1 93.69 272 SER B C 1
ATOM 4407 O O . SER B 1 272 ? -9.883 -1.4 -10.023 1 93.69 272 SER B O 1
ATOM 4409 N N . THR B 1 273 ? -7.707 -1.877 -10.078 1 93.88 273 THR B N 1
ATOM 4410 C CA . THR B 1 273 ? -7.84 -2.955 -9.109 1 93.88 273 THR B CA 1
ATOM 4411 C C . THR B 1 273 ? -8.398 -2.43 -7.789 1 93.88 273 THR B C 1
ATOM 4413 O O . THR B 1 273 ? -9.258 -3.062 -7.176 1 93.88 273 THR B O 1
ATOM 4416 N N . GLU B 1 274 ? -7.977 -1.284 -7.426 1 93.12 274 GLU B N 1
ATOM 4417 C CA . GLU B 1 274 ? -8.422 -0.679 -6.176 1 93.12 274 GLU B CA 1
ATOM 4418 C C . GLU B 1 274 ? -9.914 -0.358 -6.219 1 93.12 274 GLU B C 1
ATOM 4420 O O . GLU B 1 274 ? -10.648 -0.665 -5.277 1 93.12 274 GLU B O 1
ATOM 4425 N N . SER B 1 275 ? -10.328 0.293 -7.297 1 92.5 275 SER B N 1
ATOM 4426 C CA . SER B 1 275 ? -11.742 0.662 -7.387 1 92.5 275 SER B CA 1
ATOM 4427 C C . SER B 1 275 ? -12.633 -0.573 -7.406 1 92.5 275 SER B C 1
ATOM 4429 O O . SER B 1 275 ? -13.711 -0.574 -6.809 1 92.5 275 SER B O 1
ATOM 4431 N N . VAL B 1 276 ? -12.172 -1.616 -8.078 1 91.88 276 VAL B N 1
ATOM 4432 C CA . VAL B 1 276 ? -12.922 -2.865 -8.109 1 91.88 276 VAL B CA 1
ATOM 4433 C C . VAL B 1 276 ? -13.102 -3.395 -6.688 1 91.88 276 VAL B C 1
ATOM 4435 O O . VAL B 1 276 ? -14.219 -3.723 -6.277 1 91.88 276 VAL B O 1
ATOM 4438 N N . MET B 1 277 ? -12.07 -3.389 -5.949 1 92.19 277 MET B N 1
ATOM 4439 C CA . MET B 1 277 ? -12.109 -3.889 -4.578 1 92.19 277 MET B CA 1
ATOM 4440 C C . MET B 1 277 ? -13.031 -3.033 -3.717 1 92.19 277 MET B C 1
ATOM 4442 O O . MET B 1 277 ? -13.875 -3.561 -2.99 1 92.19 277 MET B O 1
ATOM 4446 N N . VAL B 1 278 ? -12.867 -1.757 -3.844 1 91.75 278 VAL B N 1
ATOM 4447 C CA . VAL B 1 278 ? -13.602 -0.82 -3 1 91.75 278 VAL B CA 1
ATOM 4448 C C . VAL B 1 278 ? -15.094 -0.904 -3.311 1 91.75 278 VAL B C 1
ATOM 4450 O O . VAL B 1 278 ? -15.922 -0.961 -2.398 1 91.75 278 VAL B O 1
ATOM 4453 N N . PHE B 1 279 ? -15.469 -0.945 -4.562 1 91.88 279 PHE B N 1
ATOM 4454 C CA . PHE B 1 279 ? -16.875 -0.96 -4.957 1 91.88 279 PHE B CA 1
ATOM 4455 C C . PHE B 1 279 ? -17.531 -2.275 -4.562 1 91.88 279 PHE B C 1
ATOM 4457 O O . PHE B 1 279 ? -18.672 -2.285 -4.082 1 91.88 279 PHE B O 1
ATOM 4464 N N . TYR B 1 280 ? -16.828 -3.34 -4.742 1 88.44 280 TYR B N 1
ATOM 4465 C CA . TYR B 1 280 ? -17.422 -4.629 -4.41 1 88.44 280 TYR B CA 1
ATOM 4466 C C . TYR B 1 280 ? -17.5 -4.82 -2.898 1 88.44 280 TYR B C 1
ATOM 4468 O O . TYR B 1 280 ? -18.422 -5.465 -2.393 1 88.44 280 TYR B O 1
ATOM 4476 N N . ALA B 1 281 ? -16.594 -4.254 -2.207 1 87.12 281 ALA B N 1
ATOM 4477 C CA . ALA B 1 281 ? -16.547 -4.469 -0.763 1 87.12 281 ALA B CA 1
ATOM 4478 C C . ALA B 1 281 ? -17.453 -3.492 -0.03 1 87.12 281 ALA B C 1
ATOM 4480 O O . ALA B 1 281 ? -18.078 -3.852 0.971 1 87.12 281 ALA B O 1
ATOM 4481 N N . ARG B 1 282 ? -17.562 -2.238 -0.531 1 83.94 282 ARG B N 1
ATOM 4482 C CA . ARG B 1 282 ? -18.25 -1.221 0.258 1 83.94 282 ARG B CA 1
ATOM 4483 C C . ARG B 1 282 ? -19.375 -0.583 -0.537 1 83.94 282 ARG B C 1
ATOM 4485 O O . ARG B 1 282 ? -20.141 0.236 -0.006 1 83.94 282 ARG B O 1
ATOM 4492 N N . GLY B 1 283 ? -19.312 -0.889 -1.752 1 86 283 GLY B N 1
ATOM 4493 C CA . GLY B 1 283 ? -20.391 -0.31 -2.533 1 86 283 GLY B CA 1
ATOM 4494 C C . GLY B 1 283 ? -21.75 -0.845 -2.148 1 86 283 GLY B C 1
ATOM 4495 O O . GLY B 1 283 ? -21.875 -2 -1.739 1 86 283 GLY B O 1
ATOM 4496 N N . LYS B 1 284 ? -22.703 0.126 -2.234 1 86.31 284 LYS B N 1
ATOM 4497 C CA . LYS B 1 284 ? -24.094 -0.279 -2.035 1 86.31 284 LYS B CA 1
ATOM 4498 C C . LYS B 1 284 ? -24.688 -0.837 -3.322 1 86.31 284 LYS B C 1
ATOM 4500 O O . LYS B 1 284 ? -24.453 -0.306 -4.41 1 86.31 284 LYS B O 1
ATOM 4505 N N . THR B 1 285 ? -25.25 -1.953 -3.137 1 80.69 285 THR B N 1
ATOM 4506 C CA . THR B 1 285 ? -25.906 -2.543 -4.305 1 80.69 285 THR B CA 1
ATOM 4507 C C . THR B 1 285 ? -27.062 -1.666 -4.785 1 80.69 285 THR B C 1
ATOM 4509 O O . THR B 1 285 ? -27.797 -1.112 -3.977 1 80.69 285 THR B O 1
ATOM 4512 N N . VAL B 1 286 ? -27.109 -1.536 -6.051 1 76.56 286 VAL B N 1
ATOM 4513 C CA . VAL B 1 286 ? -28.188 -0.763 -6.66 1 76.56 286 VAL B CA 1
ATOM 4514 C C . VAL B 1 286 ? -29.484 -1.551 -6.59 1 76.56 286 VAL B C 1
ATOM 4516 O O . VAL B 1 286 ? -29.516 -2.758 -6.84 1 76.56 286 VAL B O 1
#